Protein AF-A0A554K6K0-F1 (afdb_monomer_lite)

Structure (mmCIF, N/CA/C/O backbone):
data_AF-A0A554K6K0-F1
#
_entry.id   AF-A0A554K6K0-F1
#
loop_
_atom_site.group_PDB
_atom_site.id
_atom_site.type_symbol
_atom_site.label_atom_id
_atom_site.label_alt_id
_atom_site.label_comp_id
_atom_site.label_asym_id
_atom_site.label_entity_id
_atom_site.label_seq_id
_atom_site.pdbx_PDB_ins_code
_atom_site.Cartn_x
_atom_site.Cartn_y
_atom_site.Cartn_z
_atom_site.occupancy
_atom_site.B_iso_or_equiv
_atom_site.auth_seq_id
_atom_site.auth_comp_id
_atom_site.auth_asym_id
_atom_site.auth_atom_id
_atom_site.pdbx_PDB_model_num
ATOM 1 N N . MET A 1 1 ? 21.899 38.481 7.511 1.00 28.89 1 MET A N 1
ATOM 2 C CA . MET A 1 1 ? 22.420 38.287 6.136 1.00 28.89 1 MET A CA 1
ATOM 3 C C . MET A 1 1 ? 22.759 36.803 5.998 1.00 28.89 1 MET A C 1
ATOM 5 O O . MET A 1 1 ? 23.354 36.299 6.929 1.00 28.89 1 MET A O 1
ATOM 9 N N . GLY A 1 2 ? 22.378 36.016 4.995 1.00 27.16 2 GLY A N 1
ATOM 10 C CA . GLY A 1 2 ? 21.743 36.286 3.710 1.00 27.16 2 GLY A CA 1
ATOM 11 C C . GLY A 1 2 ? 20.706 35.213 3.337 1.00 27.16 2 GLY A C 1
ATOM 12 O O . GLY A 1 2 ? 20.503 34.227 4.037 1.00 27.16 2 GLY A O 1
ATOM 13 N N . ARG A 1 3 ? 19.990 35.512 2.255 1.00 29.75 3 ARG A N 1
ATOM 14 C CA . ARG A 1 3 ? 18.779 34.865 1.742 1.00 29.75 3 ARG A CA 1
ATOM 15 C C . ARG A 1 3 ? 19.088 33.546 1.026 1.00 29.75 3 ARG A C 1
ATOM 17 O O . ARG A 1 3 ? 20.025 33.513 0.241 1.00 29.75 3 ARG A O 1
ATOM 24 N N . ILE A 1 4 ? 18.180 32.574 1.124 1.00 23.48 4 ILE A N 1
ATOM 25 C CA . ILE A 1 4 ? 17.762 31.771 -0.037 1.00 23.48 4 ILE A CA 1
ATOM 26 C C . ILE A 1 4 ? 16.230 31.770 -0.052 1.00 23.48 4 ILE A C 1
ATOM 28 O O . ILE A 1 4 ? 15.578 31.399 0.922 1.00 23.48 4 ILE A O 1
ATOM 32 N N . ALA A 1 5 ? 15.661 32.285 -1.139 1.00 25.47 5 ALA A N 1
ATOM 33 C CA . ALA A 1 5 ? 14.228 32.382 -1.360 1.00 25.47 5 ALA A CA 1
ATOM 34 C C . ALA A 1 5 ? 13.664 31.014 -1.773 1.00 25.47 5 ALA A C 1
ATOM 36 O O . ALA A 1 5 ? 13.964 30.525 -2.854 1.00 25.47 5 ALA A O 1
ATOM 37 N N . LEU A 1 6 ? 12.807 30.424 -0.937 1.00 27.38 6 LEU A N 1
ATOM 38 C CA . LEU A 1 6 ? 11.969 29.266 -1.280 1.00 27.38 6 LEU A CA 1
ATOM 39 C C . LEU A 1 6 ? 10.632 29.736 -1.875 1.00 27.38 6 LEU A C 1
ATOM 41 O O . LEU A 1 6 ? 9.557 29.498 -1.321 1.00 27.38 6 LEU A O 1
ATOM 45 N N . ARG A 1 7 ? 10.686 30.463 -2.991 1.00 31.42 7 ARG A N 1
ATOM 46 C CA . ARG A 1 7 ? 9.519 30.656 -3.859 1.00 31.42 7 ARG A CA 1
ATOM 47 C C . ARG A 1 7 ? 9.822 29.936 -5.172 1.00 31.42 7 ARG A C 1
ATOM 49 O O . ARG A 1 7 ? 10.747 30.348 -5.851 1.00 31.42 7 ARG A O 1
ATOM 56 N N . GLU A 1 8 ? 9.008 28.911 -5.467 1.00 31.72 8 GLU A N 1
ATOM 57 C CA . GLU A 1 8 ? 8.934 28.127 -6.724 1.00 31.72 8 GLU A CA 1
ATOM 58 C C . GLU A 1 8 ? 10.047 27.057 -6.835 1.00 31.72 8 GLU A C 1
ATOM 60 O O . GLU A 1 8 ? 11.221 27.387 -6.908 1.00 31.72 8 GLU A O 1
ATOM 65 N N . LEU A 1 9 ? 9.794 25.749 -6.642 1.00 26.03 9 LEU A N 1
ATOM 66 C CA . LEU A 1 9 ? 9.175 24.724 -7.528 1.00 26.03 9 LEU A CA 1
ATOM 67 C C . LEU A 1 9 ? 9.131 23.352 -6.754 1.00 26.03 9 LEU A C 1
ATOM 69 O O . LEU A 1 9 ? 9.768 23.301 -5.698 1.00 26.03 9 LEU A O 1
ATOM 73 N N . PRO A 1 10 ? 8.466 22.237 -7.188 1.00 34.03 10 PRO A N 1
ATOM 74 C CA . PRO A 1 10 ? 8.039 21.930 -8.556 1.00 34.03 10 PRO A CA 1
ATOM 75 C C . PRO A 1 10 ? 6.620 21.338 -8.736 1.00 34.03 10 PRO A C 1
ATOM 77 O O . PRO A 1 10 ? 6.010 20.729 -7.854 1.00 34.03 10 PRO A O 1
ATOM 80 N N . VAL A 1 11 ? 6.129 21.524 -9.958 1.00 36.97 11 VAL A N 1
ATOM 81 C CA . VAL A 1 11 ? 5.181 20.653 -10.658 1.00 36.97 11 VAL A CA 1
ATOM 82 C C . VAL A 1 11 ? 5.711 19.211 -10.574 1.00 36.97 11 VAL A C 1
ATOM 84 O O . VAL A 1 11 ? 6.882 19.002 -10.847 1.00 36.97 11 VAL A O 1
ATOM 87 N N . LEU A 1 12 ? 4.873 18.280 -10.099 1.00 38.06 12 LEU A N 1
ATOM 88 C CA . LEU A 1 12 ? 4.971 16.811 -10.227 1.00 38.06 12 LEU A CA 1
ATOM 89 C C . LEU A 1 12 ? 6.372 16.192 -10.148 1.00 38.06 12 LEU A C 1
ATOM 91 O O . LEU A 1 12 ? 7.103 16.196 -11.119 1.00 38.06 12 LEU A O 1
ATOM 95 N N . THR A 1 13 ? 6.759 15.634 -8.996 1.00 37.50 13 THR A N 1
ATOM 96 C CA . THR A 1 13 ? 6.918 14.172 -8.858 1.00 37.50 13 THR A CA 1
ATOM 97 C C . THR A 1 13 ? 6.723 13.721 -7.395 1.00 37.50 13 THR A C 1
ATOM 99 O O . THR A 1 13 ? 7.650 13.610 -6.594 1.00 37.50 13 THR A O 1
ATOM 102 N N . ALA A 1 14 ? 5.489 13.418 -6.977 1.00 46.75 14 ALA A N 1
ATOM 103 C CA . ALA A 1 14 ? 5.281 12.786 -5.663 1.00 46.75 14 ALA A CA 1
ATOM 104 C C . ALA A 1 14 ? 5.805 11.333 -5.623 1.00 46.75 14 ALA A C 1
ATOM 106 O O . ALA A 1 14 ? 6.087 10.817 -4.546 1.00 46.75 14 ALA A O 1
ATOM 107 N N . TRP A 1 15 ? 5.960 10.696 -6.789 1.00 46.81 15 TRP A N 1
ATOM 108 C CA . TRP A 1 15 ? 6.367 9.299 -6.945 1.00 46.81 15 TRP A CA 1
ATOM 109 C C . TRP A 1 15 ? 7.858 9.041 -6.736 1.00 46.81 15 TRP A C 1
ATOM 111 O O . TRP A 1 15 ? 8.198 8.035 -6.124 1.00 46.81 15 TRP A O 1
ATOM 121 N N . GLU A 1 16 ? 8.733 9.974 -7.114 1.00 47.22 16 GLU A N 1
ATOM 122 C CA . GLU A 1 16 ? 10.186 9.862 -6.895 1.00 47.22 16 GLU A CA 1
ATOM 123 C C . GLU A 1 16 ? 10.553 9.705 -5.412 1.00 47.22 16 GLU A C 1
ATOM 125 O O . GLU A 1 16 ? 11.539 9.060 -5.077 1.00 47.22 16 GLU A O 1
ATOM 130 N N . ARG A 1 17 ? 9.725 10.230 -4.497 1.00 47.81 17 ARG A N 1
ATOM 131 C CA . ARG A 1 17 ? 9.903 10.056 -3.042 1.00 47.81 17 ARG A CA 1
ATOM 132 C C . ARG A 1 17 ? 9.580 8.642 -2.555 1.00 47.81 17 ARG A C 1
ATOM 134 O O . ARG A 1 17 ? 9.938 8.291 -1.433 1.00 47.81 17 ARG A O 1
ATOM 141 N N . PHE A 1 18 ? 8.834 7.882 -3.352 1.00 51.38 18 PHE A N 1
ATOM 142 C CA . PHE A 1 18 ? 8.470 6.491 -3.088 1.00 51.38 18 PHE A CA 1
ATOM 143 C C . PHE A 1 18 ? 9.313 5.506 -3.900 1.00 51.38 18 PHE A C 1
ATOM 145 O O . PHE A 1 18 ? 9.301 4.316 -3.584 1.00 51.38 18 PHE A O 1
ATOM 152 N N . LEU A 1 19 ? 10.034 5.981 -4.920 1.00 55.41 19 LEU A N 1
ATOM 153 C CA . LEU A 1 19 ? 11.075 5.192 -5.557 1.00 55.41 19 LEU A CA 1
ATOM 154 C C . LEU A 1 19 ? 12.217 4.984 -4.550 1.00 55.41 19 LEU A C 1
ATOM 156 O O . LEU A 1 19 ? 12.519 5.887 -3.762 1.00 55.41 19 LEU A O 1
ATOM 160 N N . PRO A 1 20 ? 12.842 3.792 -4.525 1.00 60.59 20 PRO A N 1
ATOM 161 C CA . PRO A 1 20 ? 14.045 3.595 -3.729 1.00 60.59 20 PRO A CA 1
ATOM 162 C C . PRO A 1 20 ? 15.105 4.634 -4.132 1.00 60.59 20 PRO A C 1
ATOM 164 O O . PRO A 1 20 ? 15.065 5.153 -5.252 1.00 60.59 20 PRO A O 1
ATOM 167 N N . PRO A 1 21 ? 16.059 4.967 -3.246 1.00 70.31 21 PRO A N 1
ATOM 168 C CA . PRO A 1 21 ? 17.170 5.825 -3.639 1.00 70.31 21 PRO A CA 1
ATOM 169 C C . PRO A 1 21 ? 17.840 5.268 -4.906 1.00 70.31 21 PRO A C 1
ATOM 171 O O . PRO A 1 21 ? 17.829 4.047 -5.098 1.00 70.31 21 PRO A O 1
ATOM 174 N N . PRO A 1 22 ? 18.408 6.130 -5.771 1.00 71.75 22 PRO A N 1
ATOM 175 C CA . PRO A 1 22 ? 19.075 5.678 -6.982 1.00 71.75 22 PRO A CA 1
ATOM 176 C C . PRO A 1 22 ? 20.062 4.553 -6.651 1.00 71.75 22 PRO A C 1
ATOM 178 O O . PRO A 1 22 ? 20.836 4.702 -5.697 1.00 71.75 22 PRO A O 1
ATOM 181 N N . PRO A 1 23 ? 20.055 3.449 -7.413 1.00 74.19 23 PRO A N 1
ATOM 182 C CA . PRO A 1 23 ? 20.918 2.311 -7.135 1.00 74.19 23 PRO A CA 1
ATOM 183 C C . PRO A 1 23 ? 22.383 2.735 -7.133 1.00 74.19 23 PRO A C 1
ATOM 185 O O . PRO A 1 23 ? 22.810 3.585 -7.935 1.00 74.19 23 PRO A O 1
ATOM 188 N N . ALA A 1 24 ? 23.162 2.130 -6.238 1.00 80.50 24 ALA A N 1
ATOM 189 C CA . ALA A 1 24 ? 24.586 2.411 -6.136 1.00 80.50 24 ALA A CA 1
ATOM 190 C C . ALA A 1 24 ? 25.292 2.073 -7.460 1.00 80.50 24 ALA A C 1
ATOM 192 O O . ALA A 1 24 ? 24.857 1.211 -8.224 1.00 80.50 24 ALA A O 1
ATOM 193 N N . ALA A 1 25 ? 26.426 2.721 -7.742 1.00 75.31 25 ALA A N 1
ATOM 194 C CA . ALA A 1 25 ? 27.151 2.497 -8.996 1.00 75.31 25 ALA A CA 1
ATOM 195 C C . ALA A 1 25 ? 27.501 1.012 -9.232 1.00 75.31 25 ALA A C 1
ATOM 197 O O . ALA A 1 25 ? 27.395 0.534 -10.358 1.00 75.31 25 ALA A O 1
ATOM 198 N N . ALA A 1 26 ? 27.842 0.277 -8.168 1.00 77.38 26 ALA A N 1
ATOM 199 C CA . ALA A 1 26 ? 28.124 -1.157 -8.228 1.00 77.38 26 ALA A CA 1
ATOM 200 C C . ALA A 1 26 ? 26.880 -2.005 -8.562 1.00 77.38 26 ALA A C 1
ATOM 202 O O . ALA A 1 26 ? 26.975 -2.968 -9.320 1.00 77.38 26 ALA A O 1
ATOM 203 N N . GLU A 1 27 ? 25.708 -1.633 -8.042 1.00 77.62 27 GLU A N 1
ATOM 204 C CA . GLU A 1 27 ? 24.437 -2.309 -8.336 1.00 77.62 27 GLU A CA 1
ATOM 205 C C . GLU A 1 27 ? 24.023 -2.077 -9.788 1.00 77.62 27 GLU A C 1
ATOM 207 O O . GLU A 1 27 ? 23.612 -3.015 -10.468 1.00 77.62 27 GLU A O 1
ATOM 212 N N . ARG A 1 28 ? 24.220 -0.853 -10.297 1.00 76.62 28 ARG A N 1
ATOM 213 C CA . ARG A 1 28 ? 24.011 -0.537 -11.716 1.00 76.62 28 ARG A CA 1
ATOM 214 C C . ARG A 1 28 ? 24.933 -1.354 -12.614 1.00 76.62 28 ARG A C 1
ATOM 216 O O . ARG A 1 28 ? 24.477 -1.905 -13.605 1.00 76.62 28 ARG A O 1
ATOM 223 N N . GLU A 1 29 ? 26.207 -1.480 -12.262 1.00 77.88 29 GLU A N 1
ATOM 224 C CA . GLU A 1 29 ? 27.164 -2.276 -13.038 1.00 77.88 29 GLU A CA 1
ATOM 225 C C . GLU A 1 29 ? 26.788 -3.770 -13.055 1.00 77.88 29 GLU A C 1
ATOM 227 O O . GLU A 1 29 ? 26.842 -4.422 -14.099 1.00 77.88 29 GLU A O 1
ATOM 232 N N . SER A 1 30 ? 26.343 -4.313 -11.918 1.00 79.19 30 SER A N 1
ATOM 233 C CA . SER A 1 30 ? 25.840 -5.690 -11.828 1.00 79.19 30 SER A CA 1
ATOM 234 C C . SER A 1 30 ? 24.575 -5.895 -12.674 1.00 79.19 30 SER A C 1
ATOM 236 O O . SER A 1 30 ? 24.503 -6.826 -13.482 1.00 79.19 30 SER A O 1
ATOM 238 N N . ALA A 1 31 ? 23.608 -4.979 -12.567 1.00 76.19 31 ALA A N 1
ATOM 239 C CA . ALA A 1 31 ? 22.377 -5.001 -13.352 1.00 76.19 31 ALA A CA 1
ATOM 240 C C . ALA A 1 31 ? 22.650 -4.873 -14.858 1.00 76.19 31 ALA A C 1
ATOM 242 O O . ALA A 1 31 ? 22.038 -5.579 -15.658 1.00 76.19 31 ALA A O 1
ATOM 243 N N . TYR A 1 32 ? 23.624 -4.048 -15.246 1.00 78.44 32 TYR A N 1
ATOM 244 C CA . TYR A 1 32 ? 24.062 -3.911 -16.631 1.00 78.44 32 TYR A CA 1
ATOM 245 C C . TYR A 1 32 ? 24.608 -5.229 -17.191 1.00 78.44 32 TYR A C 1
ATOM 247 O O . TYR A 1 32 ? 24.266 -5.619 -18.308 1.00 78.44 32 TYR A O 1
ATOM 255 N N . ARG A 1 33 ? 25.413 -5.963 -16.412 1.00 80.19 33 ARG A N 1
ATOM 256 C CA . ARG A 1 33 ? 25.922 -7.284 -16.822 1.00 80.19 33 ARG A CA 1
ATOM 257 C C . ARG A 1 33 ? 24.799 -8.304 -16.984 1.00 80.19 33 ARG A C 1
ATOM 259 O O . ARG A 1 33 ? 24.795 -9.042 -17.966 1.00 80.19 33 ARG A O 1
ATOM 266 N N . ALA A 1 34 ? 23.832 -8.318 -16.069 1.00 77.06 34 ALA A N 1
ATOM 267 C CA . ALA A 1 34 ? 22.658 -9.183 -16.178 1.00 77.06 34 ALA A CA 1
ATOM 268 C C . ALA A 1 34 ? 21.804 -8.828 -17.411 1.00 77.06 34 ALA A C 1
ATOM 270 O O . ALA A 1 34 ? 21.399 -9.708 -18.171 1.00 77.06 34 ALA A O 1
ATOM 271 N N . TRP A 1 35 ? 21.599 -7.534 -17.668 1.00 76.69 35 TRP A N 1
ATOM 272 C CA . TRP A 1 35 ? 20.899 -7.040 -18.853 1.00 76.69 35 TRP A CA 1
ATOM 273 C C . TRP A 1 35 ? 21.617 -7.432 -20.146 1.00 76.69 35 TRP A C 1
ATOM 275 O O . TRP A 1 35 ? 20.977 -7.894 -21.093 1.00 76.69 35 TRP A O 1
ATOM 285 N N . LEU A 1 36 ? 22.949 -7.318 -20.175 1.00 75.00 36 LEU A N 1
ATOM 286 C CA . LEU A 1 36 ? 23.764 -7.778 -21.293 1.00 75.00 36 LEU A CA 1
ATOM 287 C C . LEU A 1 36 ? 23.610 -9.274 -21.535 1.00 75.00 36 LEU A C 1
ATOM 289 O O . LEU A 1 36 ? 23.687 -9.676 -22.678 1.00 75.00 36 LEU A O 1
ATOM 293 N N . GLN A 1 37 ? 23.400 -10.107 -20.521 1.00 76.94 37 GLN A N 1
ATOM 294 C CA . GLN A 1 37 ? 23.192 -11.543 -20.733 1.00 76.94 37 GLN A CA 1
ATOM 295 C C . GLN A 1 37 ? 21.785 -11.845 -21.267 1.00 76.94 37 GLN A C 1
ATOM 297 O O . GLN A 1 37 ? 21.635 -12.693 -22.144 1.00 76.94 37 GLN A O 1
ATOM 302 N N . ALA A 1 38 ? 20.772 -11.115 -20.792 1.00 68.88 38 ALA A N 1
ATOM 303 C CA . ALA A 1 38 ? 19.365 -11.357 -21.112 1.00 68.88 38 ALA A CA 1
ATOM 304 C C . ALA A 1 38 ? 18.877 -10.703 -22.421 1.00 68.88 38 ALA A C 1
ATOM 306 O O . ALA A 1 38 ? 17.863 -11.118 -22.980 1.00 68.88 38 ALA A O 1
ATOM 307 N N . THR A 1 39 ? 19.560 -9.668 -22.917 1.00 65.56 39 THR A N 1
ATOM 308 C CA . THR A 1 39 ? 19.058 -8.845 -24.032 1.00 65.56 39 THR A CA 1
ATOM 309 C C . THR A 1 39 ? 19.584 -9.332 -25.387 1.00 65.56 39 THR A C 1
ATOM 311 O O . THR A 1 39 ? 20.784 -9.570 -25.491 1.00 65.56 39 THR A O 1
ATOM 314 N N . PRO A 1 40 ? 18.773 -9.431 -26.459 1.00 69.00 40 PRO A N 1
ATOM 315 C CA . PRO A 1 40 ? 19.244 -9.812 -27.796 1.00 69.00 40 PRO A CA 1
ATOM 316 C C . PRO A 1 40 ? 20.318 -8.863 -28.348 1.00 69.00 40 PRO A C 1
ATOM 318 O O . PRO A 1 40 ? 20.251 -7.654 -28.123 1.00 69.00 40 PRO A O 1
ATOM 321 N N . VAL A 1 41 ? 21.272 -9.392 -29.124 1.00 65.81 41 VAL A N 1
ATOM 322 C CA . VAL A 1 41 ? 22.429 -8.644 -29.666 1.00 65.81 41 VAL A CA 1
ATOM 323 C C . VAL A 1 41 ? 22.011 -7.378 -30.430 1.00 65.81 41 VAL A C 1
ATOM 325 O O . VAL A 1 41 ? 22.589 -6.320 -30.210 1.00 65.81 41 VAL A O 1
ATOM 328 N N . GLN A 1 42 ? 20.925 -7.432 -31.206 1.00 62.62 42 GLN A N 1
ATOM 329 C CA . GLN A 1 42 ? 20.393 -6.282 -31.955 1.00 62.62 42 GLN A CA 1
ATOM 330 C C . GLN A 1 42 ? 20.060 -5.070 -31.065 1.00 62.62 42 GLN A C 1
ATOM 332 O O . GLN A 1 42 ? 20.323 -3.929 -31.439 1.00 62.62 42 GLN A O 1
ATOM 337 N N . ARG A 1 43 ? 19.539 -5.293 -29.849 1.00 60.22 43 ARG A N 1
ATOM 338 C CA . ARG A 1 43 ? 19.270 -4.209 -28.884 1.00 60.22 43 ARG A CA 1
ATOM 339 C C . ARG A 1 43 ? 20.538 -3.725 -28.168 1.00 60.22 43 ARG A C 1
ATOM 341 O O . ARG A 1 43 ? 20.539 -2.622 -27.629 1.00 60.22 43 ARG A O 1
ATOM 348 N N . ARG A 1 44 ? 21.623 -4.512 -28.167 1.00 64.00 44 ARG A N 1
ATOM 349 C CA . ARG A 1 44 ? 22.929 -4.119 -27.595 1.00 64.00 44 ARG A CA 1
ATOM 350 C C . ARG A 1 44 ? 23.709 -3.171 -28.508 1.00 64.00 44 ARG A C 1
ATOM 352 O O . ARG A 1 44 ? 24.585 -2.455 -28.027 1.00 64.00 44 ARG A O 1
ATOM 359 N N . GLU A 1 45 ? 23.385 -3.150 -29.797 1.00 71.69 45 GLU A N 1
ATOM 360 C CA . GLU A 1 45 ? 24.079 -2.343 -30.808 1.00 71.69 45 GLU A CA 1
ATOM 361 C C . GLU A 1 45 ? 23.344 -1.037 -31.146 1.00 71.69 45 GLU A C 1
ATOM 363 O O . GLU A 1 45 ? 23.945 -0.093 -31.665 1.00 71.69 45 GLU A O 1
ATOM 368 N N . GLN A 1 46 ? 22.055 -0.941 -30.807 1.00 74.88 46 GLN A N 1
ATOM 369 C CA . GLN A 1 46 ? 21.225 0.206 -31.157 1.00 74.88 46 GLN A CA 1
ATOM 370 C C . GLN A 1 46 ? 21.598 1.442 -30.326 1.00 74.88 46 GLN A C 1
ATOM 372 O O . GLN A 1 46 ? 21.375 1.504 -29.118 1.00 74.88 46 GLN A O 1
ATOM 377 N N . ARG A 1 47 ? 22.176 2.456 -30.976 1.00 83.12 47 ARG A N 1
ATOM 378 C CA . ARG A 1 47 ? 22.496 3.730 -30.321 1.00 83.12 47 ARG A CA 1
ATOM 379 C C . ARG A 1 47 ? 21.228 4.488 -29.949 1.00 83.12 47 ARG A C 1
ATOM 381 O O . ARG A 1 47 ? 20.261 4.513 -30.705 1.00 83.12 47 ARG A O 1
ATOM 388 N N . VAL A 1 48 ? 21.268 5.160 -28.805 1.00 83.69 48 VAL A N 1
ATOM 389 C CA . VAL A 1 48 ? 20.124 5.884 -28.240 1.00 83.69 48 VAL A CA 1
ATOM 390 C C . VAL A 1 48 ? 20.463 7.359 -28.136 1.00 83.69 48 VAL A C 1
ATOM 392 O O . VAL A 1 48 ? 21.527 7.723 -27.633 1.00 83.69 48 VAL A O 1
ATOM 395 N N . TYR A 1 49 ? 19.581 8.226 -28.625 1.00 84.44 49 TYR A N 1
ATOM 396 C CA . TYR A 1 49 ? 19.771 9.663 -28.477 1.00 84.44 49 TYR A CA 1
ATOM 397 C C . TYR A 1 49 ? 19.424 10.091 -27.049 1.00 84.44 49 TYR A C 1
ATOM 399 O O . TYR A 1 49 ? 18.304 9.892 -26.584 1.00 84.44 49 TYR A O 1
ATOM 407 N N . CYS A 1 50 ? 20.387 10.681 -26.347 1.00 84.31 50 CYS A N 1
ATOM 408 C CA . CYS A 1 50 ? 20.203 11.150 -24.981 1.00 84.31 50 CYS A CA 1
ATOM 409 C C . CYS A 1 50 ? 19.889 12.646 -24.974 1.00 84.31 50 CYS A C 1
ATOM 411 O O . CYS A 1 50 ? 20.715 13.456 -25.394 1.00 84.31 50 CYS A O 1
ATOM 413 N N . GLN A 1 51 ? 18.726 13.020 -24.438 1.00 77.19 51 GLN A N 1
ATOM 414 C CA . GLN A 1 51 ? 18.303 14.423 -24.349 1.00 77.19 51 GLN A CA 1
ATOM 415 C C . GLN A 1 51 ? 19.157 15.243 -23.366 1.00 77.19 51 GLN A C 1
ATOM 417 O O . GLN A 1 51 ? 19.386 16.427 -23.599 1.00 77.19 51 GLN A O 1
ATOM 422 N N . VAL A 1 52 ? 19.700 14.602 -22.322 1.00 79.62 52 VAL A N 1
ATOM 423 C CA . VAL A 1 52 ? 20.577 15.246 -21.325 1.00 79.62 52 VAL A CA 1
ATOM 424 C C . VAL A 1 52 ? 21.912 15.652 -21.945 1.00 79.62 52 VAL A C 1
ATOM 426 O O . VAL A 1 52 ? 22.347 16.792 -21.829 1.00 79.62 52 VAL A O 1
ATOM 429 N N . THR A 1 53 ? 22.570 14.716 -22.632 1.00 83.06 53 THR A N 1
ATOM 430 C CA . THR A 1 53 ? 23.903 14.944 -23.217 1.00 83.06 53 THR A CA 1
ATOM 431 C C . THR A 1 53 ? 23.849 15.476 -24.650 1.00 83.06 53 THR A C 1
ATOM 433 O O . THR A 1 53 ? 24.886 15.856 -25.195 1.00 83.06 53 THR A O 1
ATOM 436 N N . ARG A 1 54 ? 22.655 15.502 -25.261 1.00 86.06 54 ARG A N 1
ATOM 437 C CA . ARG A 1 54 ? 22.378 15.876 -26.660 1.00 86.06 54 ARG A CA 1
ATOM 438 C C . ARG A 1 54 ? 23.217 15.107 -27.686 1.00 86.06 54 ARG A C 1
ATOM 440 O O . ARG A 1 54 ? 23.578 15.642 -28.733 1.00 86.06 54 ARG A O 1
ATOM 447 N N . ARG A 1 55 ? 23.556 13.851 -27.385 1.00 89.75 55 ARG A N 1
ATOM 448 C CA . ARG A 1 55 ? 24.416 12.987 -28.211 1.00 89.75 55 ARG A CA 1
ATOM 449 C C . ARG A 1 55 ? 23.818 11.592 -28.344 1.00 89.75 55 ARG A C 1
ATOM 451 O O . ARG A 1 55 ? 23.063 11.145 -27.482 1.00 89.75 55 ARG A O 1
ATOM 458 N N . GLN A 1 56 ? 24.194 10.890 -29.411 1.00 89.94 56 GLN A N 1
ATOM 459 C CA . GLN A 1 56 ? 23.952 9.454 -29.503 1.00 89.94 56 GLN A CA 1
ATOM 460 C C . GLN A 1 56 ? 24.907 8.705 -28.577 1.00 89.94 56 GLN A C 1
ATOM 462 O O . GLN A 1 56 ? 26.125 8.879 -28.646 1.00 89.94 56 GLN A O 1
ATOM 467 N N . LEU A 1 57 ? 24.341 7.861 -27.726 1.00 86.50 57 LEU A N 1
ATOM 468 C CA . LEU A 1 57 ? 25.061 7.031 -26.778 1.00 86.50 57 LEU A CA 1
ATOM 469 C C . LEU A 1 57 ? 24.992 5.569 -27.204 1.00 86.50 57 LEU A C 1
ATOM 471 O O . LEU A 1 57 ? 23.995 5.120 -27.768 1.00 86.50 57 LEU A O 1
ATOM 475 N N . SER A 1 58 ? 26.037 4.810 -26.881 1.00 85.94 58 SER A N 1
ATOM 476 C CA . SER A 1 58 ? 25.913 3.356 -26.832 1.00 85.94 58 SER A CA 1
ATOM 477 C C . SER A 1 58 ? 24.916 2.958 -25.731 1.00 85.94 58 SER A C 1
ATOM 479 O O . SER A 1 58 ? 24.803 3.678 -24.731 1.00 85.94 58 SER A O 1
ATOM 481 N N . PRO A 1 59 ? 24.245 1.798 -25.842 1.00 82.12 59 PRO A N 1
ATOM 482 C CA . PRO A 1 59 ? 23.412 1.254 -24.767 1.00 82.12 59 PRO A CA 1
ATOM 483 C C . PRO A 1 59 ? 24.136 1.189 -23.424 1.00 82.12 59 PRO A C 1
ATOM 485 O O . PRO A 1 59 ? 23.585 1.599 -22.407 1.00 82.12 59 PRO A O 1
ATOM 488 N N . SER A 1 60 ? 25.411 0.791 -23.443 1.00 81.12 60 SER A N 1
ATOM 489 C CA . SER A 1 60 ? 26.287 0.769 -22.269 1.00 81.12 60 SER A CA 1
ATOM 490 C C . SER A 1 60 ? 26.398 2.130 -21.584 1.00 81.12 60 SER A C 1
ATOM 492 O O . SER A 1 60 ? 26.250 2.249 -20.369 1.00 81.12 60 SER A O 1
ATOM 494 N N . ARG A 1 61 ? 26.615 3.187 -22.373 1.00 84.75 61 ARG A N 1
ATOM 495 C CA . ARG A 1 61 ? 26.773 4.543 -21.857 1.00 84.75 61 ARG A CA 1
ATOM 496 C C . ARG A 1 61 ? 25.441 5.135 -21.418 1.00 84.75 61 ARG A C 1
ATOM 498 O O . ARG A 1 61 ? 25.416 5.870 -20.439 1.00 84.75 61 ARG A O 1
ATOM 505 N N . CYS A 1 62 ? 24.352 4.805 -22.110 1.00 85.50 62 CYS A N 1
ATOM 506 C CA . CYS A 1 62 ? 23.008 5.166 -21.678 1.00 85.50 62 CYS A CA 1
ATOM 507 C C . CYS A 1 62 ? 22.690 4.526 -20.320 1.00 85.50 62 CYS A C 1
ATOM 509 O O . CYS A 1 62 ? 22.287 5.245 -19.415 1.00 85.50 62 CYS A O 1
ATOM 511 N N . PHE A 1 63 ? 22.968 3.231 -20.141 1.00 82.94 63 PHE A N 1
ATOM 512 C CA . PHE A 1 63 ? 22.758 2.515 -18.878 1.00 82.94 63 PHE A CA 1
ATOM 513 C C . PHE A 1 63 ? 23.511 3.142 -17.703 1.00 82.94 63 PHE A C 1
ATOM 515 O O . PHE A 1 63 ? 22.938 3.367 -16.641 1.00 82.94 63 PHE A O 1
ATOM 522 N N . GLN A 1 64 ? 24.776 3.512 -17.903 1.00 81.00 64 GLN A N 1
ATOM 523 C CA . GLN A 1 64 ? 25.581 4.177 -16.870 1.00 81.00 64 GLN A CA 1
ATOM 524 C C . GLN A 1 64 ? 25.031 5.545 -16.434 1.00 81.00 64 GLN A C 1
ATOM 526 O O . GLN A 1 64 ? 25.316 5.991 -15.321 1.00 81.00 64 GLN A O 1
ATOM 531 N N . LEU A 1 65 ? 24.289 6.222 -17.314 1.00 82.00 65 LEU A N 1
ATOM 532 C CA . LEU A 1 65 ? 23.711 7.544 -17.065 1.00 82.00 65 LEU A CA 1
ATOM 533 C C . LEU A 1 65 ? 22.286 7.487 -16.503 1.00 82.00 65 LEU A C 1
ATOM 535 O O . LEU A 1 65 ? 21.766 8.528 -16.107 1.00 82.00 65 LEU A O 1
ATOM 539 N N . GLN A 1 66 ? 21.663 6.308 -16.453 1.00 84.75 66 GLN A N 1
ATOM 540 C CA . GLN A 1 66 ? 20.332 6.153 -15.868 1.00 84.75 66 GLN A CA 1
ATOM 541 C C . GLN A 1 66 ? 20.335 6.530 -14.388 1.00 84.75 66 GLN A C 1
ATOM 543 O O . GLN A 1 66 ? 21.348 6.385 -13.692 1.00 84.75 66 GLN A O 1
ATOM 548 N N . TYR A 1 67 ? 19.189 7.032 -13.921 1.00 76.81 67 TYR A N 1
ATOM 549 C CA . TYR A 1 67 ? 18.961 7.463 -12.536 1.00 76.81 67 TYR A CA 1
ATOM 550 C C . TYR A 1 67 ? 19.844 8.639 -12.075 1.00 76.81 67 TYR A C 1
ATOM 552 O O . TYR A 1 67 ? 19.905 8.959 -10.887 1.00 76.81 67 TYR A O 1
ATOM 560 N N . GLN A 1 68 ? 20.550 9.287 -13.008 1.00 75.75 68 GLN A N 1
ATOM 561 C CA . GLN A 1 68 ? 21.224 10.562 -12.780 1.00 75.75 68 GLN A CA 1
ATOM 562 C C . GLN A 1 68 ? 20.228 11.724 -12.929 1.00 75.75 68 GLN A C 1
ATOM 564 O O . GLN A 1 68 ? 19.252 11.603 -13.679 1.00 75.75 68 GLN A O 1
ATOM 569 N N . PRO A 1 69 ? 20.480 12.879 -12.284 1.00 66.12 69 PRO A N 1
ATOM 570 C CA . PRO A 1 69 ? 19.650 14.069 -12.447 1.00 66.12 69 PRO A CA 1
ATOM 571 C C . PRO A 1 69 ? 19.431 14.418 -13.927 1.00 66.12 69 PRO A C 1
ATOM 573 O O . PRO A 1 69 ? 20.387 14.551 -14.692 1.00 66.12 69 PRO A O 1
ATOM 576 N N . GLY A 1 70 ? 18.165 14.552 -14.329 1.00 67.00 70 GLY A N 1
ATOM 577 C CA . GLY A 1 70 ? 17.762 14.839 -15.711 1.00 67.00 70 GLY A CA 1
ATOM 578 C C . GLY A 1 70 ? 17.532 13.615 -16.608 1.00 67.00 70 GLY A C 1
ATOM 579 O O . GLY A 1 70 ? 17.057 13.791 -17.725 1.00 67.00 70 GLY A O 1
ATOM 580 N N . CYS A 1 71 ? 17.827 12.390 -16.154 1.00 75.25 71 CYS A N 1
ATOM 581 C CA . CYS A 1 71 ? 17.500 11.159 -16.892 1.00 75.25 71 CYS A CA 1
ATOM 582 C C . CYS A 1 71 ? 16.075 10.628 -16.606 1.00 75.25 71 CYS A C 1
ATOM 584 O O . CYS A 1 71 ? 15.634 9.686 -17.268 1.00 75.25 71 CYS A O 1
ATOM 586 N N . PHE A 1 72 ? 15.361 11.250 -15.662 1.00 66.44 72 PHE A N 1
ATOM 587 C CA . PHE A 1 72 ? 13.988 10.913 -15.281 1.00 66.44 72 PHE A CA 1
ATOM 588 C C . PHE A 1 72 ? 13.000 11.115 -16.433 1.00 66.44 72 PHE A C 1
ATOM 590 O O . PHE A 1 72 ? 13.133 12.067 -17.202 1.00 66.44 72 PHE A O 1
ATOM 597 N N . GLY A 1 73 ? 12.026 10.212 -16.588 1.00 63.09 73 GLY A N 1
ATOM 598 C CA . GLY A 1 73 ? 11.027 10.323 -17.662 1.00 63.09 73 GLY A CA 1
ATOM 599 C C . GLY A 1 73 ? 11.522 9.909 -19.054 1.00 63.09 73 GLY A C 1
ATOM 600 O O . GLY A 1 73 ? 10.813 10.078 -20.044 1.00 63.09 73 GLY A O 1
ATOM 601 N N . CYS A 1 74 ? 12.747 9.391 -19.179 1.00 72.19 74 CYS A N 1
ATOM 602 C CA . CYS A 1 74 ? 13.330 9.061 -20.479 1.00 72.19 74 CYS A CA 1
ATOM 603 C C . CYS A 1 74 ? 12.774 7.735 -21.034 1.00 72.19 74 CYS A C 1
ATOM 605 O O . CYS A 1 74 ? 13.048 6.671 -20.486 1.00 72.19 74 CYS A O 1
ATOM 607 N N . GLY A 1 75 ? 12.068 7.770 -22.169 1.00 68.31 75 GLY A N 1
ATOM 608 C CA . GLY A 1 75 ? 11.519 6.585 -22.855 1.00 68.31 75 GLY A CA 1
ATOM 609 C C . GLY A 1 75 ? 12.519 5.795 -23.713 1.00 68.31 75 GLY A C 1
ATOM 610 O O . GLY A 1 75 ? 12.133 5.150 -24.685 1.00 68.31 75 GLY A O 1
ATOM 611 N N . ALA A 1 76 ? 13.820 5.880 -23.422 1.00 78.44 76 ALA A N 1
ATOM 612 C CA . ALA A 1 76 ? 14.827 5.106 -24.142 1.00 78.44 76 ALA A CA 1
ATOM 613 C C . ALA A 1 76 ? 14.578 3.597 -23.960 1.00 78.44 76 ALA A C 1
ATOM 615 O O . ALA A 1 76 ? 14.412 3.132 -22.839 1.00 78.44 76 ALA A O 1
ATOM 616 N N . ALA A 1 77 ? 14.648 2.806 -25.038 1.00 72.81 77 ALA A N 1
ATOM 617 C CA . ALA A 1 77 ? 14.444 1.349 -24.977 1.00 72.81 77 ALA A CA 1
ATOM 618 C C . ALA A 1 77 ? 15.460 0.613 -24.077 1.00 72.81 77 ALA A C 1
ATOM 620 O O . ALA A 1 77 ? 15.238 -0.522 -23.658 1.00 72.81 77 ALA A O 1
ATOM 621 N N . THR A 1 78 ? 16.591 1.259 -23.796 1.00 78.00 78 THR A N 1
ATOM 622 C CA . THR A 1 78 ? 17.630 0.785 -22.881 1.00 78.00 78 THR A CA 1
ATOM 623 C C . THR A 1 78 ? 17.405 1.236 -21.439 1.00 78.00 78 THR A C 1
ATOM 625 O O . THR A 1 78 ? 18.151 0.786 -20.575 1.00 78.00 78 THR A O 1
ATOM 628 N N . HIS A 1 79 ? 16.447 2.134 -21.170 1.00 81.75 79 HIS A N 1
ATOM 629 C CA . HIS A 1 79 ? 16.119 2.600 -19.823 1.00 81.75 79 HIS A CA 1
ATOM 630 C C . HIS A 1 79 ? 15.478 1.469 -19.033 1.00 81.75 79 HIS A C 1
ATOM 632 O O . HIS A 1 79 ? 14.449 0.933 -19.442 1.00 81.75 79 HIS A O 1
ATOM 638 N N . CYS A 1 80 ? 16.096 1.089 -17.922 1.00 84.19 80 CYS A N 1
ATOM 639 C CA . CYS A 1 80 ? 15.605 0.036 -17.057 1.00 84.19 80 CYS A CA 1
ATOM 640 C C . CYS A 1 80 ? 14.752 0.580 -15.908 1.00 84.19 80 CYS A C 1
ATOM 642 O O . CYS A 1 80 ? 14.846 1.733 -15.508 1.00 84.19 80 CYS A O 1
ATOM 644 N N . CYS A 1 81 ? 13.874 -0.281 -15.408 1.00 82.19 81 CYS A N 1
ATOM 645 C CA . CYS A 1 81 ? 12.998 -0.018 -14.279 1.00 82.19 81 CYS A CA 1
ATOM 646 C C . CYS A 1 81 ? 13.810 0.291 -13.026 1.00 82.19 81 CYS A C 1
ATOM 648 O O . CYS A 1 81 ? 14.639 -0.525 -12.627 1.00 82.19 81 CYS A O 1
ATOM 650 N N . HIS A 1 82 ? 13.472 1.382 -12.346 1.00 81.88 82 HIS A N 1
ATOM 651 C CA . HIS A 1 82 ? 14.153 1.863 -11.144 1.00 81.88 82 HIS A CA 1
ATOM 652 C C . HIS A 1 82 ? 14.121 0.870 -9.969 1.00 81.88 82 HIS A C 1
ATOM 654 O O . HIS A 1 82 ? 14.970 0.918 -9.085 1.00 81.88 82 HIS A O 1
ATOM 660 N N . ILE A 1 83 ? 13.160 -0.062 -9.956 1.00 80.25 83 ILE A N 1
ATOM 661 C CA . ILE A 1 83 ? 13.026 -1.077 -8.898 1.00 80.25 83 ILE A CA 1
ATOM 662 C C . ILE A 1 83 ? 13.808 -2.351 -9.213 1.00 80.25 83 ILE A C 1
ATOM 664 O O . ILE A 1 83 ? 14.586 -2.812 -8.386 1.00 80.25 83 ILE A O 1
ATOM 668 N N . CYS A 1 84 ? 13.572 -2.968 -10.376 1.00 79.56 84 CYS A N 1
ATOM 669 C CA . CYS A 1 84 ? 14.184 -4.267 -10.685 1.00 79.56 84 CYS A CA 1
ATOM 670 C C . CYS A 1 84 ? 15.506 -4.161 -11.446 1.00 79.56 84 CYS A C 1
ATOM 672 O O . CYS A 1 84 ? 16.202 -5.166 -11.562 1.00 79.56 84 CYS A O 1
ATOM 674 N N . LEU A 1 85 ? 15.822 -2.990 -12.011 1.00 81.38 85 LEU A N 1
ATOM 675 C CA . LEU A 1 85 ? 17.034 -2.662 -12.777 1.00 81.38 85 LEU A CA 1
ATOM 676 C C . LEU A 1 85 ? 17.330 -3.555 -13.995 1.00 81.38 85 LEU A C 1
ATOM 678 O O . LEU A 1 85 ? 18.316 -3.340 -14.689 1.00 81.38 85 LEU A O 1
ATOM 682 N N . ALA A 1 86 ? 16.482 -4.543 -14.274 1.00 77.75 86 ALA A N 1
ATOM 683 C CA . ALA A 1 86 ? 16.701 -5.555 -15.301 1.00 77.75 86 ALA A CA 1
ATOM 684 C C . ALA A 1 86 ? 15.805 -5.368 -16.527 1.00 77.75 86 ALA A C 1
ATOM 686 O O . ALA A 1 86 ? 16.185 -5.726 -17.639 1.00 77.75 86 ALA A O 1
ATOM 687 N N . ARG A 1 87 ? 14.593 -4.843 -16.335 1.00 79.75 87 ARG A N 1
ATOM 688 C CA . ARG A 1 87 ? 13.568 -4.793 -17.383 1.00 79.75 87 ARG A CA 1
ATOM 689 C C . ARG A 1 87 ? 13.365 -3.379 -17.892 1.00 79.75 87 ARG A C 1
ATOM 691 O O . ARG A 1 87 ? 13.494 -2.458 -17.087 1.00 79.75 87 ARG A O 1
ATOM 698 N N . PRO A 1 88 ? 13.047 -3.200 -19.185 1.00 78.81 88 PRO A N 1
ATOM 699 C CA . PRO A 1 88 ? 12.825 -1.877 -19.741 1.00 78.81 88 PRO A CA 1
ATOM 700 C C . PRO A 1 88 ? 11.657 -1.180 -19.036 1.00 78.81 88 PRO A C 1
ATOM 702 O O . PRO A 1 88 ? 10.695 -1.829 -18.607 1.00 78.81 88 PRO A O 1
ATOM 705 N N . VAL A 1 89 ? 11.766 0.137 -18.895 1.00 78.75 89 VAL A N 1
ATOM 706 C CA . VAL A 1 89 ? 10.682 0.982 -18.399 1.00 78.75 89 VAL A CA 1
ATOM 707 C C . VAL A 1 89 ? 9.505 0.890 -19.369 1.00 78.75 89 VAL A C 1
ATOM 709 O O . VAL A 1 89 ? 9.687 1.008 -20.577 1.00 78.75 89 VAL A O 1
ATOM 712 N N . ALA A 1 90 ? 8.312 0.656 -18.826 1.00 71.56 90 ALA A N 1
ATOM 713 C CA . ALA A 1 90 ? 7.061 0.674 -19.584 1.00 71.56 90 ALA A CA 1
ATOM 714 C C . ALA A 1 90 ? 6.349 2.024 -19.429 1.00 71.56 90 ALA A C 1
ATOM 716 O O . ALA A 1 90 ? 5.737 2.507 -20.365 1.00 71.56 90 ALA A O 1
ATOM 717 N N . VAL A 1 91 ? 6.459 2.659 -18.257 1.00 67.12 91 VAL A N 1
ATOM 718 C CA . VAL A 1 91 ? 5.880 3.987 -18.003 1.00 67.12 91 VAL A CA 1
ATOM 719 C C . VAL A 1 91 ? 7.013 4.952 -17.650 1.00 67.12 91 VAL A C 1
ATOM 721 O O . VAL A 1 91 ? 7.446 4.955 -16.491 1.00 67.12 91 VAL A O 1
ATOM 724 N N . PRO A 1 92 ? 7.549 5.711 -18.631 1.00 68.50 92 PRO A N 1
ATOM 725 C CA . PRO A 1 92 ? 8.703 6.592 -18.449 1.00 68.50 92 PRO A CA 1
ATOM 726 C C . PRO A 1 92 ? 8.546 7.567 -17.287 1.00 68.50 92 PRO A C 1
ATOM 728 O O . PRO A 1 92 ? 9.465 7.702 -16.484 1.00 68.50 92 PRO A O 1
ATOM 731 N N . GLU A 1 93 ? 7.367 8.170 -17.142 1.00 66.12 93 GLU A N 1
ATOM 732 C CA . GLU A 1 93 ? 7.044 9.166 -16.112 1.00 66.12 93 GLU A CA 1
ATOM 733 C C . GLU A 1 93 ? 7.135 8.601 -14.688 1.00 66.12 93 GLU A C 1
ATOM 735 O O . GLU A 1 93 ? 7.301 9.350 -13.726 1.00 66.12 93 GLU A O 1
ATOM 740 N N . LEU A 1 94 ? 7.011 7.278 -14.544 1.00 66.38 94 LEU A N 1
ATOM 741 C CA . LEU A 1 94 ? 7.106 6.579 -13.264 1.00 66.38 94 LEU A CA 1
ATOM 742 C C . LEU A 1 94 ? 8.424 5.811 -13.102 1.00 66.38 94 LEU A C 1
ATOM 744 O O . LEU A 1 94 ? 8.685 5.319 -12.011 1.00 66.38 94 LEU A O 1
ATOM 748 N N . GLU A 1 95 ? 9.224 5.683 -14.164 1.00 75.06 95 GLU A N 1
ATOM 749 C CA . GLU A 1 95 ? 10.446 4.867 -14.232 1.00 75.06 95 GLU A CA 1
ATOM 750 C C . GLU A 1 95 ? 10.251 3.383 -13.876 1.00 75.06 95 GLU A C 1
ATOM 752 O O . GLU A 1 95 ? 11.156 2.702 -13.384 1.00 75.06 95 GLU A O 1
ATOM 757 N N . LEU A 1 96 ? 9.059 2.840 -14.131 1.00 76.19 96 LEU A N 1
ATOM 758 C CA . LEU A 1 96 ? 8.710 1.466 -13.766 1.00 76.19 96 LEU A CA 1
ATOM 759 C C . LEU A 1 96 ? 8.447 0.593 -14.990 1.00 76.19 96 LEU A C 1
ATOM 761 O O . LEU A 1 96 ? 7.834 1.012 -15.972 1.00 76.19 96 LEU A O 1
ATOM 765 N N . CYS A 1 97 ? 8.867 -0.671 -14.907 1.00 78.81 97 CYS A N 1
ATOM 766 C CA . CYS A 1 97 ? 8.380 -1.706 -15.816 1.00 78.81 97 CYS A CA 1
ATOM 767 C C . CYS A 1 97 ? 6.960 -2.134 -15.423 1.00 78.81 97 CYS A C 1
ATOM 769 O O . CYS A 1 97 ? 6.541 -1.978 -14.272 1.00 78.81 97 CYS A O 1
ATOM 771 N N . ALA A 1 98 ? 6.245 -2.742 -16.367 1.00 68.56 98 ALA A N 1
ATOM 772 C CA . ALA A 1 98 ? 4.857 -3.156 -16.183 1.00 68.56 98 ALA A CA 1
ATOM 773 C C . ALA A 1 98 ? 4.639 -4.060 -14.952 1.00 68.56 98 ALA A C 1
ATOM 775 O O . ALA A 1 98 ? 3.690 -3.850 -14.197 1.00 68.56 98 ALA A O 1
ATOM 776 N N . GLU A 1 99 ? 5.526 -5.029 -14.690 1.00 71.69 99 GLU A N 1
ATOM 777 C CA . GLU A 1 99 ? 5.328 -5.919 -13.536 1.00 71.69 99 GLU A CA 1
ATOM 778 C C . GLU A 1 99 ? 5.694 -5.270 -12.200 1.00 71.69 99 GLU A C 1
ATOM 780 O O . GLU A 1 99 ? 5.128 -5.658 -11.187 1.00 71.69 99 GLU A O 1
ATOM 785 N N . CYS A 1 100 ? 6.619 -4.303 -12.155 1.00 69.56 100 CYS A N 1
ATOM 786 C CA . CYS A 1 100 ? 6.891 -3.560 -10.918 1.00 69.56 100 CYS A CA 1
ATOM 787 C C . CYS A 1 100 ? 5.800 -2.517 -10.646 1.00 69.56 100 CYS A C 1
ATOM 789 O O . CYS A 1 100 ? 5.509 -2.211 -9.489 1.00 69.56 100 CYS A O 1
ATOM 791 N N . LEU A 1 101 ? 5.174 -2.002 -11.705 1.00 67.88 101 LEU A N 1
ATOM 792 C CA . LEU A 1 101 ? 4.071 -1.059 -11.610 1.00 67.88 101 LEU A CA 1
ATOM 793 C C . LEU A 1 101 ? 2.823 -1.708 -10.993 1.00 67.88 101 LEU A C 1
ATOM 795 O O . LEU A 1 101 ? 2.213 -1.114 -10.109 1.00 67.88 101 LEU A O 1
ATOM 799 N N . GLY A 1 102 ? 2.470 -2.936 -11.385 1.00 60.06 102 GLY A N 1
ATOM 800 C CA . GLY A 1 102 ? 1.270 -3.635 -10.895 1.00 60.06 102 GLY A CA 1
ATOM 801 C C . GLY A 1 102 ? 1.132 -3.685 -9.359 1.00 60.06 102 GLY A C 1
ATOM 802 O O . GLY A 1 102 ? 0.142 -3.179 -8.826 1.00 60.06 102 GLY A O 1
ATOM 803 N N . PRO A 1 103 ? 2.121 -4.218 -8.615 1.00 55.97 103 PRO A N 1
ATOM 804 C CA . PRO A 1 103 ? 2.111 -4.254 -7.153 1.00 55.97 103 PRO A CA 1
ATOM 805 C C . PRO A 1 103 ? 2.043 -2.868 -6.505 1.00 55.97 103 PRO A C 1
ATOM 807 O O . PRO A 1 103 ? 1.372 -2.701 -5.485 1.00 55.97 103 PRO A O 1
ATOM 810 N N . LEU A 1 104 ? 2.700 -1.861 -7.091 1.00 57.56 104 LEU A N 1
ATOM 811 C CA . LEU A 1 104 ? 2.633 -0.487 -6.594 1.00 57.56 104 LEU A CA 1
ATOM 812 C C . LEU A 1 104 ? 1.242 0.111 -6.785 1.00 57.56 104 LEU A C 1
ATOM 814 O O . LEU A 1 104 ? 0.690 0.670 -5.838 1.00 57.56 104 LEU A O 1
ATOM 818 N N . LEU A 1 105 ? 0.631 -0.084 -7.954 1.00 54.84 105 LEU A N 1
ATOM 819 C CA . LEU A 1 105 ? -0.755 0.313 -8.200 1.00 54.84 105 LEU A CA 1
ATOM 820 C C . LEU A 1 105 ? -1.726 -0.424 -7.260 1.00 54.84 105 LEU A C 1
ATOM 822 O O . LEU A 1 105 ? -2.682 0.180 -6.773 1.00 54.84 105 LEU A O 1
ATOM 826 N N . ALA A 1 106 ? -1.462 -1.688 -6.918 1.00 50.78 106 ALA A N 1
ATOM 827 C CA . ALA A 1 106 ? -2.256 -2.438 -5.942 1.00 50.78 106 ALA A CA 1
ATOM 828 C C . ALA A 1 106 ? -2.109 -1.889 -4.508 1.00 50.78 106 ALA A C 1
ATOM 830 O O . ALA A 1 106 ? -3.104 -1.733 -3.793 1.00 50.78 106 ALA A O 1
ATOM 831 N N . LEU A 1 107 ? -0.890 -1.544 -4.078 1.00 49.47 107 LEU A N 1
ATOM 832 C CA . LEU A 1 107 ? -0.636 -0.881 -2.789 1.00 49.47 107 LEU A CA 1
ATOM 833 C C . LEU A 1 107 ? -1.307 0.495 -2.718 1.00 49.47 107 LEU A C 1
ATOM 835 O O . LEU A 1 107 ? -1.873 0.873 -1.690 1.00 49.47 107 LEU A O 1
ATOM 839 N N . GLU A 1 108 ? -1.290 1.232 -3.820 1.00 49.56 108 GLU A N 1
ATOM 840 C CA . GLU A 1 108 ? -1.981 2.507 -3.960 1.00 49.56 108 GLU A CA 1
ATOM 841 C C . GLU A 1 108 ? -3.503 2.373 -3.886 1.00 49.56 108 GLU A C 1
ATOM 843 O O . GLU A 1 108 ? -4.156 3.162 -3.199 1.00 49.56 108 GLU A O 1
ATOM 848 N N . LEU A 1 109 ? -4.077 1.357 -4.533 1.00 49.44 109 LEU A N 1
ATOM 849 C CA . LEU A 1 109 ? -5.504 1.044 -4.435 1.00 49.44 109 LEU A CA 1
ATOM 850 C C . LEU A 1 109 ? -5.914 0.734 -2.987 1.00 49.44 109 LEU A C 1
ATOM 852 O O . LEU A 1 109 ? -6.968 1.191 -2.541 1.00 49.44 109 LEU A O 1
ATOM 856 N N . ARG A 1 110 ? -5.058 0.042 -2.219 1.00 43.31 110 ARG A N 1
ATOM 857 C CA . ARG A 1 110 ? -5.281 -0.243 -0.786 1.00 43.31 110 ARG A CA 1
ATOM 858 C C . ARG A 1 110 ? -5.270 1.011 0.091 1.00 43.31 110 ARG A C 1
ATOM 860 O O . ARG A 1 110 ? -5.968 1.042 1.101 1.00 43.31 110 ARG A O 1
ATOM 867 N N . ARG A 1 111 ? -4.516 2.052 -0.283 1.00 47.00 111 ARG A N 1
ATOM 868 C CA . ARG A 1 111 ? -4.456 3.330 0.458 1.00 47.00 111 ARG A CA 1
ATOM 869 C C . ARG A 1 111 ? -5.734 4.173 0.327 1.00 47.00 111 ARG A C 1
ATOM 871 O O . ARG A 1 111 ? -5.868 5.167 1.033 1.00 47.00 111 ARG A O 1
ATOM 878 N N . GLY A 1 112 ? -6.681 3.775 -0.527 1.00 43.44 112 GLY A N 1
ATOM 879 C CA . GLY A 1 112 ? -7.955 4.470 -0.713 1.00 43.44 112 GLY A CA 1
ATOM 880 C C . GLY A 1 112 ? -7.840 5.741 -1.562 1.00 43.44 112 GLY A C 1
ATOM 881 O O . GLY A 1 112 ? -6.781 6.072 -2.096 1.00 43.44 112 GLY A O 1
ATOM 882 N N . ALA A 1 113 ? -8.961 6.443 -1.745 1.00 49.16 113 ALA A N 1
ATOM 883 C CA . ALA A 1 113 ? -8.976 7.725 -2.447 1.00 49.16 113 ALA A CA 1
ATOM 884 C C . ALA A 1 113 ? -8.244 8.798 -1.627 1.00 49.16 113 ALA A C 1
ATOM 886 O O . ALA A 1 113 ? -8.300 8.784 -0.399 1.00 49.16 113 ALA A O 1
ATOM 887 N N . LEU A 1 114 ? -7.605 9.759 -2.301 1.00 55.84 114 LEU A N 1
ATOM 888 C CA . LEU A 1 114 ? -7.056 10.941 -1.640 1.00 55.84 114 LEU A CA 1
ATOM 889 C C . LEU A 1 114 ? -8.200 11.700 -0.943 1.00 55.84 114 LEU A C 1
ATOM 891 O O . LEU A 1 114 ? -9.040 12.319 -1.602 1.00 55.84 114 LEU A O 1
ATOM 895 N N . VAL A 1 115 ? -8.252 11.639 0.388 1.00 55.81 115 VAL A N 1
ATOM 896 C CA . VAL A 1 115 ? -9.235 12.386 1.178 1.00 55.81 115 VAL A CA 1
ATOM 897 C C . VAL A 1 115 ? -8.671 13.776 1.432 1.00 55.81 115 VAL A C 1
ATOM 899 O O . VAL A 1 115 ? -7.839 13.976 2.307 1.00 55.81 115 VAL A O 1
ATOM 902 N N . LEU A 1 116 ? -9.109 14.746 0.632 1.00 62.69 116 LEU A N 1
ATOM 903 C CA . LEU A 1 116 ? -8.820 16.154 0.889 1.00 62.69 116 LEU A CA 1
ATOM 904 C C . LEU A 1 116 ? -9.859 16.716 1.856 1.00 62.69 116 LEU A C 1
ATOM 906 O O . LEU A 1 116 ? -11.055 16.713 1.541 1.00 62.69 116 LEU A O 1
ATOM 910 N N . GLU A 1 117 ? -9.390 17.207 3.001 1.00 69.62 117 GLU A N 1
ATOM 911 C CA . GLU A 1 117 ? -10.237 17.851 4.000 1.00 69.62 117 GLU A CA 1
ATOM 912 C C . GLU A 1 117 ? -10.949 19.079 3.401 1.00 69.62 117 GLU A C 1
ATOM 914 O O . GLU A 1 117 ? -10.300 19.912 2.759 1.00 69.62 117 GLU A O 1
ATOM 919 N N . PRO A 1 118 ? -12.274 19.230 3.594 1.00 72.94 118 PRO A N 1
ATOM 920 C CA . PRO A 1 118 ? -13.049 20.310 2.978 1.00 72.94 118 PRO A CA 1
ATOM 921 C C . PRO A 1 118 ? -12.567 21.725 3.322 1.00 72.94 118 PRO A C 1
ATOM 923 O O . PRO A 1 118 ? -12.732 22.638 2.506 1.00 72.94 118 PRO A O 1
ATOM 926 N N . ASP A 1 119 ? -11.987 21.906 4.511 1.00 77.62 119 ASP A N 1
ATOM 927 C CA . ASP A 1 119 ? -11.549 23.201 5.039 1.00 77.62 119 ASP A CA 1
ATOM 928 C C . ASP A 1 119 ? -10.080 23.535 4.746 1.00 77.62 119 ASP A C 1
ATOM 930 O O . ASP A 1 119 ? -9.644 24.660 5.014 1.00 77.62 119 ASP A O 1
ATOM 934 N N . LEU A 1 120 ? -9.332 22.612 4.129 1.00 77.38 120 LEU A N 1
ATOM 935 C CA . LEU A 1 120 ? -7.969 22.869 3.675 1.00 77.38 120 LEU A CA 1
ATOM 936 C C . LEU A 1 120 ? -7.960 24.036 2.676 1.00 77.38 120 LEU A C 1
ATOM 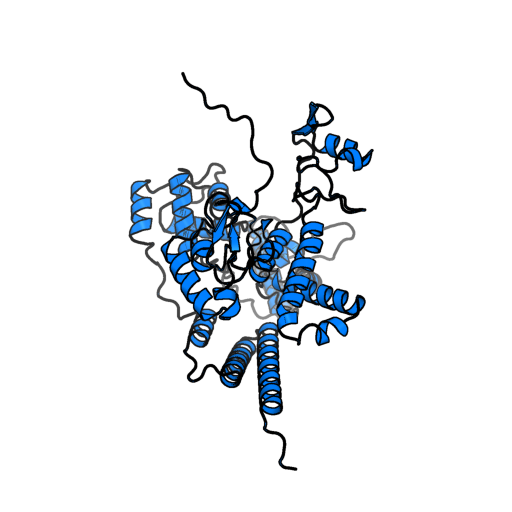938 O O . LEU A 1 120 ? -8.808 24.112 1.784 1.00 77.38 120 LEU A O 1
ATOM 942 N N . LYS A 1 121 ? -7.000 24.956 2.810 1.00 83.31 121 LYS A N 1
ATOM 943 C CA . LYS A 1 121 ? -6.852 26.102 1.903 1.00 83.31 121 LYS A CA 1
ATOM 944 C C . LYS A 1 121 ? -5.938 25.753 0.731 1.00 83.31 121 LYS A C 1
ATOM 946 O O . LYS A 1 121 ? -4.819 25.292 0.929 1.00 83.31 121 LYS A O 1
ATOM 951 N N . VAL A 1 122 ? -6.394 26.042 -0.483 1.00 83.12 122 VAL A N 1
ATOM 952 C CA . VAL A 1 122 ? -5.650 25.882 -1.739 1.00 83.12 122 VAL A CA 1
ATOM 953 C C . VAL A 1 122 ? -5.537 27.227 -2.447 1.00 83.12 122 VAL A C 1
ATOM 955 O O . VAL A 1 122 ? -6.450 28.054 -2.382 1.00 83.12 122 VAL A O 1
ATOM 958 N N . ARG A 1 123 ? -4.413 27.481 -3.124 1.00 88.44 123 ARG A N 1
ATOM 959 C CA . ARG A 1 123 ? -4.236 28.708 -3.911 1.00 88.44 123 ARG A CA 1
ATOM 960 C C . ARG A 1 123 ? -4.887 28.512 -5.275 1.00 88.44 123 ARG A C 1
ATOM 962 O O . ARG A 1 123 ? -4.390 27.745 -6.093 1.00 88.44 123 ARG A O 1
ATOM 969 N N . CYS A 1 124 ? -5.994 29.202 -5.522 1.00 88.31 124 CYS A N 1
ATOM 970 C CA . CYS A 1 124 ? -6.683 29.114 -6.800 1.00 88.31 124 CYS A CA 1
ATOM 971 C C . CYS A 1 124 ? -6.030 30.070 -7.813 1.00 88.31 124 CYS A C 1
ATOM 973 O O . CYS A 1 124 ? -5.996 31.276 -7.554 1.00 88.31 124 CYS A O 1
ATOM 975 N N . PRO A 1 125 ? -5.530 29.576 -8.962 1.00 84.06 125 PRO A N 1
ATOM 976 C CA . PRO A 1 125 ? -4.927 30.434 -9.983 1.00 84.06 125 PRO A CA 1
ATOM 977 C C . PRO A 1 125 ? -5.954 31.370 -10.635 1.00 84.06 125 PRO A C 1
ATOM 979 O O . PRO A 1 125 ? -5.629 32.513 -10.941 1.00 84.06 125 PRO A O 1
ATOM 982 N N . ARG A 1 126 ? -7.211 30.926 -10.764 1.00 85.50 126 ARG A N 1
ATOM 983 C CA . ARG A 1 126 ? -8.311 31.718 -11.333 1.00 85.50 126 ARG A CA 1
ATOM 984 C C . ARG A 1 126 ? -8.734 32.870 -10.423 1.00 85.50 126 ARG A C 1
ATOM 986 O O . ARG A 1 126 ? -8.783 34.013 -10.852 1.00 85.50 126 ARG A O 1
ATOM 993 N N . GLU A 1 127 ? -8.998 32.570 -9.154 1.00 88.56 127 GLU A N 1
ATOM 994 C CA . GLU A 1 127 ? -9.432 33.564 -8.162 1.00 88.56 127 GLU A CA 1
ATOM 995 C C . GLU A 1 127 ? -8.268 34.405 -7.611 1.00 88.56 127 GLU A C 1
ATOM 997 O O . GLU A 1 127 ? -8.488 35.342 -6.847 1.00 88.56 127 GLU A O 1
ATOM 1002 N N . LYS A 1 128 ? -7.019 34.035 -7.932 1.00 90.25 128 LYS A N 1
ATOM 1003 C CA . LYS A 1 128 ? -5.775 34.663 -7.451 1.00 90.25 128 LYS A CA 1
ATOM 1004 C C . LYS A 1 128 ? -5.681 34.788 -5.918 1.00 90.25 128 LYS A C 1
ATOM 1006 O O . LYS A 1 128 ? -4.901 35.588 -5.406 1.00 90.25 128 LYS A O 1
ATOM 1011 N N . ARG A 1 129 ? -6.420 33.959 -5.170 1.00 89.69 129 ARG A N 1
ATOM 1012 C CA . ARG A 1 129 ? -6.481 33.945 -3.695 1.00 89.69 129 ARG A CA 1
ATOM 1013 C C . ARG A 1 129 ? -6.505 32.525 -3.131 1.00 89.69 129 ARG A C 1
ATOM 1015 O O . ARG A 1 129 ? -6.702 31.551 -3.860 1.00 89.69 129 ARG A O 1
ATOM 1022 N N . GLN A 1 130 ? -6.303 32.408 -1.820 1.00 91.12 130 GLN A N 1
ATOM 1023 C CA . GLN A 1 130 ? -6.528 31.152 -1.107 1.00 91.12 130 GLN A CA 1
ATOM 1024 C C . GLN A 1 130 ? -8.027 30.932 -0.892 1.00 91.12 130 GLN A C 1
ATOM 1026 O O . GLN A 1 130 ? -8.710 31.799 -0.350 1.00 91.12 130 GLN A O 1
ATOM 1031 N N . ILE A 1 131 ? -8.521 29.766 -1.291 1.00 89.19 131 ILE A N 1
ATOM 1032 C CA . ILE A 1 131 ? -9.911 29.335 -1.102 1.00 89.19 131 ILE A CA 1
ATOM 1033 C C . ILE A 1 131 ? -9.927 27.971 -0.418 1.00 89.19 131 ILE A C 1
ATOM 1035 O O . ILE A 1 131 ? -8.925 27.256 -0.456 1.00 89.19 131 ILE A O 1
ATOM 1039 N N . ARG A 1 132 ? -11.037 27.585 0.213 1.00 88.88 132 ARG A N 1
ATOM 1040 C CA . ARG A 1 132 ? -11.140 26.243 0.801 1.00 88.88 132 ARG A CA 1
ATOM 1041 C C . ARG A 1 132 ? -11.353 25.197 -0.294 1.00 88.88 132 ARG A C 1
ATOM 1043 O O . ARG A 1 132 ? -11.931 25.502 -1.338 1.00 88.88 132 ARG A O 1
ATOM 1050 N N . VAL A 1 133 ? -10.951 23.949 -0.053 1.00 82.88 133 VAL A N 1
ATOM 1051 C CA . VAL A 1 133 ? -11.165 22.825 -0.986 1.00 82.88 133 VAL A CA 1
ATOM 1052 C C . VAL A 1 133 ? -12.643 22.677 -1.348 1.00 82.88 133 VAL A C 1
ATOM 1054 O O . VAL A 1 133 ? -12.960 22.444 -2.514 1.00 82.88 133 VAL A O 1
ATOM 1057 N N . ARG A 1 134 ? -13.562 22.870 -0.395 1.00 85.69 134 ARG A N 1
ATOM 1058 C CA . ARG A 1 134 ? -15.010 22.859 -0.673 1.00 85.69 134 ARG A CA 1
ATOM 1059 C C . ARG A 1 134 ? -15.433 23.935 -1.685 1.00 85.69 134 ARG A C 1
ATOM 1061 O O . ARG A 1 134 ? -16.228 23.653 -2.576 1.00 85.69 134 ARG A O 1
ATOM 1068 N N . ASP A 1 135 ? -14.861 25.134 -1.585 1.00 89.44 135 ASP A N 1
ATOM 1069 C CA . ASP A 1 135 ? -15.171 26.259 -2.472 1.00 89.44 135 ASP A CA 1
ATOM 1070 C C . ASP A 1 135 ? -14.552 26.009 -3.853 1.00 89.44 135 ASP A C 1
ATOM 1072 O O . ASP A 1 135 ? -15.190 26.228 -4.879 1.00 89.44 135 ASP A O 1
ATOM 1076 N N . CYS A 1 136 ? -13.341 25.443 -3.881 1.00 87.31 136 CYS A N 1
ATOM 1077 C CA . CYS A 1 136 ? -12.682 25.000 -5.105 1.00 87.31 136 CYS A CA 1
ATOM 1078 C C . CYS A 1 136 ? -13.507 23.937 -5.848 1.00 87.31 136 CYS A C 1
ATOM 1080 O O . CYS A 1 136 ? -13.727 24.060 -7.050 1.00 87.31 136 CYS A O 1
ATOM 1082 N N . ARG A 1 137 ? -14.025 22.929 -5.137 1.00 85.19 137 ARG A N 1
ATOM 1083 C CA . ARG A 1 137 ? -14.909 21.900 -5.708 1.00 85.19 137 ARG A CA 1
ATOM 1084 C C . ARG A 1 137 ? -16.215 22.490 -6.234 1.00 85.19 137 ARG A C 1
ATOM 1086 O O . ARG A 1 137 ? -16.672 22.089 -7.301 1.00 85.19 137 ARG A O 1
ATOM 1093 N N . ARG A 1 138 ? -16.791 23.467 -5.526 1.00 88.31 138 ARG A N 1
ATOM 1094 C CA . ARG A 1 138 ? -17.999 24.176 -5.971 1.00 88.31 138 ARG A CA 1
ATOM 1095 C C . ARG A 1 138 ? -17.762 24.933 -7.280 1.00 88.31 138 ARG A C 1
ATOM 1097 O O . ARG A 1 138 ? -18.575 24.811 -8.190 1.00 88.31 138 ARG A O 1
ATOM 1104 N N . LEU A 1 139 ? -16.639 25.645 -7.399 1.00 88.50 139 LEU A N 1
ATOM 1105 C CA . LEU A 1 139 ? -16.257 26.345 -8.633 1.00 88.50 139 LEU A CA 1
ATOM 1106 C C . LEU A 1 139 ? -16.088 25.379 -9.815 1.00 88.50 139 LEU A C 1
ATOM 1108 O O . LEU A 1 139 ? -16.517 25.675 -10.927 1.00 88.50 139 LEU A O 1
ATOM 1112 N N . GLN A 1 140 ? -15.514 24.202 -9.573 1.00 86.88 140 GLN A N 1
ATOM 1113 C CA . GLN A 1 140 ? -15.341 23.183 -10.609 1.00 86.88 140 GLN A CA 1
ATOM 1114 C C . GLN A 1 140 ? -16.648 22.491 -11.001 1.00 86.88 140 GLN A C 1
ATOM 1116 O O . GLN A 1 140 ? -16.811 22.116 -12.156 1.00 86.88 140 GLN A O 1
ATOM 1121 N N . ALA A 1 141 ? -17.583 22.318 -10.063 1.00 85.50 141 ALA A N 1
ATOM 1122 C CA . ALA A 1 141 ? -18.905 21.772 -10.363 1.00 85.50 141 ALA A CA 1
ATOM 1123 C C . ALA A 1 141 ? -19.723 22.713 -11.264 1.00 85.50 141 ALA A C 1
ATOM 1125 O O . ALA A 1 141 ? -20.517 22.245 -12.071 1.00 85.50 141 ALA A O 1
ATOM 1126 N N . GLN A 1 142 ? -19.509 24.027 -11.145 1.00 87.31 142 GLN A N 1
ATOM 1127 C CA . GLN A 1 142 ? -20.140 25.028 -12.008 1.00 87.31 142 GLN A CA 1
ATOM 1128 C C . GLN A 1 142 ? -19.545 25.033 -13.417 1.00 87.31 142 GLN A C 1
ATOM 1130 O O . GLN A 1 142 ? -20.279 25.204 -14.386 1.00 87.31 142 GLN A O 1
ATOM 1135 N N . ASN A 1 143 ? -18.223 24.878 -13.540 1.00 84.50 143 ASN A N 1
ATOM 1136 C CA . ASN A 1 143 ? -17.565 24.825 -14.838 1.00 84.50 143 ASN A CA 1
ATOM 1137 C C . ASN A 1 143 ? -16.207 24.101 -14.757 1.00 84.50 143 ASN A C 1
ATOM 1139 O O . ASN A 1 143 ? -15.201 24.681 -14.337 1.00 84.50 143 ASN A O 1
ATOM 1143 N N . ARG A 1 144 ? -16.185 22.829 -15.175 1.00 82.81 144 ARG A N 1
ATOM 1144 C CA . ARG A 1 144 ? -14.988 21.973 -15.124 1.00 82.81 144 ARG A CA 1
ATOM 1145 C C . ARG A 1 144 ? -13.895 22.393 -16.091 1.00 82.81 144 ARG A C 1
ATOM 1147 O O . ARG A 1 144 ? -12.724 22.319 -15.728 1.00 82.81 144 ARG A O 1
ATOM 1154 N N . THR A 1 145 ? -14.257 22.840 -17.291 1.00 83.31 145 THR A N 1
ATOM 1155 C CA . THR A 1 145 ? -13.284 23.145 -18.351 1.00 83.31 145 THR A CA 1
ATOM 1156 C C . THR A 1 145 ? -12.385 24.315 -17.962 1.00 83.31 145 THR A C 1
ATOM 1158 O O . THR A 1 145 ? -11.194 24.301 -18.246 1.00 83.31 145 THR A O 1
ATOM 1161 N N . LEU A 1 146 ? -12.907 25.266 -17.180 1.00 83.00 146 LEU A N 1
ATOM 1162 C CA . LEU A 1 146 ? -12.134 26.382 -16.619 1.00 83.00 146 LEU A CA 1
ATOM 1163 C C . LEU A 1 146 ? -11.088 25.963 -15.573 1.00 83.00 146 LEU A C 1
ATOM 1165 O O . LEU A 1 146 ? -10.329 26.806 -15.097 1.00 83.00 146 LEU A O 1
ATOM 1169 N N . CYS A 1 147 ? -11.085 24.700 -15.151 1.00 84.38 147 CYS A N 1
ATOM 1170 C CA . CYS A 1 147 ? -10.136 24.144 -14.189 1.00 84.38 147 CYS A CA 1
ATOM 1171 C C . CYS A 1 147 ? -9.277 23.013 -14.778 1.00 84.38 147 CYS A C 1
ATOM 1173 O O . CYS A 1 147 ? -8.497 22.419 -14.026 1.00 84.38 147 CYS A O 1
ATOM 1175 N N . ALA A 1 148 ? -9.388 22.734 -16.083 1.00 81.62 148 ALA A N 1
ATOM 1176 C CA . ALA A 1 148 ? -8.500 21.809 -16.782 1.00 81.62 148 ALA A CA 1
ATOM 1177 C C . ALA A 1 148 ? -7.042 22.285 -16.663 1.00 81.62 148 ALA A C 1
ATOM 1179 O O . ALA A 1 148 ? -6.770 23.488 -16.713 1.00 81.62 148 ALA A O 1
ATOM 1180 N N . GLY A 1 149 ? -6.116 21.361 -16.403 1.00 77.06 149 GLY A N 1
ATOM 1181 C CA . GLY A 1 149 ? -4.698 21.693 -16.203 1.00 77.06 149 GLY A CA 1
ATOM 1182 C C . GLY A 1 149 ? -4.372 22.489 -14.923 1.00 77.06 149 GLY A C 1
ATOM 1183 O O . GLY A 1 149 ? -3.229 22.890 -14.717 1.00 77.06 149 GLY A O 1
ATOM 1184 N N . CYS A 1 150 ? -5.332 22.728 -14.018 1.00 81.62 150 CYS A N 1
ATOM 1185 C CA . CYS A 1 150 ? -5.069 23.452 -12.767 1.00 81.62 150 CYS A CA 1
ATOM 1186 C C . CYS A 1 150 ? -4.111 22.666 -11.844 1.00 81.62 150 CYS A C 1
ATOM 1188 O O . CYS A 1 150 ? -4.474 21.588 -11.383 1.00 81.62 150 CYS A O 1
ATOM 1190 N N . PRO A 1 151 ? -2.946 23.187 -11.427 1.00 77.25 151 PRO A N 1
ATOM 1191 C CA . PRO A 1 151 ? -1.933 22.398 -10.706 1.00 77.25 151 PRO A CA 1
ATOM 1192 C C . PRO A 1 151 ? -2.351 21.944 -9.291 1.00 77.25 151 PRO A C 1
ATOM 1194 O O . PRO A 1 151 ? -1.596 21.268 -8.599 1.00 77.25 151 PRO A O 1
ATOM 1197 N N . GLN A 1 152 ? -3.539 22.331 -8.817 1.00 80.50 152 GLN A N 1
ATOM 1198 C CA . GLN A 1 152 ? -4.031 21.988 -7.485 1.00 80.50 152 GLN A CA 1
ATOM 1199 C C . GLN A 1 152 ? -4.628 20.571 -7.452 1.00 80.50 152 GLN A C 1
ATOM 1201 O O . GLN A 1 152 ? -5.560 20.267 -8.191 1.00 80.50 152 GLN A O 1
ATOM 1206 N N . SER A 1 153 ? -4.191 19.741 -6.498 1.00 68.19 153 SER A N 1
ATOM 1207 C CA . SER A 1 153 ? -4.702 18.371 -6.266 1.00 68.19 153 SER A CA 1
ATOM 1208 C C . SER A 1 153 ? -6.181 18.304 -5.857 1.00 68.19 153 SER A C 1
ATOM 1210 O O . SER A 1 153 ? -6.803 17.247 -5.882 1.00 68.19 153 SER A O 1
ATOM 1212 N N . SER A 1 154 ? -6.771 19.446 -5.497 1.00 78.44 154 SER A N 1
ATOM 1213 C CA . SER A 1 154 ? -8.210 19.591 -5.257 1.00 78.44 154 SER A CA 1
ATOM 1214 C C . SER A 1 154 ? -9.052 19.656 -6.534 1.00 78.44 154 SER A C 1
ATOM 1216 O O . SER A 1 154 ? -10.284 19.675 -6.425 1.00 78.44 154 SER A O 1
ATOM 1218 N N . ARG A 1 155 ? -8.427 19.675 -7.723 1.00 84.75 155 ARG A N 1
ATOM 1219 C CA . ARG A 1 155 ? -9.142 19.593 -9.000 1.00 84.75 155 ARG A CA 1
ATOM 1220 C C . ARG A 1 155 ? -9.751 18.210 -9.235 1.00 84.75 155 ARG A C 1
ATOM 1222 O O . ARG A 1 155 ? -9.178 17.215 -8.808 1.00 84.75 155 ARG A O 1
ATOM 1229 N N . TYR A 1 156 ? -10.903 18.139 -9.889 1.00 86.44 156 TYR A N 1
ATOM 1230 C CA . TYR A 1 156 ? -11.554 16.905 -10.304 1.00 86.44 156 TYR A CA 1
ATOM 1231 C C . TYR A 1 156 ? -10.848 16.317 -11.510 1.00 86.44 156 TYR A C 1
ATOM 1233 O O . TYR A 1 156 ? -10.291 17.035 -12.338 1.00 86.44 156 TYR A O 1
ATOM 1241 N N . CYS A 1 157 ? -10.890 14.993 -11.583 1.00 85.19 157 CYS A N 1
ATOM 1242 C CA . CYS A 1 157 ? -10.434 14.252 -12.740 1.00 85.19 157 CYS A CA 1
ATOM 1243 C C . CYS A 1 157 ? -11.115 14.750 -14.011 1.00 85.19 157 CYS A C 1
ATOM 1245 O O . CYS A 1 157 ? -12.326 14.970 -14.029 1.00 85.19 157 CYS A O 1
ATOM 1247 N N . GLU A 1 158 ? -10.313 14.871 -15.061 1.00 87.88 158 GLU A N 1
ATOM 1248 C CA . GLU A 1 158 ? -10.731 15.347 -16.376 1.00 87.88 158 GLU A CA 1
ATOM 1249 C C . GLU A 1 158 ? -11.466 14.265 -17.178 1.00 87.88 158 GLU A C 1
ATOM 1251 O O . GLU A 1 158 ? -12.086 14.573 -18.185 1.00 87.88 158 GLU A O 1
ATOM 1256 N N . GLN A 1 159 ? -11.478 13.015 -16.699 1.00 86.25 159 GLN A N 1
ATOM 1257 C CA . GLN A 1 159 ? -12.316 11.969 -17.281 1.00 86.25 159 GLN A CA 1
ATOM 1258 C C . GLN A 1 159 ? -13.797 12.201 -16.992 1.00 86.25 159 GLN A C 1
ATOM 1260 O O . GLN A 1 159 ? -14.202 12.449 -15.846 1.00 86.25 159 GLN A O 1
ATOM 1265 N N . ASP A 1 160 ? -14.603 12.048 -18.038 1.00 81.44 160 ASP A N 1
ATOM 1266 C CA . ASP A 1 160 ? -16.033 12.325 -18.008 1.00 81.44 160 ASP A CA 1
ATOM 1267 C C . ASP A 1 160 ? -16.761 11.518 -16.929 1.00 81.44 160 ASP A C 1
ATOM 1269 O O . ASP A 1 160 ? -16.507 10.336 -16.684 1.00 81.44 160 ASP A O 1
ATOM 1273 N N . GLY A 1 161 ? -17.656 12.199 -16.210 1.00 81.69 161 GLY A N 1
ATOM 1274 C CA . GLY A 1 161 ? -18.411 11.616 -15.097 1.00 81.69 161 GLY A CA 1
ATOM 1275 C C . GLY A 1 161 ? -17.584 11.306 -13.841 1.00 81.69 161 GLY A C 1
ATOM 1276 O O . GLY A 1 161 ? -18.131 10.806 -12.855 1.00 81.69 161 GLY A O 1
ATOM 1277 N N . CYS A 1 162 ? -16.281 11.607 -13.813 1.00 82.00 162 CYS A N 1
ATOM 1278 C CA . CYS A 1 162 ? -15.454 11.355 -12.639 1.00 82.00 162 CYS A CA 1
ATOM 1279 C C . CYS A 1 162 ? -15.504 12.507 -11.630 1.00 82.00 162 CYS A C 1
ATOM 1281 O O . CYS A 1 162 ? -15.237 13.652 -11.977 1.00 82.00 162 CYS A O 1
ATOM 1283 N N . ASN A 1 163 ? -15.774 12.203 -10.357 1.00 82.94 163 ASN A N 1
ATOM 1284 C CA . ASN A 1 163 ? -15.794 13.183 -9.255 1.00 82.94 163 ASN A CA 1
ATOM 1285 C C . ASN A 1 163 ? -14.638 12.985 -8.263 1.00 82.94 163 ASN A C 1
ATOM 1287 O O . ASN A 1 163 ? -14.684 13.474 -7.134 1.00 82.94 163 ASN A O 1
ATOM 1291 N N . LEU A 1 164 ? -13.617 12.222 -8.650 1.00 77.81 164 LEU A N 1
ATOM 1292 C CA . LEU A 1 164 ? -12.447 11.983 -7.812 1.00 77.81 164 LEU A CA 1
ATOM 1293 C C . LEU A 1 164 ? -11.421 13.107 -8.001 1.00 77.81 164 LEU A C 1
ATOM 1295 O O . LEU A 1 164 ? -11.297 13.617 -9.117 1.00 77.81 164 LEU A O 1
ATOM 1299 N N . PRO A 1 165 ? -10.682 13.489 -6.945 1.00 75.75 165 PRO A N 1
ATOM 1300 C CA . PRO A 1 165 ? -9.603 14.458 -7.072 1.00 75.75 165 PRO A CA 1
ATOM 1301 C C . PRO A 1 165 ? -8.481 13.917 -7.967 1.00 75.75 165 PRO A C 1
ATOM 1303 O O . PRO A 1 165 ? -8.221 12.709 -8.000 1.00 75.75 165 PRO A O 1
ATOM 1306 N N . VAL A 1 166 ? -7.818 14.817 -8.686 1.00 75.38 166 VAL A N 1
ATOM 1307 C CA . VAL A 1 166 ? -6.654 14.517 -9.516 1.00 75.38 166 VAL A CA 1
ATOM 1308 C C . VAL A 1 166 ? -5.475 14.166 -8.625 1.00 75.38 166 VAL A C 1
ATOM 1310 O O . VAL A 1 166 ? -5.128 14.890 -7.692 1.00 75.38 166 VAL A O 1
ATOM 1313 N N . CYS A 1 167 ? -4.862 13.030 -8.936 1.00 65.44 167 CYS A N 1
ATOM 1314 C CA . CYS A 1 167 ? -3.629 12.576 -8.302 1.00 65.44 167 CYS A CA 1
ATOM 1315 C C . CYS A 1 167 ? -2.422 12.806 -9.220 1.00 65.44 167 CYS A C 1
ATOM 1317 O O . CYS A 1 167 ? -1.306 12.901 -8.720 1.00 65.44 167 CYS A O 1
ATOM 1319 N N . TYR A 1 168 ? -2.669 12.957 -10.526 1.00 66.44 168 TYR A N 1
ATOM 1320 C CA . TYR A 1 168 ? -1.672 13.174 -11.573 1.00 66.44 168 TYR A CA 1
ATOM 1321 C C . TYR A 1 168 ? -1.973 14.493 -12.304 1.00 66.44 168 TYR A C 1
ATOM 1323 O O . TY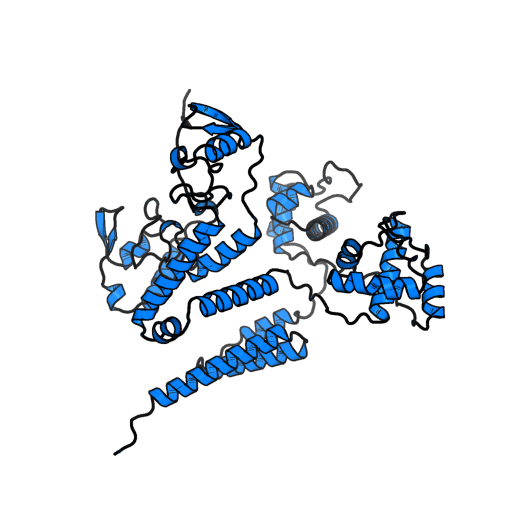R A 1 168 ? -2.684 14.495 -13.310 1.00 66.44 168 TYR A O 1
ATOM 1331 N N . PRO A 1 169 ? -1.559 15.644 -11.732 1.00 63.91 169 PRO A N 1
ATOM 1332 C CA . PRO A 1 169 ? -1.889 16.956 -12.284 1.00 63.91 169 PRO A CA 1
ATOM 1333 C C . PRO A 1 169 ? -1.387 17.287 -13.699 1.00 63.91 169 PRO A C 1
ATOM 1335 O O . PRO A 1 169 ? -1.987 18.181 -14.291 1.00 63.91 169 PRO A O 1
ATOM 1338 N N . ASP A 1 170 ? -0.390 16.606 -14.264 1.00 66.50 170 ASP A N 1
ATOM 1339 C CA . ASP A 1 170 ? 0.008 16.833 -15.670 1.00 66.50 170 ASP A CA 1
ATOM 1340 C C . ASP A 1 170 ? -0.997 16.175 -16.621 1.00 66.50 170 ASP A C 1
ATOM 1342 O O . ASP A 1 170 ? -1.366 16.757 -17.634 1.00 66.50 170 ASP A O 1
ATOM 1346 N N . ASP A 1 171 ? -1.550 15.029 -16.219 1.00 67.50 171 ASP A N 1
ATOM 1347 C CA . ASP A 1 171 ? -2.405 14.203 -17.079 1.00 67.50 171 ASP A CA 1
ATOM 1348 C C . ASP A 1 171 ? -3.905 14.410 -16.840 1.00 67.50 171 ASP A C 1
ATOM 1350 O O . ASP A 1 171 ? -4.747 13.833 -17.524 1.00 67.50 171 ASP A O 1
ATOM 1354 N N . GLY A 1 172 ? -4.281 15.155 -15.798 1.00 75.81 172 GLY A N 1
ATOM 1355 C CA . GLY A 1 172 ? -5.695 15.352 -15.459 1.00 75.81 172 GLY A CA 1
ATOM 1356 C C . GLY A 1 172 ? -6.379 14.136 -14.845 1.00 75.81 172 GLY A C 1
ATOM 1357 O O . GLY A 1 172 ? -7.602 14.134 -14.662 1.00 75.81 172 GLY A O 1
ATOM 1358 N N . TYR A 1 173 ? -5.629 13.105 -14.462 1.00 75.94 173 TYR A N 1
ATOM 1359 C CA . TYR A 1 173 ? -6.213 11.857 -13.985 1.00 75.94 173 TYR A CA 1
ATOM 1360 C C . TYR A 1 173 ? -6.284 11.749 -12.459 1.00 75.94 173 TYR A C 1
ATOM 1362 O O . TYR A 1 173 ? -5.348 12.043 -11.708 1.00 75.94 173 TYR A O 1
ATOM 1370 N N . CYS A 1 174 ? -7.431 11.272 -11.966 1.00 72.38 174 CYS A N 1
ATOM 1371 C CA . CYS A 1 174 ? -7.495 10.680 -10.634 1.00 72.38 174 CYS A CA 1
ATOM 1372 C C . CYS A 1 174 ? -6.820 9.310 -10.642 1.00 72.38 174 CYS A C 1
ATOM 1374 O O . CYS A 1 174 ? -6.668 8.682 -11.690 1.00 72.38 174 CYS A O 1
ATOM 1376 N N . ARG A 1 175 ? -6.519 8.794 -9.448 1.00 65.75 175 ARG A N 1
ATOM 1377 C CA . ARG A 1 175 ? -5.908 7.471 -9.267 1.00 65.75 175 ARG A CA 1
ATOM 1378 C C . ARG A 1 175 ? -6.597 6.354 -10.065 1.00 65.75 175 ARG A C 1
ATOM 1380 O O . ARG A 1 175 ? -5.922 5.578 -10.726 1.00 65.75 175 ARG A O 1
ATOM 1387 N N . LYS A 1 176 ? -7.935 6.291 -10.064 1.00 65.56 176 LYS A N 1
ATOM 1388 C CA . LYS A 1 176 ? -8.692 5.261 -10.804 1.00 65.56 176 LYS A CA 1
ATOM 1389 C C . LYS A 1 176 ? -8.435 5.327 -12.314 1.00 65.56 176 LYS A C 1
ATOM 1391 O O . LYS A 1 176 ? -8.238 4.294 -12.944 1.00 65.56 176 LYS A O 1
ATOM 1396 N N . HIS A 1 177 ? -8.474 6.526 -12.887 1.00 74.00 177 HIS A N 1
ATOM 1397 C CA . HIS A 1 177 ? -8.338 6.704 -14.330 1.00 74.00 177 HIS A CA 1
ATOM 1398 C C . HIS A 1 177 ? -6.891 6.663 -14.800 1.00 74.00 177 HIS A C 1
ATOM 1400 O O . HIS A 1 177 ? -6.655 6.158 -15.886 1.00 74.00 177 HIS A O 1
ATOM 1406 N N . ALA A 1 178 ? -5.937 7.060 -13.960 1.00 66.19 178 ALA A N 1
ATOM 1407 C CA . ALA A 1 178 ? -4.521 6.827 -14.214 1.00 66.19 178 ALA A CA 1
ATOM 1408 C C . ALA A 1 178 ? -4.227 5.322 -14.308 1.00 66.19 178 ALA A C 1
ATOM 1410 O O . ALA A 1 178 ? -3.619 4.875 -15.267 1.00 66.19 178 ALA A O 1
ATOM 1411 N N . ILE A 1 179 ? -4.750 4.509 -13.382 1.00 58.94 179 ILE A N 1
ATOM 1412 C CA . ILE A 1 179 ? -4.610 3.044 -13.449 1.00 58.94 179 ILE A CA 1
ATOM 1413 C C . ILE A 1 179 ? -5.278 2.475 -14.704 1.00 58.94 179 ILE A C 1
ATOM 1415 O O . ILE A 1 179 ? -4.725 1.593 -15.347 1.00 58.94 179 ILE A O 1
ATOM 1419 N N . ALA A 1 180 ? -6.466 2.959 -15.066 1.00 63.66 180 ALA A N 1
ATOM 1420 C CA . ALA A 1 180 ? -7.156 2.485 -16.262 1.00 63.66 180 ALA A CA 1
ATOM 1421 C C . ALA A 1 180 ? -6.442 2.893 -17.562 1.00 63.66 180 ALA A C 1
ATOM 1423 O O . ALA A 1 180 ? -6.447 2.112 -18.510 1.00 63.66 180 ALA A O 1
ATOM 1424 N N . ALA A 1 181 ? -5.851 4.090 -17.597 1.00 64.75 181 ALA A N 1
ATOM 1425 C CA . ALA A 1 181 ? -5.069 4.591 -18.718 1.00 64.75 181 ALA A CA 1
ATOM 1426 C C . ALA A 1 181 ? -3.741 3.831 -18.801 1.00 64.75 181 ALA A C 1
ATOM 1428 O O . ALA A 1 181 ? -3.574 3.016 -19.701 1.00 64.75 181 ALA A O 1
ATOM 1429 N N . TYR A 1 182 ? -2.872 3.986 -17.801 1.00 60.44 182 TYR A N 1
ATOM 1430 C CA . TYR A 1 182 ? -1.524 3.412 -17.773 1.00 60.44 182 TYR A CA 1
ATOM 1431 C C . TYR A 1 182 ? -1.505 1.891 -17.644 1.00 60.44 182 TYR A C 1
ATOM 1433 O O . TYR A 1 182 ? -0.616 1.241 -18.178 1.00 60.44 182 TYR A O 1
ATOM 1441 N N . GLY A 1 183 ? -2.483 1.290 -16.967 1.00 53.00 183 GLY A N 1
ATOM 1442 C CA . GLY A 1 183 ? -2.590 -0.165 -16.857 1.00 53.00 183 GLY A CA 1
ATOM 1443 C C . GLY A 1 183 ? -2.982 -0.826 -18.178 1.00 53.00 183 GLY A C 1
ATOM 1444 O O . GLY A 1 183 ? -2.509 -1.925 -18.465 1.00 53.00 183 GLY A O 1
ATOM 1445 N N . LYS A 1 184 ? -3.800 -0.158 -19.008 1.00 49.94 184 LYS A N 1
ATOM 1446 C CA . LYS A 1 184 ? -4.122 -0.638 -20.360 1.00 49.94 184 LYS A CA 1
ATOM 1447 C C . LYS A 1 184 ? -2.956 -0.444 -21.319 1.00 49.94 184 LYS A C 1
ATOM 1449 O O . LYS A 1 184 ? -2.655 -1.395 -22.030 1.00 49.94 184 LYS A O 1
ATOM 1454 N N . THR A 1 185 ? -2.281 0.708 -21.308 1.00 45.88 185 THR A N 1
ATOM 1455 C CA . THR A 1 185 ? -1.087 0.919 -22.142 1.00 45.88 185 THR A CA 1
ATOM 1456 C C . THR A 1 185 ? 0.045 -0.009 -21.734 1.00 45.88 185 THR A C 1
ATOM 1458 O O . THR A 1 185 ? 0.602 -0.652 -22.605 1.00 45.88 185 THR A O 1
ATOM 1461 N N . ALA A 1 186 ? 0.308 -0.220 -20.441 1.00 40.47 186 ALA A N 1
ATOM 1462 C CA . ALA A 1 186 ? 1.318 -1.183 -20.000 1.00 40.47 186 ALA A CA 1
ATOM 1463 C C . ALA A 1 186 ? 0.989 -2.620 -20.446 1.00 40.47 186 ALA A C 1
ATOM 1465 O O . ALA A 1 186 ? 1.884 -3.350 -20.854 1.00 40.47 186 ALA A O 1
ATOM 1466 N N . LEU A 1 187 ? -0.285 -3.034 -20.425 1.00 36.78 187 LEU A N 1
ATOM 1467 C CA . LEU A 1 187 ? -0.711 -4.338 -20.953 1.00 36.78 187 LEU A CA 1
ATOM 1468 C C . LEU A 1 187 ? -0.656 -4.407 -22.486 1.00 36.78 187 LEU A C 1
ATOM 1470 O O . LEU A 1 187 ? -0.292 -5.449 -23.017 1.00 36.78 187 LEU A O 1
ATOM 1474 N N . GLN A 1 188 ? -0.989 -3.328 -23.196 1.00 42.44 188 GLN A N 1
ATOM 1475 C CA . GLN A 1 188 ? -0.927 -3.248 -24.660 1.00 42.44 188 GLN A CA 1
ATOM 1476 C C . GLN A 1 188 ? 0.505 -3.126 -25.183 1.00 42.44 188 GLN A C 1
ATOM 1478 O O . GLN A 1 188 ? 0.806 -3.675 -26.233 1.00 42.44 188 GLN A O 1
ATOM 1483 N N . GLU A 1 189 ? 1.404 -2.473 -24.457 1.00 41.00 189 GLU A N 1
ATOM 1484 C CA . GLU A 1 189 ? 2.831 -2.383 -24.762 1.00 41.00 189 GLU A CA 1
ATOM 1485 C C . GLU A 1 189 ? 3.553 -3.668 -24.380 1.00 41.00 189 GLU A C 1
ATOM 1487 O O . GLU A 1 189 ? 4.402 -4.117 -25.138 1.00 41.00 189 GLU A O 1
ATOM 1492 N N . VAL A 1 190 ? 3.170 -4.330 -23.281 1.00 36.59 190 VAL A N 1
ATOM 1493 C CA . VAL A 1 190 ? 3.592 -5.712 -23.003 1.00 36.59 190 VAL A CA 1
ATOM 1494 C C . VAL A 1 190 ? 3.062 -6.656 -24.080 1.00 36.59 190 VAL A C 1
ATOM 1496 O O . VAL A 1 190 ? 3.817 -7.502 -24.540 1.00 36.59 190 VAL A O 1
ATOM 1499 N N . ALA A 1 191 ? 1.820 -6.495 -24.540 1.00 35.19 191 ALA A N 1
ATOM 1500 C CA . ALA A 1 191 ? 1.260 -7.284 -25.636 1.00 35.19 191 ALA A CA 1
ATOM 1501 C C . ALA A 1 191 ? 1.918 -6.970 -26.987 1.00 35.19 191 ALA A C 1
ATOM 1503 O O . ALA A 1 191 ? 2.129 -7.889 -27.759 1.00 35.19 191 ALA A O 1
ATOM 1504 N N . SER A 1 192 ? 2.318 -5.723 -27.251 1.00 38.12 192 SER A N 1
ATOM 1505 C CA . SER A 1 192 ? 3.008 -5.312 -28.486 1.00 38.12 192 SER A CA 1
ATOM 1506 C C . SER A 1 192 ? 4.494 -5.698 -28.467 1.00 38.12 192 SER A C 1
ATOM 1508 O O . SER A 1 192 ? 5.037 -6.145 -29.474 1.00 38.12 192 SER A O 1
ATOM 1510 N N . ALA A 1 193 ? 5.153 -5.613 -27.307 1.00 35.31 193 ALA A N 1
ATOM 1511 C CA . ALA A 1 193 ? 6.501 -6.134 -27.077 1.00 35.31 193 ALA A CA 1
ATOM 1512 C C . ALA A 1 193 ? 6.522 -7.670 -27.083 1.00 35.31 193 ALA A C 1
ATOM 1514 O O . ALA A 1 193 ? 7.503 -8.264 -27.522 1.00 35.31 193 ALA A O 1
ATOM 1515 N N . ALA A 1 194 ? 5.434 -8.317 -26.658 1.00 31.55 194 ALA A N 1
ATOM 1516 C CA . ALA A 1 194 ? 5.209 -9.749 -26.828 1.00 31.55 194 ALA A CA 1
ATOM 1517 C C . ALA A 1 194 ? 4.674 -10.117 -28.224 1.00 31.55 194 ALA A C 1
ATOM 1519 O O . ALA A 1 194 ? 4.784 -11.271 -28.624 1.00 31.55 194 ALA A O 1
ATOM 1520 N N . GLY A 1 195 ? 4.162 -9.156 -28.996 1.00 33.31 195 GLY A N 1
ATOM 1521 C CA . GLY A 1 195 ? 3.824 -9.287 -30.416 1.00 33.31 195 GLY A CA 1
ATOM 1522 C C . GLY A 1 195 ? 5.071 -9.463 -31.285 1.00 33.31 195 GLY A C 1
ATOM 1523 O O . GLY A 1 195 ? 5.027 -10.145 -32.304 1.00 33.31 195 GLY A O 1
ATOM 1524 N N . GLN A 1 196 ? 6.242 -9.011 -30.809 1.00 36.97 196 GLN A N 1
ATOM 1525 C CA . GLN A 1 196 ? 7.545 -9.432 -31.357 1.00 36.97 196 GLN A CA 1
ATOM 1526 C C . GLN A 1 196 ? 7.833 -10.933 -31.140 1.00 36.97 196 GLN A C 1
ATOM 1528 O O . GLN A 1 196 ? 8.752 -11.475 -31.747 1.00 36.97 196 GLN A O 1
ATOM 1533 N N . PHE A 1 197 ? 7.026 -11.613 -30.321 1.00 36.00 197 PHE A N 1
ATOM 1534 C CA . PHE A 1 197 ? 7.036 -13.052 -30.072 1.00 36.00 197 PHE A CA 1
ATOM 1535 C C . PHE A 1 197 ? 5.684 -13.706 -30.419 1.00 36.00 197 PHE A C 1
ATOM 1537 O O . PHE A 1 197 ? 5.283 -14.631 -29.729 1.00 36.00 197 PHE A O 1
ATOM 1544 N N . GLY A 1 198 ? 4.957 -13.233 -31.444 1.00 31.31 198 GLY A N 1
ATOM 1545 C CA . GLY A 1 198 ? 3.913 -13.945 -32.219 1.00 31.31 198 GLY A CA 1
ATOM 1546 C C . GLY A 1 198 ? 2.719 -14.636 -31.518 1.00 31.31 198 GLY A C 1
ATOM 1547 O O . GLY A 1 198 ? 1.798 -15.074 -32.199 1.00 31.31 198 GLY A O 1
ATOM 1548 N N . TYR A 1 199 ? 2.691 -14.768 -30.193 1.00 37.53 199 TYR A N 1
ATOM 1549 C CA . TYR A 1 199 ? 1.846 -15.741 -29.492 1.00 37.53 199 TYR A CA 1
ATOM 1550 C C . TYR A 1 199 ? 0.705 -15.082 -28.701 1.00 37.53 199 TYR A C 1
ATOM 1552 O O . TYR A 1 199 ? -0.330 -15.702 -28.463 1.00 37.53 199 TYR A O 1
ATOM 1560 N N . LEU A 1 200 ? 0.853 -13.806 -28.328 1.00 32.22 200 LEU A N 1
ATOM 1561 C CA . LEU A 1 200 ? -0.164 -13.059 -27.577 1.00 32.22 200 LEU A CA 1
ATOM 1562 C C . LEU A 1 200 ? -1.266 -12.469 -28.470 1.00 32.22 200 LEU A C 1
ATOM 1564 O O . LEU A 1 200 ? -2.413 -12.397 -28.029 1.00 32.22 200 LEU A O 1
ATOM 1568 N N . ASP A 1 201 ? -0.970 -12.173 -29.739 1.00 35.12 201 ASP A N 1
ATOM 1569 C CA . ASP A 1 201 ? -1.969 -11.709 -30.715 1.00 35.12 201 ASP A CA 1
ATOM 1570 C C . ASP A 1 201 ? -3.055 -12.765 -30.976 1.00 35.12 201 ASP A C 1
ATOM 1572 O O . ASP A 1 201 ? -4.229 -12.428 -31.108 1.00 35.12 201 ASP A O 1
ATOM 1576 N N . GLY A 1 202 ? -2.716 -14.059 -30.933 1.00 36.78 202 GLY A N 1
ATOM 1577 C CA . GLY A 1 202 ? -3.690 -15.149 -31.079 1.00 36.78 202 GLY A CA 1
ATOM 1578 C C . GLY A 1 202 ? -4.607 -15.352 -29.865 1.00 36.78 202 GLY A C 1
ATOM 1579 O O . GLY A 1 202 ? -5.730 -15.836 -30.015 1.00 36.78 202 GLY A O 1
ATOM 1580 N N . VAL A 1 203 ? -4.155 -14.976 -28.663 1.00 35.50 203 VAL A N 1
ATOM 1581 C CA . VAL A 1 203 ? -4.941 -15.078 -27.419 1.00 35.50 203 VAL A CA 1
ATOM 1582 C C . VAL A 1 203 ? -5.812 -13.836 -27.228 1.00 35.50 203 VAL A C 1
ATOM 1584 O O . VAL A 1 203 ? -6.972 -13.957 -26.840 1.00 35.50 203 VAL A O 1
ATOM 1587 N N . LEU A 1 204 ? -5.292 -12.652 -27.560 1.00 36.25 204 LEU A N 1
ATOM 1588 C CA . LEU A 1 204 ? -6.022 -11.387 -27.455 1.00 36.25 204 LEU A CA 1
ATOM 1589 C C . LEU A 1 204 ? -7.040 -11.198 -28.587 1.00 36.25 204 LEU A C 1
ATOM 1591 O O . LEU A 1 204 ? -8.136 -10.712 -28.317 1.00 36.25 204 LEU A O 1
ATOM 1595 N N . ALA A 1 205 ? -6.764 -11.672 -29.809 1.00 39.75 205 ALA A N 1
ATOM 1596 C CA . ALA A 1 205 ? -7.742 -11.664 -30.905 1.00 39.75 205 ALA A CA 1
ATOM 1597 C C . ALA A 1 205 ? -8.963 -12.573 -30.652 1.00 39.75 205 ALA A C 1
ATOM 1599 O O . ALA A 1 205 ? -9.964 -12.473 -31.358 1.00 39.75 205 ALA A O 1
ATOM 1600 N N . ARG A 1 206 ? -8.896 -13.464 -29.652 1.00 36.69 206 ARG A N 1
ATOM 1601 C CA . ARG A 1 206 ? -9.972 -14.405 -29.295 1.00 36.69 206 ARG A CA 1
ATOM 1602 C C . ARG A 1 206 ? -10.798 -13.986 -28.078 1.00 36.69 206 ARG A C 1
ATOM 1604 O O . ARG A 1 206 ? -11.795 -14.643 -27.791 1.00 36.69 206 ARG A O 1
ATOM 1611 N N . LEU A 1 207 ? -10.414 -12.923 -27.371 1.00 33.72 207 LEU A N 1
ATOM 1612 C CA . LEU A 1 207 ? -11.127 -12.443 -26.187 1.00 33.72 207 LEU A CA 1
ATOM 1613 C C . LEU A 1 207 ? -11.934 -11.193 -26.544 1.00 33.72 207 LEU A C 1
ATOM 1615 O O . LEU A 1 207 ? -11.380 -10.109 -26.716 1.00 33.72 207 LEU A O 1
ATOM 1619 N N . ASP A 1 208 ? -13.258 -11.325 -26.617 1.00 37.25 208 ASP A N 1
ATOM 1620 C CA . ASP A 1 208 ? -14.130 -10.163 -26.785 1.00 37.25 208 ASP A CA 1
ATOM 1621 C C . ASP A 1 208 ? -14.095 -9.230 -25.549 1.00 37.25 208 ASP A C 1
ATOM 1623 O O . ASP A 1 208 ? -13.606 -9.569 -24.459 1.00 37.25 208 ASP A O 1
ATOM 1627 N N . ALA A 1 209 ? -14.620 -8.011 -25.710 1.00 39.06 209 ALA A N 1
ATOM 1628 C CA . ALA A 1 209 ? -14.654 -6.996 -24.654 1.00 39.06 209 ALA A CA 1
ATOM 1629 C C . ALA A 1 209 ? -15.387 -7.468 -23.376 1.00 39.06 209 ALA A C 1
ATOM 1631 O O . ALA A 1 209 ? -15.070 -7.007 -22.273 1.00 39.06 209 ALA A O 1
ATOM 1632 N N . GLY A 1 210 ? -16.321 -8.419 -23.496 1.00 31.58 210 GLY A N 1
ATOM 1633 C CA . GLY A 1 210 ? -17.026 -9.034 -22.372 1.00 31.58 210 GLY A CA 1
ATOM 1634 C C . GLY A 1 210 ? -16.164 -10.043 -21.608 1.00 31.58 210 GLY A C 1
ATOM 1635 O O . GLY A 1 210 ? -16.207 -10.089 -20.374 1.00 31.58 210 GLY A O 1
ATOM 1636 N N . GLN A 1 211 ? -15.325 -10.806 -22.307 1.00 35.78 211 GLN A N 1
ATOM 1637 C CA . GLN A 1 211 ? -14.401 -11.778 -21.719 1.00 35.78 211 GLN A CA 1
ATOM 1638 C C . GLN A 1 211 ? -13.199 -11.105 -21.053 1.00 35.78 211 GLN A C 1
ATOM 1640 O O . GLN A 1 211 ? -12.782 -11.534 -19.977 1.00 35.78 211 GLN A O 1
ATOM 1645 N N . SER A 1 212 ? -12.737 -9.978 -21.595 1.00 37.84 212 SER A N 1
ATOM 1646 C CA . SER A 1 212 ? -11.733 -9.114 -20.957 1.00 37.84 212 SER A CA 1
ATOM 1647 C C . SER A 1 212 ? -12.250 -8.494 -19.649 1.00 37.84 212 SER A C 1
ATOM 1649 O O . SER A 1 212 ? -11.550 -8.484 -18.636 1.00 37.84 212 SER A O 1
ATOM 1651 N N . ALA A 1 213 ? -13.515 -8.055 -19.616 1.00 37.00 213 ALA A N 1
ATOM 1652 C CA . ALA A 1 213 ? -14.164 -7.573 -18.394 1.00 37.00 213 ALA A CA 1
ATOM 1653 C C . ALA A 1 213 ? -14.400 -8.698 -17.367 1.00 37.00 213 ALA A C 1
ATOM 1655 O O . ALA A 1 213 ? -14.289 -8.468 -16.160 1.00 37.00 213 ALA A O 1
ATOM 1656 N N . ARG A 1 214 ? -14.670 -9.930 -17.824 1.00 36.38 214 ARG A N 1
ATOM 1657 C CA . ARG A 1 214 ? -14.748 -11.125 -16.967 1.00 36.38 214 ARG A CA 1
ATOM 1658 C C . ARG A 1 214 ? -13.387 -11.499 -16.390 1.00 36.38 214 ARG A C 1
ATOM 1660 O O . ARG A 1 214 ? -13.317 -11.749 -15.192 1.00 36.38 214 ARG A O 1
ATOM 1667 N N . LEU A 1 215 ? -12.320 -11.469 -17.185 1.00 37.03 215 LEU A N 1
ATOM 1668 C CA . LEU A 1 215 ? -10.956 -11.735 -16.727 1.00 37.03 215 LEU A CA 1
ATOM 1669 C C . LEU A 1 215 ? -10.506 -10.680 -15.706 1.00 37.03 215 LEU A C 1
ATOM 1671 O O . LEU A 1 215 ? -10.031 -11.038 -14.636 1.00 37.03 215 LEU A O 1
ATOM 1675 N N . LEU A 1 216 ? -10.773 -9.394 -15.956 1.00 39.44 216 LEU A N 1
ATOM 1676 C CA . LEU A 1 216 ? -10.515 -8.302 -15.005 1.00 39.44 216 LEU A CA 1
ATOM 1677 C C . LEU A 1 216 ? -11.413 -8.373 -13.757 1.00 39.44 216 LEU A C 1
ATOM 1679 O O . LEU A 1 216 ? -10.968 -8.058 -12.656 1.00 39.44 216 LEU A O 1
ATOM 1683 N N . SER A 1 217 ? -12.662 -8.837 -13.882 1.00 38.16 217 SER A N 1
ATOM 1684 C CA . SER A 1 217 ? -13.537 -9.119 -12.735 1.00 38.16 217 SER A CA 1
ATOM 1685 C C . SER A 1 217 ? -13.050 -10.313 -11.920 1.00 38.16 217 SER A C 1
ATOM 1687 O O . SER A 1 217 ? -13.292 -10.327 -10.712 1.00 38.16 217 SER A O 1
ATOM 1689 N N . VAL A 1 218 ? -12.484 -11.335 -12.562 1.00 35.25 218 VAL A N 1
ATOM 1690 C CA . VAL A 1 218 ? -11.946 -12.532 -11.911 1.00 35.25 218 VAL A CA 1
ATOM 1691 C C . VAL A 1 218 ? -10.647 -12.161 -11.217 1.00 35.25 218 VAL A C 1
ATOM 1693 O O . VAL A 1 218 ? -10.564 -12.381 -10.018 1.00 35.25 218 VAL A O 1
ATOM 1696 N N . LEU A 1 219 ? -9.723 -11.472 -11.890 1.00 36.41 219 LEU A N 1
ATOM 1697 C CA . LEU A 1 219 ? -8.478 -10.955 -11.316 1.00 36.41 219 LEU A CA 1
ATOM 1698 C C . LEU A 1 219 ? -8.736 -9.933 -10.196 1.00 36.41 219 LEU A C 1
ATOM 1700 O O . LEU A 1 219 ? -8.139 -10.045 -9.137 1.00 36.41 219 LEU A O 1
ATOM 1704 N N . GLY A 1 220 ? -9.716 -9.035 -10.334 1.00 34.69 220 GLY A N 1
ATOM 1705 C CA . GLY A 1 220 ? -10.123 -8.106 -9.268 1.00 34.69 220 GLY A CA 1
ATOM 1706 C C . GLY A 1 220 ? -10.939 -8.744 -8.125 1.00 34.69 220 GLY A C 1
ATOM 1707 O O . GLY A 1 220 ? -11.091 -8.146 -7.054 1.00 34.69 220 GLY A O 1
ATOM 1708 N N . ARG A 1 221 ? -11.496 -9.952 -8.312 1.00 31.67 221 ARG A N 1
ATOM 1709 C CA . ARG A 1 221 ? -12.012 -10.798 -7.211 1.00 31.67 221 ARG A CA 1
ATOM 1710 C C . ARG A 1 221 ? -10.873 -11.571 -6.547 1.00 31.67 221 ARG A C 1
ATOM 1712 O O . ARG A 1 221 ? -10.841 -11.673 -5.326 1.00 31.67 221 ARG A O 1
ATOM 1719 N N . TRP A 1 222 ? -9.930 -12.059 -7.342 1.00 34.38 222 TRP A N 1
ATOM 1720 C CA . TRP A 1 222 ? -8.748 -12.804 -6.925 1.00 34.38 222 TRP A CA 1
ATOM 1721 C C . TRP A 1 222 ? -7.798 -11.932 -6.094 1.00 34.38 222 TRP A C 1
ATOM 1723 O O . TRP A 1 222 ? -7.418 -12.324 -4.998 1.00 34.38 222 TRP A O 1
ATOM 1733 N N . GLU A 1 223 ? -7.554 -10.686 -6.508 1.00 34.34 223 GLU A N 1
ATOM 1734 C CA . GLU A 1 223 ? -6.813 -9.680 -5.739 1.00 34.34 223 GLU A CA 1
ATOM 1735 C C . GLU A 1 223 ? -7.526 -9.296 -4.446 1.00 34.34 223 GLU A C 1
ATOM 1737 O O . GLU A 1 223 ? -6.863 -9.130 -3.434 1.00 34.34 223 GLU A O 1
ATOM 1742 N N . ARG A 1 224 ? -8.865 -9.222 -4.424 1.00 33.66 224 ARG A N 1
ATOM 1743 C CA . ARG A 1 224 ? -9.617 -9.043 -3.167 1.00 33.66 224 ARG A CA 1
ATOM 1744 C C . ARG A 1 224 ? -9.486 -10.242 -2.226 1.00 33.66 224 ARG A C 1
ATOM 1746 O O . ARG A 1 224 ? -9.457 -10.047 -1.020 1.00 33.66 224 ARG A O 1
ATOM 1753 N N . THR A 1 225 ? -9.349 -11.447 -2.776 1.00 31.22 225 THR A N 1
ATOM 1754 C CA . THR A 1 225 ? -9.137 -12.690 -2.013 1.00 31.22 225 THR A CA 1
ATOM 1755 C C . THR A 1 225 ? -7.684 -12.813 -1.520 1.00 31.22 225 THR A C 1
ATOM 1757 O O . THR A 1 225 ? -7.437 -13.426 -0.488 1.00 31.22 225 THR A O 1
ATOM 1760 N N . LEU A 1 226 ? -6.730 -12.176 -2.211 1.00 32.19 226 LEU A N 1
ATOM 1761 C CA . LEU A 1 226 ? -5.316 -12.043 -1.822 1.00 32.19 226 LEU A CA 1
ATOM 1762 C C . LEU A 1 226 ? -5.021 -10.776 -0.978 1.00 32.19 226 LEU A C 1
ATOM 1764 O O . LEU A 1 226 ? -3.901 -10.610 -0.493 1.00 32.19 226 LEU A O 1
ATOM 1768 N N . ALA A 1 227 ? -5.982 -9.849 -0.834 1.00 34.00 227 ALA A N 1
ATOM 1769 C CA . ALA A 1 227 ? -5.810 -8.534 -0.192 1.00 34.00 227 ALA A CA 1
ATOM 1770 C C . ALA A 1 227 ? -6.259 -8.452 1.273 1.00 34.00 227 ALA A C 1
ATOM 1772 O O . ALA A 1 227 ? -6.001 -7.434 1.917 1.00 34.00 227 ALA A O 1
ATOM 1773 N N . GLU A 1 228 ? -6.867 -9.494 1.831 1.00 29.86 228 GLU A N 1
ATOM 1774 C CA . GLU A 1 228 ? -6.900 -9.658 3.283 1.00 29.86 228 GLU A CA 1
ATOM 1775 C C . GLU A 1 228 ? -5.609 -10.364 3.708 1.00 29.86 228 GLU A C 1
ATOM 1777 O O . GLU A 1 228 ? -5.217 -11.333 3.055 1.00 29.86 228 GLU A O 1
ATOM 1782 N N . PRO A 1 229 ? -4.922 -9.940 4.790 1.00 31.41 229 PRO A N 1
ATOM 1783 C CA . PRO A 1 229 ? -4.016 -10.856 5.453 1.00 31.41 229 PRO A CA 1
ATOM 1784 C C . PRO A 1 229 ? -4.886 -12.039 5.855 1.00 31.41 229 PRO A C 1
ATOM 1786 O O . PRO A 1 229 ? -5.697 -11.935 6.777 1.00 31.41 229 PRO A O 1
ATOM 1789 N N . THR A 1 230 ? -4.766 -13.151 5.138 1.00 35.53 230 THR A N 1
ATOM 1790 C CA . THR A 1 230 ? -5.351 -14.406 5.565 1.00 35.53 230 THR A CA 1
ATOM 1791 C C . THR A 1 230 ? -4.623 -14.815 6.849 1.00 35.53 230 THR A C 1
ATOM 1793 O O . THR A 1 230 ? -3.771 -15.695 6.844 1.00 35.53 230 THR A O 1
ATOM 1796 N N . ARG A 1 231 ? -5.020 -14.249 8.000 1.00 40.22 231 ARG A N 1
ATOM 1797 C CA . ARG A 1 231 ? -5.458 -15.165 9.052 1.00 40.22 231 ARG A CA 1
ATOM 1798 C C . ARG A 1 231 ? -6.507 -16.005 8.349 1.00 40.22 231 ARG A C 1
ATOM 1800 O O . ARG A 1 231 ? -7.427 -15.388 7.811 1.00 40.22 231 ARG A O 1
ATOM 1807 N N . PRO A 1 232 ? -6.339 -17.331 8.231 1.00 35.34 232 PRO A N 1
ATOM 1808 C CA . PRO A 1 232 ? -7.332 -18.140 7.557 1.00 35.34 232 PRO A CA 1
ATOM 1809 C C . PRO A 1 232 ? -8.657 -17.764 8.201 1.00 35.34 232 PRO A C 1
ATOM 1811 O O . PRO A 1 232 ? -8.853 -18.004 9.395 1.00 35.34 232 PRO A O 1
ATOM 1814 N N . ALA A 1 233 ? -9.528 -17.089 7.446 1.00 40.53 233 ALA A N 1
ATOM 1815 C CA . ALA A 1 233 ? -10.918 -17.007 7.807 1.00 40.53 233 ALA A CA 1
ATOM 1816 C C . ALA A 1 233 ? -11.340 -18.458 7.697 1.00 40.53 233 ALA A C 1
ATOM 1818 O O . ALA A 1 233 ? -11.675 -18.940 6.616 1.00 40.53 233 ALA A O 1
ATOM 1819 N N . ARG A 1 234 ? -11.186 -19.198 8.802 1.00 44.66 234 ARG A N 1
ATOM 1820 C CA . ARG A 1 234 ? -11.780 -20.506 8.929 1.00 44.66 234 ARG A CA 1
ATOM 1821 C C . ARG A 1 234 ? -13.232 -20.212 8.589 1.00 44.66 234 ARG A C 1
ATOM 1823 O O . ARG A 1 234 ? -13.924 -19.554 9.370 1.00 44.66 234 ARG A O 1
ATOM 1830 N N . SER A 1 235 ? -13.716 -20.695 7.448 1.00 43.47 235 SER A N 1
ATOM 1831 C CA . SER A 1 235 ? -15.107 -21.108 7.379 1.00 43.47 235 SER A CA 1
ATOM 1832 C C . SER A 1 235 ? -15.199 -22.319 8.307 1.00 43.47 235 SER A C 1
ATOM 1834 O O . SER A 1 235 ? -15.351 -23.454 7.867 1.00 43.47 235 SER A O 1
ATOM 1836 N N . ALA A 1 236 ? -14.956 -22.093 9.600 1.00 50.16 236 ALA A N 1
ATOM 1837 C CA . ALA A 1 236 ? -15.213 -23.070 10.615 1.00 50.16 236 ALA A CA 1
ATOM 1838 C C . ALA A 1 236 ? -16.708 -23.291 10.478 1.00 50.16 236 ALA A C 1
ATOM 1840 O O . ALA A 1 236 ? -17.498 -22.342 10.580 1.00 50.16 236 ALA A O 1
ATOM 1841 N N . ALA A 1 237 ? -17.083 -24.525 10.150 1.00 69.44 237 ALA A N 1
ATOM 1842 C CA . ALA A 1 237 ? -18.417 -24.967 10.477 1.00 69.44 237 ALA A CA 1
ATOM 1843 C C . ALA A 1 237 ? -18.662 -24.530 11.926 1.00 69.44 237 ALA A C 1
ATOM 1845 O O . ALA A 1 237 ? -17.766 -24.634 12.764 1.00 69.44 237 ALA A O 1
ATOM 1846 N N . VAL A 1 238 ? -19.814 -23.914 12.185 1.00 80.25 238 VAL A N 1
ATOM 1847 C CA . VAL A 1 238 ? -20.162 -23.541 13.552 1.00 80.25 238 VAL A CA 1
ATOM 1848 C C . VAL A 1 238 ? -20.347 -24.849 14.305 1.00 80.25 238 VAL A C 1
ATOM 1850 O O . VAL A 1 238 ? -21.370 -25.509 14.154 1.00 80.25 238 VAL A O 1
ATOM 1853 N N . ASP A 1 239 ? -19.309 -25.253 15.025 1.00 88.88 239 ASP A N 1
ATOM 1854 C CA . ASP A 1 239 ? -19.271 -26.459 15.831 1.00 88.88 239 ASP A CA 1
ATOM 1855 C C . ASP A 1 239 ? -19.392 -26.109 17.319 1.00 88.88 239 ASP A C 1
ATOM 1857 O O . ASP A 1 239 ? -19.337 -24.945 17.732 1.00 88.88 239 ASP A O 1
ATOM 1861 N N . ALA A 1 240 ? -19.607 -27.140 18.130 1.00 86.81 240 ALA A N 1
ATOM 1862 C CA . ALA A 1 240 ? -19.771 -27.019 19.572 1.00 86.81 240 ALA A CA 1
ATOM 1863 C C . ALA A 1 240 ? -18.588 -26.303 20.254 1.00 86.81 240 ALA A C 1
ATOM 1865 O O . ALA A 1 240 ? -18.802 -25.518 21.180 1.00 86.81 240 ALA A O 1
ATOM 1866 N N . ASP A 1 241 ? -17.358 -26.531 19.781 1.00 88.50 241 ASP A N 1
ATOM 1867 C CA . ASP A 1 241 ? -16.151 -25.916 20.341 1.00 88.50 241 ASP A CA 1
ATOM 1868 C C . ASP A 1 241 ? -16.113 -24.408 20.067 1.00 88.50 241 ASP A C 1
ATOM 1870 O O . ASP A 1 241 ? -15.897 -23.600 20.976 1.00 88.50 241 ASP A O 1
ATOM 1874 N N . LEU A 1 242 ? -16.404 -23.993 18.831 1.00 91.31 242 LEU A N 1
ATOM 1875 C CA . LEU A 1 242 ? -16.439 -22.580 18.474 1.00 91.31 242 LEU A CA 1
ATOM 1876 C C . LEU A 1 242 ? -17.530 -21.826 19.245 1.00 91.31 242 LEU A C 1
ATOM 1878 O O . LEU A 1 242 ? -17.305 -20.683 19.657 1.00 91.31 242 LEU A O 1
ATOM 1882 N N . VAL A 1 243 ? -18.682 -22.462 19.479 1.00 94.25 243 VAL A N 1
ATOM 1883 C CA . VAL A 1 243 ? -19.766 -21.902 20.302 1.00 94.25 243 VAL A CA 1
ATOM 1884 C C . VAL A 1 243 ? -19.322 -21.749 21.762 1.00 94.25 243 VAL A C 1
ATOM 1886 O O . VAL A 1 243 ? -19.474 -20.663 22.330 1.00 94.25 243 VAL A O 1
ATOM 1889 N N . ALA A 1 244 ? -18.704 -22.775 22.355 1.00 90.69 244 ALA A N 1
ATOM 1890 C CA . ALA A 1 244 ? -18.195 -22.715 23.727 1.00 90.69 244 ALA A CA 1
ATOM 1891 C C . ALA A 1 244 ? -17.109 -21.636 23.896 1.00 90.69 244 ALA A C 1
ATOM 1893 O O . ALA A 1 244 ? -17.152 -20.840 24.841 1.00 90.69 244 ALA A O 1
ATOM 1894 N N . ARG A 1 245 ? -16.174 -21.534 22.941 1.00 92.25 245 ARG A N 1
ATOM 1895 C CA . ARG A 1 245 ? -15.131 -20.494 22.921 1.00 92.25 245 ARG A CA 1
ATOM 1896 C C . ARG A 1 245 ? -15.709 -19.088 22.796 1.00 92.25 245 ARG A C 1
ATOM 1898 O O . ARG A 1 245 ? -15.238 -18.173 23.472 1.00 92.25 245 ARG A O 1
ATOM 1905 N N . ALA A 1 246 ? -16.721 -18.905 21.950 1.00 95.38 246 ALA A N 1
ATOM 1906 C CA . ALA A 1 246 ? -17.403 -17.626 21.804 1.00 95.38 246 ALA A CA 1
ATOM 1907 C C . ALA A 1 246 ? -18.056 -17.184 23.119 1.00 95.38 246 ALA A C 1
ATOM 1909 O O . ALA A 1 246 ? -17.846 -16.048 23.549 1.00 95.38 246 ALA A O 1
ATOM 1910 N N . ALA A 1 247 ? -18.767 -18.095 23.789 1.00 95.25 247 ALA A N 1
ATOM 1911 C CA . ALA A 1 247 ? -19.382 -17.833 25.086 1.00 95.25 247 ALA A CA 1
ATOM 1912 C C . ALA A 1 247 ? -18.339 -17.453 26.151 1.00 95.25 247 ALA A C 1
ATOM 1914 O O . ALA A 1 247 ? -18.500 -16.451 26.850 1.00 95.25 247 ALA A O 1
ATOM 1915 N N . ALA A 1 248 ? -17.228 -18.194 26.224 1.00 93.31 248 ALA A N 1
ATOM 1916 C CA . ALA A 1 248 ? -16.149 -17.935 27.177 1.00 93.31 248 ALA A CA 1
ATOM 1917 C C . ALA A 1 248 ? -15.514 -16.549 26.989 1.00 93.31 248 ALA A C 1
ATOM 1919 O O . ALA A 1 248 ? -15.302 -15.824 27.962 1.00 93.31 248 ALA A O 1
ATOM 1920 N N . VAL A 1 249 ? -15.258 -16.146 25.740 1.00 94.44 249 VAL A N 1
ATOM 1921 C CA . VAL A 1 249 ? -14.698 -14.824 25.417 1.00 94.44 249 VAL A CA 1
ATOM 1922 C C . VAL A 1 249 ? -15.644 -13.692 25.829 1.00 94.44 249 VAL A C 1
ATOM 1924 O O . VAL A 1 249 ? -15.183 -12.682 26.362 1.00 94.44 249 VAL A O 1
ATOM 1927 N N . MET A 1 250 ? -16.954 -13.855 25.628 1.00 95.31 250 MET A N 1
ATOM 1928 C CA . MET A 1 250 ? -17.959 -12.854 26.014 1.00 95.31 250 MET A CA 1
ATOM 1929 C C . MET A 1 250 ? -18.050 -12.685 27.534 1.00 95.31 250 MET A C 1
ATOM 1931 O O . MET A 1 250 ? -18.037 -11.557 28.024 1.00 95.31 250 MET A O 1
ATOM 1935 N N . VAL A 1 251 ? -18.093 -13.794 28.281 1.00 94.56 251 VAL A N 1
ATOM 1936 C CA . VAL A 1 251 ? -18.157 -13.775 29.753 1.00 94.56 251 VAL A CA 1
ATOM 1937 C C . VAL A 1 251 ? -16.880 -13.181 30.352 1.00 94.56 251 VAL A C 1
ATOM 1939 O O . VAL A 1 251 ? -16.953 -12.327 31.235 1.00 94.56 251 VAL A O 1
ATOM 1942 N N . ALA A 1 252 ? -15.709 -13.563 29.834 1.00 89.38 252 ALA A N 1
ATOM 1943 C CA . ALA A 1 252 ? -14.431 -13.029 30.300 1.00 89.38 252 ALA A CA 1
ATOM 1944 C C . ALA A 1 252 ? -14.298 -11.514 30.054 1.00 89.38 252 ALA A C 1
ATOM 1946 O O . ALA A 1 252 ? -13.754 -10.793 30.894 1.00 89.38 252 ALA A O 1
ATOM 1947 N N . ASP A 1 253 ? -14.789 -11.015 28.914 1.00 91.94 253 ASP A N 1
ATOM 1948 C CA . ASP A 1 253 ? -14.783 -9.578 28.626 1.00 91.94 253 ASP A CA 1
ATOM 1949 C C . ASP A 1 253 ? -15.783 -8.811 29.503 1.00 91.94 253 ASP A C 1
ATOM 1951 O O . ASP A 1 253 ? -15.436 -7.752 30.028 1.00 91.94 253 ASP A O 1
ATOM 1955 N N . TYR A 1 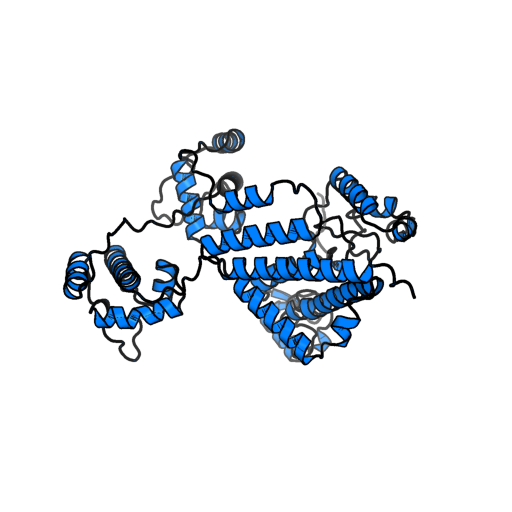254 ? -16.970 -9.377 29.752 1.00 93.62 254 TYR A N 1
ATOM 1956 C CA . TYR A 1 254 ? -17.956 -8.798 30.668 1.00 93.62 254 TYR A CA 1
ATOM 1957 C C . TYR A 1 254 ? -17.395 -8.643 32.086 1.00 93.62 254 TYR A C 1
ATOM 1959 O O . TYR A 1 254 ? -17.485 -7.560 32.659 1.00 93.62 254 TYR A O 1
ATOM 1967 N N . GLN A 1 255 ? -16.739 -9.674 32.626 1.00 91.88 255 GLN A N 1
ATOM 1968 C CA . GLN A 1 255 ? -16.112 -9.594 33.950 1.00 91.88 255 GLN A CA 1
ATOM 1969 C C . GLN A 1 255 ? -14.988 -8.557 34.020 1.00 91.88 255 GLN A C 1
ATOM 1971 O O . GLN A 1 255 ? -14.830 -7.883 35.035 1.00 91.88 255 GLN A O 1
ATOM 1976 N N . ARG A 1 256 ? -14.201 -8.417 32.948 1.00 87.31 256 ARG A N 1
ATOM 1977 C CA . ARG A 1 256 ? -13.067 -7.486 32.915 1.00 87.31 256 ARG A CA 1
ATOM 1978 C C . ARG A 1 256 ? -13.503 -6.033 32.739 1.00 87.31 256 ARG A C 1
ATOM 1980 O O . ARG A 1 256 ? -12.923 -5.145 33.355 1.00 87.31 256 ARG A O 1
ATOM 1987 N N . ALA A 1 257 ? -14.445 -5.782 31.834 1.00 86.56 257 ALA A N 1
ATOM 1988 C CA . ALA A 1 257 ? -14.792 -4.436 31.382 1.00 86.56 257 ALA A CA 1
ATOM 1989 C C . ALA A 1 257 ? -16.131 -3.927 31.935 1.00 86.56 257 ALA A C 1
ATOM 1991 O O . ALA A 1 257 ? -16.441 -2.749 31.749 1.00 86.56 257 ALA A O 1
ATOM 1992 N N . GLY A 1 258 ? -16.944 -4.794 32.550 1.00 88.44 258 GLY A N 1
ATOM 1993 C CA . GLY A 1 258 ? -18.309 -4.476 32.979 1.00 88.44 258 GLY A CA 1
ATOM 1994 C C . GLY A 1 258 ? -19.241 -4.116 31.817 1.00 88.44 258 GLY A C 1
ATOM 1995 O O . GLY A 1 258 ? -20.234 -3.420 32.015 1.00 88.44 258 GLY A O 1
ATOM 1996 N N . ARG A 1 259 ? -18.896 -4.507 30.581 1.00 86.94 259 ARG A N 1
ATOM 1997 C CA . ARG A 1 259 ? -19.623 -4.142 29.356 1.00 86.94 259 ARG A CA 1
ATOM 1998 C C . ARG A 1 259 ? -20.064 -5.383 28.598 1.00 86.94 259 ARG A C 1
ATOM 2000 O O . ARG A 1 259 ? -19.286 -6.305 28.386 1.00 86.94 259 ARG A O 1
ATOM 2007 N N . GLU A 1 260 ? -21.307 -5.368 28.133 1.00 89.75 260 GLU A N 1
ATOM 2008 C CA . GLU A 1 260 ? -21.872 -6.438 27.313 1.00 89.75 260 GLU A CA 1
ATOM 2009 C C . GLU A 1 260 ? -21.458 -6.272 25.841 1.00 89.75 260 GLU A C 1
ATOM 2011 O O . GLU A 1 260 ? -22.134 -5.616 25.043 1.00 89.75 260 GLU A O 1
ATOM 2016 N N . HIS A 1 261 ? -20.336 -6.877 25.449 1.00 90.94 261 HIS A N 1
ATOM 2017 C CA . HIS A 1 261 ? -19.925 -6.919 24.046 1.00 90.94 261 HIS A CA 1
ATOM 2018 C C . HIS A 1 261 ? -20.451 -8.180 23.357 1.00 90.94 261 HIS A C 1
ATOM 2020 O O . HIS A 1 261 ? -19.799 -9.218 23.323 1.00 90.94 261 HIS A O 1
ATOM 2026 N N . THR A 1 262 ? -21.642 -8.080 22.759 1.00 92.81 262 THR A N 1
ATOM 2027 C CA . THR A 1 262 ? -22.270 -9.212 22.047 1.00 92.81 262 THR A CA 1
ATOM 2028 C C . THR A 1 262 ? -22.376 -9.025 20.532 1.00 92.81 262 THR A C 1
ATOM 2030 O O . THR A 1 262 ? -22.940 -9.855 19.820 1.00 92.81 262 THR A O 1
ATOM 2033 N N . GLY A 1 263 ? -21.813 -7.936 20.004 1.00 92.50 263 GLY A N 1
ATOM 2034 C CA . GLY A 1 263 ? -21.866 -7.600 18.582 1.00 92.50 263 GLY A CA 1
ATOM 2035 C C . GLY A 1 263 ? -21.026 -8.527 17.697 1.00 92.50 263 GLY A C 1
ATOM 2036 O O . GLY A 1 263 ? -19.901 -8.883 18.037 1.00 92.50 263 GLY A O 1
ATOM 2037 N N . GLN A 1 264 ? -21.545 -8.833 16.505 1.00 93.44 264 GLN A N 1
ATOM 2038 C CA . GLN A 1 264 ? -20.903 -9.682 15.490 1.00 93.44 264 GLN A CA 1
ATOM 2039 C C . GLN A 1 264 ? -19.488 -9.210 15.117 1.00 93.44 264 GLN A C 1
ATOM 2041 O O . GLN A 1 264 ? -18.568 -10.016 15.064 1.00 93.44 264 GLN A O 1
ATOM 2046 N N . ILE A 1 265 ? -19.296 -7.899 14.917 1.00 87.81 265 ILE A N 1
ATOM 2047 C CA . ILE A 1 265 ? -17.993 -7.304 14.557 1.00 87.81 265 ILE A CA 1
ATOM 2048 C C . ILE A 1 265 ? -16.968 -7.475 15.684 1.00 87.81 265 ILE A C 1
ATOM 2050 O O . ILE A 1 265 ? -15.784 -7.692 15.437 1.00 87.81 265 ILE A O 1
ATOM 2054 N N . TRP A 1 266 ? -17.406 -7.340 16.935 1.00 93.88 266 TRP A N 1
ATOM 2055 C CA . TRP A 1 266 ? -16.521 -7.522 18.079 1.00 93.88 266 TRP A CA 1
ATOM 2056 C C . TRP A 1 266 ? -16.125 -8.995 18.206 1.00 93.88 266 TRP A C 1
ATOM 2058 O O . TRP A 1 266 ? -14.937 -9.304 18.271 1.00 93.88 266 TRP A O 1
ATOM 2068 N N . LEU A 1 267 ? -17.104 -9.900 18.132 1.00 93.38 267 LEU A N 1
ATOM 2069 C CA . LEU A 1 267 ? -16.882 -11.337 18.264 1.00 93.38 267 LEU A CA 1
ATOM 2070 C C . LEU A 1 267 ? -15.985 -11.883 17.141 1.00 93.38 267 LEU A C 1
ATOM 2072 O O . LEU A 1 267 ? -15.074 -12.666 17.407 1.00 93.38 267 LEU A O 1
ATOM 2076 N N . SER A 1 268 ? -16.172 -11.402 15.905 1.00 89.94 268 SER A N 1
ATOM 2077 C CA . SER A 1 268 ? -15.334 -11.778 14.761 1.00 89.94 268 SER A CA 1
ATOM 2078 C C . SER A 1 268 ? -13.864 -11.408 14.990 1.00 89.94 268 SER A C 1
ATOM 2080 O O . SER A 1 268 ? -12.970 -12.205 14.707 1.00 89.94 268 SER A O 1
ATOM 2082 N N . ARG A 1 269 ? -13.602 -10.227 15.569 1.00 85.69 269 ARG A N 1
ATOM 2083 C CA . ARG A 1 269 ? -12.243 -9.763 15.897 1.00 85.69 269 ARG A CA 1
ATOM 2084 C C . ARG A 1 269 ? -11.601 -10.581 17.013 1.00 85.69 269 ARG A C 1
ATOM 2086 O O . ARG A 1 269 ? -10.426 -10.913 16.891 1.00 85.69 269 ARG A O 1
ATOM 2093 N N . GLN A 1 270 ? -12.349 -10.906 18.069 1.00 90.12 270 GLN A N 1
ATOM 2094 C CA . GLN A 1 270 ? -11.801 -11.663 19.201 1.00 90.12 270 GLN A CA 1
ATOM 2095 C C . GLN A 1 270 ? -11.477 -13.112 18.835 1.00 90.12 270 GLN A C 1
ATOM 2097 O O . GLN A 1 270 ? -10.453 -13.642 19.257 1.00 90.12 270 GLN A O 1
ATOM 2102 N N . LEU A 1 271 ? -12.330 -13.750 18.032 1.00 86.06 271 LEU A N 1
ATOM 2103 C CA . LEU A 1 271 ? -12.160 -15.155 17.655 1.00 86.06 271 LEU A CA 1
ATOM 2104 C C . LEU A 1 271 ? -11.325 -15.351 16.383 1.00 86.06 271 LEU A C 1
ATOM 2106 O O . LEU A 1 271 ? -10.948 -16.482 16.082 1.00 86.06 271 LEU A O 1
ATOM 2110 N N . GLY A 1 272 ? -11.033 -14.277 15.639 1.00 82.56 272 GLY A N 1
ATOM 2111 C CA . GLY A 1 272 ? -10.318 -14.356 14.364 1.00 82.56 272 GLY A CA 1
ATOM 2112 C C . GLY A 1 272 ? -11.109 -15.090 13.275 1.00 82.56 272 GLY A C 1
ATOM 2113 O O . GLY A 1 272 ? -10.514 -15.790 12.463 1.00 82.56 272 GLY A O 1
ATOM 2114 N N . ILE A 1 273 ? -12.438 -14.958 13.279 1.00 85.56 273 ILE A N 1
ATOM 2115 C CA . ILE A 1 273 ? -13.353 -15.577 12.304 1.00 85.56 273 ILE A CA 1
ATOM 2116 C C . ILE A 1 273 ? -14.011 -14.505 11.426 1.00 85.56 273 ILE A C 1
ATOM 2118 O O . ILE A 1 273 ? -13.982 -13.319 11.761 1.00 85.56 273 ILE A O 1
ATOM 2122 N N . SER A 1 274 ? -14.626 -14.904 10.308 1.00 84.31 274 SER A N 1
ATOM 2123 C CA . SER A 1 274 ? -15.372 -13.964 9.459 1.00 84.31 274 SER A CA 1
ATOM 2124 C C . SER A 1 274 ? -16.571 -13.367 10.206 1.00 84.31 274 SER A C 1
ATOM 2126 O O . SER A 1 274 ? -17.106 -13.973 11.140 1.00 84.31 274 SER A O 1
ATOM 2128 N N . GLN A 1 275 ? -17.023 -12.175 9.794 1.00 86.31 275 GLN A N 1
ATOM 2129 C CA . GLN A 1 275 ? -18.231 -11.584 10.375 1.00 86.31 275 GLN A CA 1
ATOM 2130 C C . GLN A 1 275 ? -19.420 -12.528 10.197 1.00 86.31 275 GLN A C 1
ATOM 2132 O O . GLN A 1 275 ? -20.121 -12.778 11.170 1.00 86.31 275 GLN A O 1
ATOM 2137 N N . ASP A 1 276 ? -19.618 -13.119 9.019 1.00 87.50 276 ASP A N 1
ATOM 2138 C CA . ASP A 1 276 ? -20.704 -14.076 8.770 1.00 87.50 276 ASP A CA 1
ATOM 2139 C C . ASP A 1 276 ? -20.674 -15.277 9.722 1.00 87.50 276 ASP A C 1
ATOM 2141 O O . ASP A 1 276 ? -21.708 -15.625 10.292 1.00 87.50 276 ASP A O 1
ATOM 2145 N N . ALA A 1 277 ? -19.501 -15.874 9.962 1.00 87.75 277 ALA A N 1
ATOM 2146 C CA . ALA A 1 277 ? -19.357 -16.953 10.940 1.00 87.75 277 ALA A CA 1
ATOM 2147 C C . ALA A 1 277 ? -19.713 -16.472 12.357 1.00 87.75 277 ALA A C 1
ATOM 2149 O O . ALA A 1 277 ? -20.472 -17.137 13.060 1.00 87.75 277 ALA A O 1
ATOM 2150 N N . ALA A 1 278 ? -19.258 -15.277 12.747 1.00 92.06 278 ALA A N 1
ATOM 2151 C CA . ALA A 1 278 ? -19.635 -14.668 14.022 1.00 92.06 278 ALA A CA 1
ATOM 2152 C C . ALA A 1 278 ? -21.144 -14.385 14.133 1.00 92.06 278 ALA A C 1
ATOM 2154 O O . ALA A 1 278 ? -21.707 -14.483 15.220 1.00 92.06 278 ALA A O 1
ATOM 2155 N N . GLY A 1 279 ? -21.814 -14.065 13.022 1.00 92.69 279 GLY A N 1
ATOM 2156 C CA . GLY A 1 279 ? -23.264 -13.866 12.976 1.00 92.69 279 GLY A CA 1
ATOM 2157 C C . GLY A 1 279 ? -24.023 -15.177 13.166 1.00 92.69 279 GLY A C 1
ATOM 2158 O O . GLY A 1 279 ? -25.014 -15.218 13.895 1.00 92.69 279 GLY A O 1
ATOM 2159 N N . LYS A 1 280 ? -23.510 -16.268 12.582 1.00 95.25 280 LYS A N 1
ATOM 2160 C CA . LYS A 1 280 ? -24.056 -17.622 12.755 1.00 95.25 280 LYS A CA 1
ATOM 2161 C C . LYS A 1 280 ? -23.897 -18.159 14.183 1.00 95.25 280 LYS A C 1
ATOM 2163 O O . LYS A 1 280 ? -24.685 -19.009 14.573 1.00 95.25 280 LYS A O 1
ATOM 2168 N N . LEU A 1 281 ? -22.954 -17.643 14.981 1.00 96.19 281 LEU A N 1
ATOM 2169 C CA . LEU A 1 281 ? -22.794 -18.025 16.394 1.00 96.19 281 LEU A CA 1
ATOM 2170 C C . LEU A 1 281 ? -23.904 -17.491 17.308 1.00 96.19 281 LEU A C 1
ATOM 2172 O O . LEU A 1 281 ? -24.138 -18.061 18.370 1.00 96.19 281 LEU A O 1
ATOM 2176 N N . HIS A 1 282 ? -24.613 -16.421 16.928 1.00 95.38 282 HIS A N 1
ATOM 2177 C CA . HIS A 1 282 ? -25.623 -15.824 17.809 1.00 95.38 282 HIS A CA 1
ATOM 2178 C C . HIS A 1 282 ? -26.813 -16.738 18.087 1.00 95.38 282 HIS A C 1
ATOM 2180 O O . HIS A 1 282 ? -27.322 -16.703 19.201 1.00 95.38 282 HIS A O 1
ATOM 2186 N N . GLN A 1 283 ? -27.257 -17.526 17.106 1.00 95.06 283 GLN A N 1
ATOM 2187 C CA . GLN A 1 283 ? -28.402 -18.423 17.279 1.00 95.06 283 GLN A CA 1
ATOM 2188 C C . GLN A 1 283 ? -28.077 -19.604 18.217 1.00 95.06 283 GLN A C 1
ATOM 2190 O O . GLN A 1 283 ? -28.828 -19.792 19.169 1.00 95.06 283 GLN A O 1
ATOM 2195 N N . PRO A 1 284 ? -26.957 -20.338 18.059 1.00 95.75 284 PRO A N 1
ATOM 2196 C CA . PRO A 1 284 ? -26.541 -21.348 19.033 1.00 95.75 284 PRO A CA 1
ATOM 2197 C C . PRO A 1 284 ? -26.315 -20.776 20.437 1.00 95.75 284 PRO A C 1
ATOM 2199 O O . PRO A 1 284 ? -26.743 -21.368 21.419 1.00 95.75 284 PRO A O 1
ATOM 2202 N N . LEU A 1 285 ? -25.694 -19.596 20.554 1.00 96.81 285 LEU A N 1
ATOM 2203 C CA . LEU A 1 285 ? -25.484 -18.944 21.854 1.00 96.81 285 LEU A CA 1
ATOM 2204 C C . LEU A 1 285 ? -26.801 -18.522 22.530 1.00 96.81 285 LEU A C 1
ATOM 2206 O O . LEU A 1 285 ? -26.884 -18.506 23.756 1.00 96.81 285 LEU A O 1
ATOM 2210 N N . GLU A 1 286 ? -27.822 -18.173 21.747 1.00 96.25 286 GLU A N 1
ATOM 2211 C CA . GLU A 1 286 ? -29.181 -17.914 22.235 1.00 96.25 286 GLU A CA 1
ATOM 2212 C C . GLU A 1 286 ? -29.875 -19.211 22.674 1.00 96.25 286 GLU A C 1
ATOM 2214 O O . GLU A 1 286 ? -30.443 -19.255 23.761 1.00 96.25 286 GLU A O 1
ATOM 2219 N N . GLN A 1 287 ? -29.761 -20.286 21.887 1.00 94.88 287 GLN A N 1
ATOM 2220 C CA . GLN A 1 287 ? -30.307 -21.609 22.223 1.00 94.88 287 GLN A CA 1
ATOM 2221 C C . GLN A 1 287 ? -29.683 -22.199 23.494 1.00 94.88 287 GLN A C 1
ATOM 2223 O O . GLN A 1 287 ? -30.388 -22.804 24.294 1.00 94.88 287 GLN A O 1
ATOM 2228 N N . LEU A 1 288 ? -28.387 -21.963 23.718 1.00 94.31 288 LEU A N 1
ATOM 2229 C CA . LEU A 1 288 ? -27.700 -22.340 24.955 1.00 94.31 288 LEU A CA 1
ATOM 2230 C C . LEU A 1 288 ? -28.093 -21.471 26.157 1.00 94.31 288 LEU A C 1
ATOM 2232 O O . LEU A 1 288 ? -27.687 -21.770 27.273 1.00 94.31 288 LEU A O 1
ATOM 2236 N N . GLY A 1 289 ? -28.829 -20.375 25.969 1.00 96.06 289 GLY A N 1
ATOM 2237 C CA . GLY A 1 289 ? -29.142 -19.442 27.052 1.00 96.06 289 GLY A CA 1
ATOM 2238 C C . GLY A 1 289 ? -27.950 -18.586 27.497 1.00 96.06 289 GLY A C 1
ATOM 2239 O O . GLY A 1 289 ? -27.976 -18.021 28.586 1.00 96.06 289 GLY A O 1
ATOM 2240 N N . VAL A 1 290 ? -26.906 -18.457 26.668 1.00 96.31 290 VAL A N 1
ATOM 2241 C CA . VAL A 1 290 ? -25.795 -17.515 26.902 1.00 96.31 290 VAL A CA 1
ATOM 2242 C C . VAL A 1 290 ? -26.213 -16.095 26.514 1.00 96.31 290 VAL A C 1
ATOM 2244 O O . VAL A 1 290 ? -25.892 -15.129 27.211 1.00 96.31 290 VAL A O 1
ATOM 2247 N N . LEU A 1 291 ? -26.954 -15.959 25.411 1.00 97.25 291 LEU A N 1
ATOM 2248 C CA . LEU A 1 291 ? -27.496 -14.692 24.920 1.00 97.25 291 LEU A CA 1
ATOM 2249 C C . LEU A 1 291 ? -29.018 -14.650 25.035 1.00 97.25 291 LEU A C 1
ATOM 2251 O O . LEU A 1 291 ? -29.699 -15.642 24.808 1.00 97.25 291 LEU A O 1
ATOM 2255 N N . GLY A 1 292 ? -29.554 -13.464 25.315 1.00 95.69 292 GLY A N 1
ATOM 2256 C CA . GLY A 1 292 ? -30.985 -13.208 25.227 1.00 95.69 292 GLY A CA 1
ATOM 2257 C C . GLY A 1 292 ? -31.482 -13.107 23.778 1.00 95.69 292 GLY A C 1
ATOM 2258 O O . GLY A 1 292 ? -30.688 -12.869 22.848 1.00 95.69 292 GLY A O 1
ATOM 2259 N N . PRO A 1 293 ? -32.808 -13.222 23.577 1.00 94.31 293 PRO A N 1
ATOM 2260 C CA . PRO A 1 293 ? -33.409 -13.103 22.262 1.00 94.31 293 PRO A CA 1
ATOM 2261 C C . PRO A 1 293 ? -33.184 -11.723 21.656 1.00 94.31 293 PRO A C 1
ATOM 2263 O O . PRO A 1 293 ? -33.075 -10.704 22.350 1.00 94.31 293 PRO A O 1
ATOM 2266 N N . LYS A 1 294 ? -33.099 -11.678 20.325 1.00 92.06 294 LYS A N 1
ATOM 2267 C CA . LYS A 1 294 ? -32.902 -10.426 19.589 1.00 92.06 294 LYS A CA 1
ATOM 2268 C C . LYS A 1 294 ? -34.149 -9.549 19.718 1.00 92.06 294 LYS A C 1
ATOM 2270 O O . LYS A 1 294 ? -35.155 -9.803 19.065 1.00 92.06 294 LYS A O 1
ATOM 2275 N N . GLN A 1 295 ? -34.066 -8.479 20.506 1.00 89.00 295 GLN A N 1
ATOM 2276 C CA . GLN A 1 295 ? -35.141 -7.490 20.579 1.00 89.00 295 GLN A CA 1
ATOM 2277 C C . GLN A 1 295 ? -35.124 -6.576 19.337 1.00 89.00 295 GLN A C 1
ATOM 2279 O O . GLN A 1 295 ? -34.054 -6.090 18.948 1.00 89.00 295 GLN A O 1
ATOM 2284 N N . PRO A 1 296 ? -36.277 -6.312 18.695 1.00 85.12 296 PRO A N 1
ATOM 2285 C CA . PRO A 1 296 ? -36.353 -5.379 17.575 1.00 85.12 296 PRO A CA 1
ATOM 2286 C C . PRO A 1 296 ? -35.904 -3.977 18.015 1.00 85.12 296 PRO A C 1
ATOM 2288 O O . PRO A 1 296 ? -36.266 -3.496 19.085 1.00 85.12 296 PRO A O 1
ATOM 2291 N N . GLY A 1 297 ? -35.052 -3.337 17.210 1.00 85.31 297 GLY A N 1
ATOM 2292 C CA . GLY A 1 297 ? -34.534 -1.988 17.475 1.00 85.31 297 GLY A CA 1
ATOM 2293 C C . GLY A 1 297 ? -33.407 -1.888 18.513 1.00 85.31 297 GLY A C 1
ATOM 2294 O O . GLY A 1 297 ? -32.757 -0.848 18.577 1.00 85.31 297 GLY A O 1
ATOM 2295 N N . LYS A 1 298 ? -33.099 -2.948 19.275 1.00 74.44 298 LYS A N 1
ATOM 2296 C CA . LYS A 1 298 ? -31.998 -2.938 20.252 1.00 74.44 298 LYS A CA 1
ATOM 2297 C C . LYS A 1 298 ? -30.817 -3.782 19.778 1.00 74.44 298 LYS A C 1
ATOM 2299 O O . LYS A 1 298 ? -30.909 -4.993 19.589 1.00 74.44 298 LYS A O 1
ATOM 2304 N N . ARG A 1 299 ? -29.676 -3.121 19.595 1.00 75.06 299 ARG A N 1
ATOM 2305 C CA . ARG A 1 299 ? -28.342 -3.736 19.550 1.00 75.06 299 ARG A CA 1
ATOM 2306 C C . ARG A 1 299 ? -27.542 -3.096 20.689 1.00 75.06 299 ARG A C 1
ATOM 2308 O O . ARG A 1 299 ? -27.607 -1.870 20.782 1.00 75.06 299 ARG A O 1
ATOM 2315 N N . PRO A 1 300 ? -26.784 -3.845 21.512 1.00 83.62 300 PRO A N 1
ATOM 2316 C CA . PRO A 1 300 ? -26.440 -5.282 21.451 1.00 83.62 300 PRO A CA 1
ATOM 2317 C C . PRO A 1 300 ? -27.466 -6.247 22.109 1.00 83.62 300 PRO A C 1
ATOM 2319 O O . PRO A 1 300 ? -28.390 -5.802 22.782 1.00 83.62 300 PRO A O 1
ATOM 2322 N N . ARG A 1 301 ? -27.328 -7.573 21.887 1.00 92.06 301 ARG A N 1
ATOM 2323 C CA . ARG A 1 301 ? -28.094 -8.628 22.604 1.00 92.06 301 ARG A CA 1
ATOM 2324 C C . ARG A 1 301 ? -27.622 -8.691 24.064 1.00 92.06 301 ARG A C 1
ATOM 2326 O O . ARG A 1 301 ? -26.422 -8.552 24.288 1.00 92.06 301 ARG A O 1
ATOM 2333 N N . LYS A 1 302 ? -28.519 -8.954 25.019 1.00 94.69 302 LYS A N 1
ATOM 2334 C CA . LYS A 1 302 ? -28.155 -9.064 26.441 1.00 94.69 302 LYS A CA 1
ATOM 2335 C C . LYS A 1 302 ? -27.388 -10.359 26.717 1.00 94.69 302 LYS A C 1
ATOM 2337 O O . LYS A 1 302 ? -27.802 -11.414 26.235 1.00 94.69 302 LYS A O 1
ATOM 2342 N N . LEU A 1 303 ? -26.302 -10.286 27.483 1.00 95.94 303 LEU A N 1
ATOM 2343 C CA . LEU A 1 303 ? -25.599 -11.471 27.985 1.00 95.94 303 LEU A CA 1
ATOM 2344 C C . LEU A 1 303 ? -26.339 -11.995 29.228 1.00 95.94 303 LEU A C 1
ATOM 2346 O O . LEU A 1 303 ? -26.546 -11.249 30.182 1.00 95.94 303 LEU A O 1
ATOM 2350 N N . LEU A 1 304 ? -26.788 -13.252 29.211 1.00 96.56 304 LEU A N 1
ATOM 2351 C CA . LEU A 1 304 ? -27.547 -13.850 30.325 1.00 96.56 304 LEU A CA 1
ATOM 2352 C C . LEU A 1 304 ? -26.644 -14.532 31.358 1.00 96.56 304 LEU A C 1
ATOM 2354 O O . LEU A 1 304 ? -27.064 -14.790 32.483 1.00 96.56 304 LEU A O 1
ATOM 2358 N N . VAL A 1 305 ? -25.398 -14.802 30.973 1.00 95.38 305 VAL A N 1
ATOM 2359 C CA . VAL A 1 305 ? -24.390 -15.480 31.783 1.00 95.38 305 VAL A CA 1
ATOM 2360 C C . VAL A 1 305 ? -23.308 -14.472 32.153 1.00 95.38 305 VAL A C 1
ATOM 2362 O O . VAL A 1 305 ? -22.609 -13.958 31.288 1.00 95.38 305 VAL A O 1
ATOM 2365 N N . SER A 1 306 ? -23.171 -14.180 33.441 1.00 92.06 306 SER A N 1
ATOM 2366 C CA . SER A 1 306 ? -22.266 -13.135 33.950 1.00 92.06 306 SER A CA 1
ATOM 2367 C C . SER A 1 306 ? -20.965 -13.661 34.558 1.00 92.06 306 SER A C 1
ATOM 2369 O O . SER A 1 306 ? -20.057 -12.870 34.818 1.00 92.06 306 SER A O 1
ATOM 2371 N N . SER A 1 307 ? -20.856 -14.973 34.787 1.00 93.50 307 SER A N 1
ATOM 2372 C CA . SER A 1 307 ? -19.680 -15.580 35.415 1.00 93.50 307 SER A CA 1
ATOM 2373 C C . SER A 1 307 ? -19.258 -16.904 34.753 1.00 93.50 307 SER A C 1
ATOM 2375 O O . SER A 1 307 ? -20.103 -17.599 34.176 1.00 93.50 307 SER A O 1
ATOM 2377 N N . PRO A 1 308 ? -17.966 -17.282 34.822 1.00 92.00 308 PRO A N 1
ATOM 2378 C CA . PRO A 1 308 ? -17.451 -18.557 34.333 1.00 92.00 308 PRO A CA 1
ATOM 2379 C C . PRO A 1 308 ? -18.175 -19.764 34.931 1.00 92.00 308 PRO A C 1
ATOM 2381 O O . PRO A 1 308 ? -18.433 -20.731 34.222 1.00 92.00 308 PRO A O 1
ATOM 2384 N N . GLU A 1 309 ? -18.576 -19.698 36.201 1.00 91.94 309 GLU A N 1
ATOM 2385 C CA . GLU A 1 309 ? -19.274 -20.788 36.896 1.00 91.94 309 GLU A CA 1
ATOM 2386 C C . GLU A 1 309 ? -20.711 -20.955 36.382 1.00 91.94 309 GLU A C 1
ATOM 2388 O O . GLU A 1 309 ? -21.244 -22.065 36.326 1.00 91.94 309 GLU A O 1
ATOM 2393 N N . GLN A 1 310 ? -21.374 -19.854 36.009 1.00 93.88 310 GLN A N 1
ATOM 2394 C CA . GLN A 1 310 ? -22.666 -19.911 35.319 1.00 93.88 310 GLN A CA 1
ATOM 2395 C C . GLN A 1 310 ? -22.496 -20.477 33.905 1.00 93.88 310 GLN A C 1
ATOM 2397 O O . GLN A 1 310 ? -23.281 -21.330 33.494 1.00 93.88 310 GLN A O 1
ATOM 2402 N N . LEU A 1 311 ? -21.445 -20.063 33.189 1.00 93.69 311 LEU A N 1
ATOM 2403 C CA . LEU A 1 311 ? -21.157 -20.568 31.848 1.00 93.69 311 LEU A CA 1
ATOM 2404 C C . LEU A 1 311 ? -20.882 -22.071 31.861 1.00 93.69 311 LEU A C 1
ATOM 2406 O O . LEU A 1 311 ? -21.417 -22.801 31.033 1.00 93.69 311 LEU A O 1
ATOM 2410 N N . GLN A 1 312 ? -20.093 -22.544 32.821 1.00 90.19 312 GLN A N 1
ATOM 2411 C CA . GLN A 1 312 ? -19.767 -23.958 32.956 1.00 90.19 312 GLN A CA 1
ATOM 2412 C C . GLN A 1 312 ? -21.016 -24.801 33.236 1.00 90.19 312 GLN A C 1
ATOM 2414 O O . GLN A 1 312 ? -21.170 -25.862 32.637 1.00 90.19 312 GLN A O 1
ATOM 2419 N N . ARG A 1 313 ? -21.944 -24.308 34.069 1.00 92.25 313 ARG A N 1
ATOM 2420 C CA . ARG A 1 313 ? -23.247 -24.957 34.298 1.00 92.25 313 ARG A CA 1
ATOM 2421 C C . ARG A 1 313 ? -24.086 -25.032 33.023 1.00 92.25 313 ARG A C 1
ATOM 2423 O O . ARG A 1 313 ? -24.636 -26.086 32.725 1.00 92.25 313 ARG A O 1
ATOM 2430 N N . VAL A 1 314 ? -24.147 -23.940 32.262 1.00 92.25 314 VAL A N 1
ATOM 2431 C CA . VAL A 1 314 ? -24.887 -23.873 30.992 1.00 92.25 314 VAL A CA 1
ATOM 2432 C C . VAL A 1 314 ? -24.306 -24.829 29.947 1.00 92.25 314 VAL A C 1
ATOM 2434 O O . VAL A 1 314 ? -25.052 -25.564 29.302 1.00 92.25 314 VAL A O 1
ATOM 2437 N N . LEU A 1 315 ? -22.981 -24.858 29.793 1.00 90.06 315 LEU A N 1
ATOM 2438 C CA . LEU A 1 315 ? -22.312 -25.743 28.838 1.00 90.06 315 LEU A CA 1
ATOM 2439 C C . LEU A 1 315 ? -22.468 -27.218 29.237 1.00 90.06 315 LEU A C 1
ATOM 2441 O O . LEU A 1 315 ? -22.834 -28.035 28.392 1.00 90.06 315 LEU A O 1
ATOM 2445 N N . ALA A 1 316 ? -22.293 -27.541 30.522 1.00 88.25 316 ALA A N 1
ATOM 2446 C CA . ALA A 1 316 ? -22.469 -28.899 31.034 1.00 88.25 316 ALA A CA 1
ATOM 2447 C C . ALA A 1 316 ? -23.907 -29.413 30.845 1.00 88.25 316 ALA A C 1
ATOM 2449 O O . ALA A 1 316 ? -24.094 -30.552 30.422 1.00 88.25 316 ALA A O 1
ATOM 2450 N N . ALA A 1 317 ? -24.918 -28.570 31.086 1.00 90.31 317 ALA A N 1
ATOM 2451 C CA . ALA A 1 317 ? -26.327 -28.930 30.902 1.00 90.31 317 ALA A CA 1
ATOM 2452 C C . ALA A 1 317 ? -26.692 -29.259 29.442 1.00 90.31 317 ALA A C 1
ATOM 2454 O O . ALA A 1 317 ? -27.642 -29.997 29.200 1.00 90.31 317 ALA A O 1
ATOM 2455 N N . ASN A 1 318 ? -25.932 -28.741 28.475 1.00 90.31 318 ASN A N 1
ATOM 2456 C CA . ASN A 1 318 ? -26.150 -28.964 27.044 1.00 90.31 318 ASN A CA 1
ATOM 2457 C C . ASN A 1 318 ? -25.198 -30.020 26.449 1.00 90.31 318 ASN A C 1
ATOM 2459 O O . ASN A 1 318 ? -25.050 -30.105 25.233 1.00 90.31 318 ASN A O 1
ATOM 2463 N N . GLY A 1 319 ? -24.529 -30.820 27.290 1.00 84.75 319 GLY A N 1
ATOM 2464 C CA . GLY A 1 319 ? -23.637 -31.891 26.833 1.00 84.75 319 GLY A CA 1
ATOM 2465 C C . GLY A 1 319 ? -22.331 -31.398 26.200 1.00 84.75 319 GLY A C 1
ATOM 2466 O O . GLY A 1 319 ? -21.623 -32.179 25.564 1.00 84.75 319 GLY A O 1
ATOM 2467 N N . HIS A 1 320 ? -21.981 -30.121 26.373 1.00 78.81 320 HIS A N 1
ATOM 2468 C CA . HIS A 1 320 ? -20.684 -29.606 25.952 1.00 78.81 320 HIS A CA 1
ATOM 2469 C C . HIS A 1 320 ? -19.633 -29.964 27.008 1.00 78.81 320 HIS A C 1
ATOM 2471 O O . HIS A 1 320 ? -19.667 -29.469 28.137 1.00 78.81 320 HIS A O 1
ATOM 2477 N N . VAL A 1 321 ? -18.696 -30.844 26.639 1.00 62.50 321 VAL A N 1
ATOM 2478 C CA . VAL A 1 321 ? -17.539 -31.196 27.476 1.00 62.50 321 VAL A CA 1
ATOM 2479 C C . VAL A 1 321 ? -16.716 -29.935 27.731 1.00 62.50 321 VAL A C 1
ATOM 2481 O O . VAL A 1 321 ? -16.584 -29.106 26.831 1.00 62.50 321 VAL A O 1
ATOM 2484 N N . GLN A 1 322 ? -16.220 -29.786 28.969 1.00 57.81 322 GLN A N 1
ATOM 2485 C CA . GLN A 1 322 ? -15.512 -28.602 29.465 1.00 57.81 322 GLN A CA 1
ATOM 2486 C C . GLN A 1 322 ? -14.675 -27.937 28.364 1.00 57.81 322 GLN A C 1
ATOM 2488 O O . GLN A 1 322 ? -13.744 -28.575 27.862 1.00 57.81 322 GLN A O 1
ATOM 2493 N N . PRO A 1 323 ? -14.925 -26.658 28.024 1.00 50.94 323 PRO A N 1
ATOM 2494 C CA . PRO A 1 323 ? -13.907 -25.910 27.323 1.00 50.94 323 PRO A CA 1
ATOM 2495 C C . PRO A 1 323 ? -12.721 -25.873 28.278 1.00 50.94 323 PRO A C 1
ATOM 2497 O O . PRO A 1 323 ? -12.789 -25.246 29.338 1.00 50.94 323 PRO A O 1
ATOM 2500 N N . VAL A 1 324 ? -11.643 -26.578 27.933 1.00 45.22 324 VAL A N 1
ATOM 2501 C CA . VAL A 1 324 ? -10.350 -26.309 28.543 1.00 45.22 324 VAL A CA 1
ATOM 2502 C C . VAL A 1 324 ? -10.105 -24.845 28.218 1.00 45.22 324 VAL A C 1
ATOM 2504 O O . VAL A 1 324 ? -9.775 -24.488 27.087 1.00 45.22 324 VAL A O 1
ATOM 2507 N N . LEU A 1 325 ? -10.345 -23.975 29.200 1.00 45.81 325 LEU A N 1
ATOM 2508 C CA . LEU A 1 325 ? -9.823 -22.621 29.229 1.00 45.81 325 LEU A CA 1
ATOM 2509 C C . LEU A 1 325 ? -8.305 -22.779 29.336 1.00 45.81 325 LEU A C 1
ATOM 2511 O O . LEU A 1 325 ? -7.701 -22.492 30.364 1.00 45.81 325 LEU A O 1
ATOM 2515 N N . ALA A 1 326 ? -7.673 -23.255 28.258 1.00 36.06 326 ALA A N 1
ATOM 2516 C CA . ALA A 1 326 ? -6.302 -22.902 27.984 1.00 36.06 326 ALA A CA 1
ATOM 2517 C C . ALA A 1 326 ? -6.331 -21.375 28.049 1.00 36.06 326 ALA A C 1
ATOM 2519 O O . ALA A 1 326 ? -7.139 -20.785 27.313 1.00 36.06 326 ALA A O 1
ATOM 2520 N N . PRO A 1 327 ? -5.598 -20.749 28.994 1.00 37.84 327 PRO A N 1
ATOM 2521 C CA . PRO A 1 327 ? -5.634 -19.307 29.194 1.00 37.84 327 PRO A CA 1
ATOM 2522 C C . PRO A 1 327 ? -5.491 -18.725 27.813 1.00 37.84 327 PRO A C 1
ATOM 2524 O O . PRO A 1 327 ? -4.483 -19.050 27.188 1.00 37.84 327 PRO A O 1
ATOM 2527 N N . ALA A 1 328 ? -6.552 -18.050 27.329 1.00 36.84 328 ALA A N 1
ATOM 2528 C CA . ALA A 1 328 ? -6.742 -17.734 25.918 1.00 36.84 328 ALA A CA 1
ATOM 2529 C C . ALA A 1 328 ? -5.367 -17.467 25.353 1.00 36.84 328 ALA A C 1
ATOM 2531 O O . ALA A 1 328 ? -4.756 -16.490 25.801 1.00 36.84 328 ALA A O 1
ATOM 2532 N N . VAL A 1 329 ? -4.833 -18.412 24.559 1.00 38.78 329 VAL A N 1
ATOM 2533 C CA . VAL A 1 329 ? -3.480 -18.286 24.030 1.00 38.78 329 VAL A CA 1
ATOM 2534 C C . VAL A 1 329 ? -3.619 -17.053 23.177 1.00 38.78 329 VAL A C 1
ATOM 2536 O O . VAL A 1 329 ? -4.148 -17.108 22.066 1.00 38.78 329 VAL A O 1
ATOM 2539 N N . LYS A 1 330 ? -3.301 -15.896 23.776 1.00 45.25 330 LYS A N 1
ATOM 2540 C CA . LYS A 1 330 ? -3.136 -14.638 23.084 1.00 45.25 330 LYS A CA 1
ATOM 2541 C C . LYS A 1 330 ? -2.229 -15.095 21.980 1.00 45.25 330 LYS A C 1
ATOM 2543 O O . LYS A 1 330 ? -1.160 -15.603 22.301 1.00 45.25 330 LYS A O 1
ATOM 2548 N N . ALA A 1 331 ? -2.705 -15.065 20.739 1.00 42.78 331 ALA A N 1
ATOM 2549 C CA . ALA A 1 331 ? -1.829 -15.282 19.612 1.00 42.78 331 ALA A CA 1
ATOM 2550 C C . ALA A 1 331 ? -0.712 -14.272 19.847 1.00 42.78 331 ALA A C 1
ATOM 2552 O O . ALA A 1 331 ? -0.951 -13.067 19.718 1.00 42.78 331 ALA A O 1
ATOM 2553 N N . THR A 1 332 ? 0.402 -14.746 20.403 1.00 54.94 332 THR A N 1
ATOM 2554 C CA . THR A 1 332 ? 1.483 -13.907 20.872 1.00 54.94 332 THR A CA 1
ATOM 2555 C C . THR A 1 332 ? 1.971 -13.341 19.573 1.00 54.94 332 THR A C 1
ATOM 2557 O O . THR A 1 332 ? 2.416 -14.082 18.698 1.00 54.94 332 THR A O 1
ATOM 2560 N N . VAL A 1 333 ? 1.694 -12.060 19.356 1.00 69.38 333 VAL A N 1
ATOM 2561 C CA . VAL A 1 333 ? 2.168 -11.390 18.161 1.00 69.38 333 VAL A CA 1
ATOM 2562 C C . VAL A 1 333 ? 3.673 -11.388 18.335 1.00 69.38 333 VAL A C 1
ATOM 2564 O O . VAL A 1 333 ? 4.198 -10.604 19.118 1.00 69.38 333 VAL A O 1
ATOM 2567 N N . VAL A 1 334 ? 4.334 -12.352 17.697 1.00 78.06 334 VAL A N 1
ATOM 2568 C CA . VAL A 1 334 ? 5.784 -12.454 17.707 1.00 78.06 334 VAL A CA 1
ATOM 2569 C C . VAL A 1 334 ? 6.269 -11.230 16.957 1.00 78.06 334 VAL A C 1
ATOM 2571 O O . VAL A 1 334 ? 5.988 -11.075 15.768 1.00 78.06 334 VAL A O 1
ATOM 2574 N N . VAL A 1 335 ? 6.920 -10.322 17.675 1.00 84.06 335 VAL A N 1
ATOM 2575 C CA . VAL A 1 335 ? 7.514 -9.135 17.074 1.00 84.06 335 VAL A CA 1
ATOM 2576 C C . VAL A 1 335 ? 8.813 -9.584 16.414 1.00 84.06 335 VAL A C 1
ATOM 2578 O O . VAL A 1 335 ? 9.731 -10.008 17.117 1.00 84.06 335 VAL A O 1
ATOM 2581 N N . PRO A 1 336 ? 8.923 -9.533 15.079 1.00 81.50 336 PRO A N 1
ATOM 2582 C CA . PRO A 1 336 ? 10.147 -9.937 14.417 1.00 81.50 336 PRO A CA 1
ATOM 2583 C C . PRO A 1 336 ? 11.291 -8.980 14.820 1.00 81.50 336 PRO A C 1
ATOM 2585 O O . PRO A 1 336 ? 11.069 -7.765 14.911 1.00 81.50 336 PRO A O 1
ATOM 2588 N N . PRO A 1 337 ? 12.528 -9.480 15.020 1.00 83.88 337 PRO A N 1
ATOM 2589 C CA . PRO A 1 337 ? 13.666 -8.667 15.465 1.00 83.88 337 PRO A CA 1
ATOM 2590 C C . PRO A 1 337 ? 13.915 -7.364 14.673 1.00 83.88 337 PRO A C 1
ATOM 2592 O O . PRO A 1 337 ? 14.268 -6.361 15.299 1.00 83.88 337 PRO A O 1
ATOM 2595 N N . PRO A 1 338 ? 13.694 -7.300 13.339 1.00 88.06 338 PRO A N 1
ATOM 2596 C CA . PRO A 1 338 ? 13.811 -6.053 12.580 1.00 88.06 338 PRO A CA 1
ATOM 2597 C C . PRO A 1 338 ? 12.855 -4.950 13.053 1.00 88.06 338 PRO A C 1
ATOM 2599 O O . PRO A 1 338 ? 13.277 -3.807 13.212 1.00 88.06 338 PRO A O 1
ATOM 2602 N N . GLN A 1 339 ? 11.596 -5.289 13.356 1.00 88.38 339 GLN A N 1
ATOM 2603 C CA . GLN A 1 339 ? 10.605 -4.314 13.828 1.00 88.38 339 GLN A CA 1
ATOM 2604 C C . GLN A 1 339 ? 10.950 -3.799 15.226 1.00 88.38 339 GLN A C 1
ATOM 2606 O O . GLN A 1 339 ? 10.788 -2.614 15.514 1.00 88.38 339 GLN A O 1
ATOM 2611 N N . LEU A 1 340 ? 11.479 -4.668 16.091 1.00 93.69 340 LEU A N 1
ATOM 2612 C CA . LEU A 1 340 ? 11.956 -4.260 17.410 1.00 93.69 340 LEU A CA 1
ATOM 2613 C C . LEU A 1 340 ? 13.152 -3.303 17.291 1.00 93.69 340 LEU A C 1
ATOM 2615 O O . LEU A 1 340 ? 13.194 -2.272 17.962 1.00 93.69 340 LEU A O 1
ATOM 2619 N N . ARG A 1 341 ? 14.082 -3.585 16.369 1.00 94.00 341 ARG A N 1
ATOM 2620 C CA . ARG A 1 341 ? 15.227 -2.713 16.066 1.00 94.00 341 ARG A CA 1
ATOM 2621 C C . ARG A 1 341 ? 14.789 -1.332 15.586 1.00 94.00 341 ARG A C 1
ATOM 2623 O O . ARG A 1 341 ? 15.268 -0.320 16.099 1.00 94.00 341 ARG A O 1
ATOM 2630 N N . GLU A 1 342 ? 13.870 -1.284 14.629 1.00 92.88 342 GLU A N 1
ATOM 2631 C CA . GLU A 1 342 ? 13.319 -0.038 14.090 1.00 92.88 342 GLU A CA 1
ATOM 2632 C C . GLU A 1 342 ? 12.570 0.770 15.158 1.00 92.88 342 GLU A C 1
ATOM 2634 O O . GLU A 1 342 ? 12.727 1.992 15.225 1.00 92.88 342 GLU A O 1
ATOM 2639 N N . ALA A 1 343 ? 11.840 0.102 16.058 1.00 95.06 343 ALA A N 1
ATOM 2640 C CA . ALA A 1 343 ? 11.184 0.753 17.189 1.00 95.06 343 ALA A CA 1
ATOM 2641 C C . ALA A 1 343 ? 12.191 1.440 18.125 1.00 95.06 343 ALA A C 1
ATOM 2643 O O . ALA A 1 343 ? 11.984 2.591 18.514 1.00 95.06 343 ALA A O 1
ATOM 2644 N N . VAL A 1 344 ? 13.311 0.781 18.444 1.00 95.94 344 VAL A N 1
ATOM 2645 C CA . VAL A 1 344 ? 14.380 1.379 19.265 1.00 95.94 344 VAL A CA 1
ATOM 2646 C C . VAL A 1 344 ? 15.021 2.572 18.557 1.00 95.94 344 VAL A C 1
ATOM 2648 O O . VAL A 1 344 ? 15.253 3.603 19.189 1.00 95.94 344 VAL A O 1
ATOM 2651 N N . VAL A 1 345 ? 15.252 2.491 17.241 1.00 94.75 345 VAL A N 1
ATOM 2652 C CA . VAL A 1 345 ? 15.755 3.629 16.447 1.00 94.75 345 VAL A CA 1
ATOM 2653 C C . VAL A 1 345 ? 14.778 4.808 16.486 1.00 94.75 345 VAL A C 1
ATOM 2655 O O . VAL A 1 345 ? 15.208 5.949 16.669 1.00 94.75 345 VAL A O 1
ATOM 2658 N N . ALA A 1 346 ? 13.476 4.552 16.353 1.00 93.00 346 ALA A N 1
ATOM 2659 C CA . ALA A 1 346 ? 12.441 5.582 16.412 1.00 93.00 346 ALA A CA 1
ATOM 2660 C C . ALA A 1 346 ? 12.379 6.267 17.788 1.00 93.00 346 ALA A C 1
ATOM 2662 O O . ALA A 1 346 ? 12.341 7.498 17.874 1.00 93.00 346 ALA A O 1
ATOM 2663 N N . ILE A 1 347 ? 12.429 5.488 18.871 1.00 95.44 347 ILE A N 1
ATOM 2664 C CA . ILE A 1 347 ? 12.451 6.010 20.246 1.00 95.44 347 ILE A CA 1
ATOM 2665 C C . ILE A 1 347 ? 13.705 6.851 20.479 1.00 95.44 347 ILE A C 1
ATOM 2667 O O . ILE A 1 347 ? 13.623 7.964 20.995 1.00 95.44 347 ILE A O 1
ATOM 2671 N N . ARG A 1 348 ? 14.861 6.352 20.034 1.00 94.56 348 ARG A N 1
ATOM 2672 C CA . ARG A 1 348 ? 16.144 7.043 20.154 1.00 94.56 348 ARG A CA 1
ATOM 2673 C C . ARG A 1 348 ? 16.138 8.394 19.428 1.00 94.56 348 ARG A C 1
ATOM 2675 O O . ARG A 1 348 ? 16.596 9.378 19.996 1.00 94.56 348 ARG A O 1
ATOM 2682 N N . ARG A 1 349 ? 15.594 8.454 18.205 1.00 92.44 349 ARG A N 1
ATOM 2683 C CA . ARG A 1 349 ? 15.502 9.694 17.406 1.00 92.44 349 ARG A CA 1
ATOM 2684 C C . ARG A 1 349 ? 14.507 10.703 17.969 1.00 92.44 349 ARG A C 1
ATOM 2686 O O . ARG A 1 349 ? 14.766 11.898 17.927 1.00 92.44 349 ARG A O 1
ATOM 2693 N N . SER A 1 350 ? 13.364 10.227 18.451 1.00 92.19 350 SER A N 1
ATOM 2694 C CA . SER A 1 350 ? 12.278 11.092 18.924 1.00 92.19 350 SER A CA 1
ATOM 2695 C C . SER A 1 350 ? 12.416 11.509 20.390 1.00 92.19 350 SER A C 1
ATOM 2697 O O . SER A 1 350 ? 11.703 12.408 20.830 1.00 92.19 350 SER A O 1
ATOM 2699 N N . GLY A 1 351 ? 13.267 10.833 21.170 1.00 93.25 351 GLY A N 1
ATOM 2700 C CA . GLY A 1 351 ? 13.395 11.047 22.614 1.00 93.25 351 GLY A CA 1
ATOM 2701 C C . GLY A 1 351 ? 12.143 10.665 23.414 1.00 93.25 351 GLY A C 1
ATOM 2702 O O . GLY A 1 351 ? 12.049 10.991 24.596 1.00 93.25 351 GLY A O 1
ATOM 2703 N N . SER A 1 352 ? 11.166 9.991 22.797 1.00 92.44 352 SER A N 1
ATOM 2704 C CA . SER A 1 352 ? 9.901 9.621 23.435 1.00 92.44 352 SER A CA 1
ATOM 2705 C C . SER A 1 352 ? 9.441 8.229 23.007 1.00 92.44 352 SER A C 1
ATOM 2707 O O . SER A 1 352 ? 9.618 7.813 21.865 1.00 92.44 352 SER A O 1
ATOM 2709 N N . CYS A 1 353 ? 8.811 7.497 23.927 1.00 92.81 353 CYS A N 1
ATOM 2710 C CA . CYS A 1 353 ? 8.140 6.242 23.610 1.00 92.81 353 CYS A CA 1
ATOM 2711 C C . CYS A 1 353 ? 6.631 6.409 23.783 1.00 92.81 353 CYS A C 1
ATOM 2713 O O . CYS A 1 353 ? 6.101 6.385 24.897 1.00 92.81 353 CYS A O 1
ATOM 2715 N N . SER A 1 354 ? 5.925 6.582 22.669 1.00 92.06 354 SER A N 1
ATOM 2716 C CA . SER A 1 354 ? 4.465 6.599 22.635 1.00 92.06 354 SER A CA 1
ATOM 2717 C C . SER A 1 354 ? 3.945 5.647 21.560 1.00 92.06 354 SER A C 1
ATOM 2719 O O . SER A 1 354 ? 4.648 5.327 20.600 1.00 92.06 354 SER A O 1
ATOM 2721 N N . GLN A 1 355 ? 2.686 5.216 21.695 1.00 90.88 355 GLN A N 1
ATOM 2722 C CA . GLN A 1 355 ? 2.020 4.437 20.646 1.00 90.88 355 GLN A CA 1
ATOM 2723 C C . GLN A 1 355 ? 2.028 5.190 19.309 1.00 90.88 355 GLN A C 1
ATOM 2725 O O . GLN A 1 355 ? 2.179 4.564 18.268 1.00 90.88 355 GLN A O 1
ATOM 2730 N N . LEU A 1 356 ? 1.893 6.520 19.336 1.00 88.81 356 LEU A N 1
ATOM 2731 C CA . LEU A 1 356 ? 1.919 7.351 18.136 1.00 88.81 356 LEU A CA 1
ATOM 2732 C C . LEU A 1 356 ? 3.303 7.331 17.477 1.00 88.81 356 LEU A C 1
ATOM 2734 O O . LEU A 1 356 ? 3.393 7.027 16.294 1.00 88.81 356 LEU A O 1
ATOM 2738 N N . THR A 1 357 ? 4.368 7.532 18.259 1.00 90.31 357 THR A N 1
ATOM 2739 C CA . THR A 1 357 ? 5.760 7.501 17.781 1.00 90.31 357 THR A CA 1
ATOM 2740 C C . THR A 1 357 ? 6.065 6.198 17.043 1.00 90.31 357 THR A C 1
ATOM 2742 O O . THR A 1 357 ? 6.589 6.223 15.931 1.00 90.31 357 THR A O 1
ATOM 2745 N N . ILE A 1 358 ? 5.695 5.060 17.643 1.00 92.31 358 ILE A N 1
ATOM 2746 C CA . ILE A 1 358 ? 5.910 3.727 17.064 1.00 92.31 358 ILE A CA 1
ATOM 2747 C C .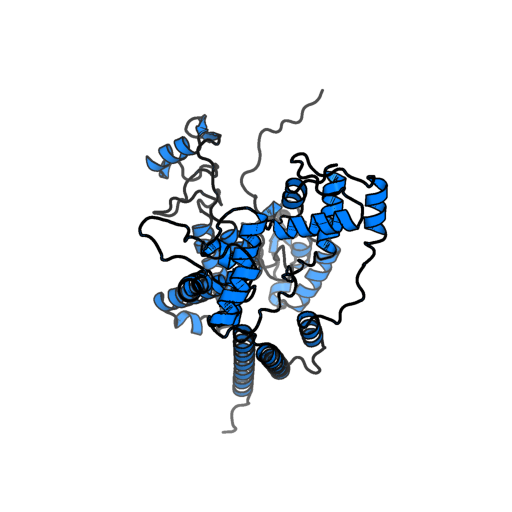 ILE A 1 358 ? 5.081 3.561 15.784 1.00 92.31 358 ILE A C 1
ATOM 2749 O O . ILE A 1 358 ? 5.605 3.119 14.766 1.00 92.31 358 ILE A O 1
ATOM 2753 N N . ARG A 1 359 ? 3.805 3.962 15.789 1.00 92.62 359 ARG A N 1
ATOM 2754 C CA . ARG A 1 359 ? 2.934 3.851 14.606 1.00 92.62 359 ARG A CA 1
ATOM 2755 C C . ARG A 1 359 ? 3.420 4.684 13.427 1.00 92.62 359 ARG A C 1
ATOM 2757 O O . ARG A 1 359 ? 3.416 4.189 12.305 1.00 92.62 359 ARG A O 1
ATOM 2764 N N . GLU A 1 360 ? 3.820 5.926 13.676 1.00 87.12 360 GLU A N 1
ATOM 2765 C CA . GLU A 1 360 ? 4.274 6.848 12.633 1.00 87.12 360 GLU A CA 1
ATOM 2766 C C . GLU A 1 360 ? 5.602 6.403 12.022 1.00 87.12 360 GLU A C 1
ATOM 2768 O O . GLU A 1 360 ? 5.751 6.444 10.804 1.00 87.12 360 GLU A O 1
ATOM 2773 N N . HIS A 1 361 ? 6.545 5.930 12.843 1.00 88.06 361 HIS A N 1
ATOM 2774 C CA . HIS A 1 361 ? 7.874 5.556 12.357 1.00 88.06 361 HIS A CA 1
ATOM 2775 C C . HIS A 1 361 ? 7.921 4.167 11.714 1.00 88.06 361 HIS A C 1
ATOM 2777 O O . HIS A 1 361 ? 8.645 3.991 10.740 1.00 88.06 361 HIS A O 1
ATOM 2783 N N . LEU A 1 362 ? 7.162 3.192 12.228 1.00 85.38 362 LEU A N 1
ATOM 2784 C CA . LEU A 1 362 ? 7.128 1.834 11.665 1.00 85.38 362 LEU A CA 1
ATOM 2785 C C . LEU A 1 362 ? 6.037 1.648 10.599 1.00 85.38 362 LEU A C 1
ATOM 2787 O O . LEU A 1 362 ? 5.941 0.584 9.994 1.00 85.38 362 LEU A O 1
ATOM 2791 N N . GLY A 1 363 ? 5.157 2.635 10.396 1.00 87.19 363 GLY A N 1
ATOM 2792 C CA . GLY A 1 363 ? 4.018 2.506 9.481 1.00 87.19 363 GLY A CA 1
ATOM 2793 C C . GLY A 1 363 ? 3.012 1.421 9.894 1.00 87.19 363 GLY A C 1
ATOM 2794 O O . GLY A 1 363 ? 2.237 0.941 9.066 1.00 87.19 363 GLY A O 1
ATOM 2795 N N . VAL A 1 364 ? 3.013 1.014 11.167 1.00 83.88 364 VAL A N 1
ATOM 2796 C CA . VAL A 1 364 ? 2.149 -0.055 11.682 1.00 83.88 364 VAL A CA 1
ATOM 2797 C C . VAL A 1 364 ? 0.787 0.525 12.063 1.00 83.88 364 VAL A C 1
ATOM 2799 O O . VAL A 1 364 ? 0.663 1.363 12.958 1.00 83.88 364 VAL A O 1
ATOM 2802 N N . SER A 1 365 ? -0.270 0.067 11.393 1.00 78.62 365 SER A N 1
ATOM 2803 C CA . SER A 1 365 ? -1.647 0.496 11.666 1.00 78.62 365 SER A CA 1
ATOM 2804 C C . SER A 1 365 ? -2.328 -0.309 12.780 1.00 78.62 365 SER A C 1
ATOM 2806 O O . SER A 1 365 ? -3.221 0.223 13.444 1.00 78.62 365 SER A O 1
ATOM 2808 N N . ASP A 1 366 ? -1.900 -1.554 13.017 1.00 81.88 366 ASP A N 1
ATOM 2809 C CA . ASP A 1 366 ? -2.489 -2.451 14.016 1.00 81.88 366 ASP A CA 1
ATOM 2810 C C . ASP A 1 366 ? -1.992 -2.135 15.438 1.00 81.88 366 ASP A C 1
ATOM 2812 O O . ASP A 1 366 ? -0.817 -2.295 15.776 1.00 81.88 366 ASP A O 1
ATOM 2816 N N . LEU A 1 367 ? -2.922 -1.729 16.307 1.00 82.12 367 LEU A N 1
ATOM 2817 C CA . LEU A 1 367 ? -2.651 -1.432 17.715 1.00 82.12 367 LEU A CA 1
ATOM 2818 C C . LEU A 1 367 ? -2.155 -2.648 18.508 1.00 82.12 367 LEU A C 1
ATOM 2820 O O . LEU A 1 367 ? -1.456 -2.465 19.502 1.00 82.12 367 LEU A O 1
ATOM 2824 N N . ASN A 1 368 ? -2.495 -3.874 18.107 1.00 83.56 368 ASN A N 1
ATOM 2825 C CA . ASN A 1 368 ? -2.023 -5.076 18.793 1.00 83.56 368 ASN A CA 1
ATOM 2826 C C . ASN A 1 368 ? -0.534 -5.318 18.539 1.00 83.56 368 ASN A C 1
ATOM 2828 O O . ASN A 1 368 ? 0.184 -5.663 19.473 1.00 83.56 368 ASN A O 1
ATOM 2832 N N . VAL A 1 369 ? -0.063 -5.065 17.314 1.00 85.44 369 VAL A N 1
ATOM 2833 C CA . VAL A 1 369 ? 1.365 -5.135 16.966 1.00 85.44 369 VAL A CA 1
ATOM 2834 C C . VAL A 1 369 ? 2.141 -4.066 17.732 1.00 85.44 369 VAL A C 1
ATOM 2836 O O . VAL A 1 369 ? 3.150 -4.365 18.357 1.00 85.44 369 VAL A O 1
ATOM 2839 N N . VAL A 1 370 ? 1.621 -2.836 17.788 1.00 91.31 370 VAL A N 1
ATOM 2840 C CA . VAL A 1 370 ? 2.227 -1.741 18.569 1.00 91.31 370 VAL A CA 1
ATOM 2841 C C . VAL A 1 370 ? 2.315 -2.095 20.055 1.00 91.31 370 VAL A C 1
ATOM 2843 O O . VAL A 1 370 ? 3.332 -1.840 20.694 1.00 91.31 370 VAL A O 1
ATOM 2846 N N . ARG A 1 371 ? 1.264 -2.702 20.621 1.00 89.88 371 ARG A N 1
ATOM 2847 C CA . ARG A 1 371 ? 1.262 -3.166 22.017 1.00 89.88 371 ARG A CA 1
ATOM 2848 C C . ARG A 1 371 ? 2.261 -4.296 22.255 1.00 89.88 371 ARG A C 1
ATOM 2850 O O . ARG A 1 371 ? 2.893 -4.294 23.303 1.00 89.88 371 ARG A O 1
ATOM 2857 N N . ALA A 1 372 ? 2.411 -5.219 21.306 1.00 90.06 372 ALA A N 1
ATOM 2858 C CA . ALA A 1 372 ? 3.410 -6.280 21.384 1.00 90.06 372 ALA A CA 1
ATOM 2859 C C . ALA A 1 372 ? 4.834 -5.703 21.346 1.00 90.06 372 ALA A C 1
ATOM 2861 O O . ALA A 1 372 ? 5.633 -6.023 22.216 1.00 90.06 372 ALA A O 1
ATOM 2862 N N . ILE A 1 373 ? 5.113 -4.760 20.436 1.00 93.31 373 ILE A N 1
ATOM 2863 C CA . ILE A 1 373 ? 6.398 -4.039 20.385 1.00 93.31 373 ILE A CA 1
ATOM 2864 C C . ILE A 1 373 ? 6.673 -3.338 21.720 1.00 93.31 373 ILE A C 1
ATOM 2866 O O . ILE A 1 373 ? 7.764 -3.455 22.265 1.00 93.31 373 ILE A O 1
ATOM 2870 N N . LEU A 1 374 ? 5.685 -2.635 22.281 1.00 93.56 374 LEU A N 1
ATOM 2871 C CA . LEU A 1 374 ? 5.834 -1.966 23.577 1.00 93.56 374 LEU A CA 1
ATOM 2872 C C . LEU A 1 374 ? 6.103 -2.939 24.730 1.00 93.56 374 LEU A C 1
ATOM 2874 O O . LEU A 1 374 ? 6.865 -2.590 25.626 1.00 93.56 374 LEU A O 1
ATOM 2878 N N . ALA A 1 375 ? 5.501 -4.129 24.708 1.00 91.25 375 ALA A N 1
ATOM 2879 C CA . ALA A 1 375 ? 5.739 -5.164 25.709 1.00 91.25 375 ALA A CA 1
ATOM 2880 C C . ALA A 1 375 ? 7.156 -5.754 25.601 1.00 91.25 375 ALA A C 1
ATOM 2882 O O . ALA A 1 375 ? 7.816 -5.922 26.620 1.00 91.25 375 ALA A O 1
ATOM 2883 N N . G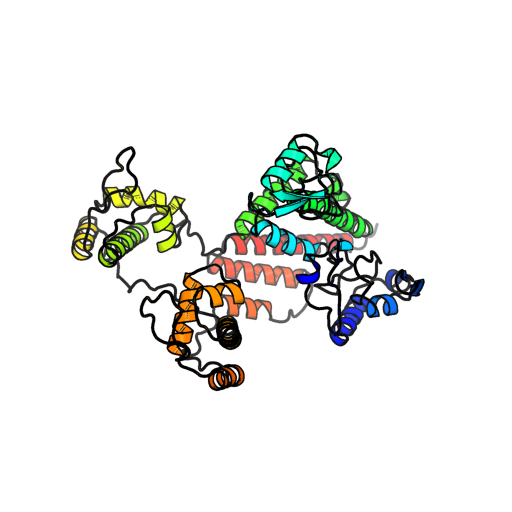LU A 1 376 ? 7.658 -5.991 24.387 1.00 93.88 376 GLU A N 1
ATOM 2884 C CA . GLU A 1 376 ? 9.043 -6.439 24.165 1.00 93.88 376 GLU A CA 1
ATOM 2885 C C . GLU A 1 376 ? 10.061 -5.371 24.593 1.00 93.88 376 GLU A C 1
ATOM 2887 O O . GLU A 1 376 ? 11.042 -5.660 25.273 1.00 93.88 376 GLU A O 1
ATOM 2892 N N . LEU A 1 377 ? 9.807 -4.099 24.269 1.00 94.69 377 LEU A N 1
ATOM 2893 C CA . LEU A 1 377 ? 10.648 -2.985 24.724 1.00 94.69 377 LEU A CA 1
ATOM 2894 C C . LEU A 1 377 ? 10.648 -2.840 26.256 1.00 94.69 377 LEU A C 1
ATOM 2896 O O . LEU A 1 377 ? 11.648 -2.410 26.835 1.00 94.69 377 LEU A O 1
ATOM 2900 N N . GLU A 1 378 ? 9.528 -3.160 26.908 1.00 94.25 378 GLU A N 1
ATOM 2901 C CA . GLU A 1 378 ? 9.397 -3.183 28.368 1.00 94.25 378 GLU A CA 1
ATOM 2902 C C . GLU A 1 378 ? 10.183 -4.356 28.967 1.00 94.25 378 GLU A C 1
ATOM 2904 O O . GLU A 1 378 ? 10.943 -4.154 29.913 1.00 94.25 378 GLU A O 1
ATOM 2909 N N . ALA A 1 379 ? 10.095 -5.547 28.364 1.00 91.06 379 ALA A N 1
ATOM 2910 C CA . ALA A 1 379 ? 10.868 -6.726 28.760 1.00 91.06 379 ALA A CA 1
ATOM 2911 C C . ALA A 1 379 ? 12.386 -6.512 28.617 1.00 91.06 379 ALA A C 1
ATOM 2913 O O . ALA A 1 379 ? 13.162 -6.962 29.458 1.00 91.06 379 ALA A O 1
ATOM 2914 N N . LEU A 1 380 ? 12.813 -5.756 27.602 1.00 92.62 380 LEU A N 1
ATOM 2915 C CA . LEU A 1 380 ? 14.207 -5.335 27.413 1.00 92.62 380 LEU A CA 1
ATOM 2916 C C . LEU A 1 380 ? 14.650 -4.206 28.363 1.00 92.62 380 LEU A C 1
ATOM 2918 O O . LEU A 1 380 ? 15.797 -3.749 28.296 1.00 92.62 380 LEU A O 1
ATOM 2922 N N . GLY A 1 381 ? 13.749 -3.705 29.212 1.00 95.31 381 GLY A N 1
ATOM 2923 C CA . GLY A 1 381 ? 14.021 -2.602 30.129 1.00 95.31 381 GLY A CA 1
ATOM 2924 C C . GLY A 1 381 ? 14.351 -1.290 29.416 1.00 95.31 381 GLY A C 1
ATOM 2925 O O . GLY A 1 381 ? 15.071 -0.464 29.968 1.00 95.31 381 GLY A O 1
ATOM 2926 N N . ILE A 1 382 ? 13.881 -1.091 28.180 1.00 95.00 382 ILE A N 1
ATOM 2927 C CA . ILE A 1 382 ? 14.062 0.164 27.430 1.00 95.00 382 ILE A CA 1
ATOM 2928 C C . ILE A 1 382 ? 13.002 1.179 27.867 1.00 95.00 382 ILE A C 1
ATOM 2930 O O . ILE A 1 382 ? 13.286 2.373 27.996 1.00 95.00 382 ILE A O 1
ATOM 2934 N N . VAL A 1 383 ? 11.780 0.706 28.121 1.00 95.44 383 VAL A N 1
ATOM 2935 C CA . VAL A 1 383 ? 10.625 1.529 28.502 1.00 95.44 383 VAL A CA 1
ATOM 2936 C C . VAL A 1 383 ? 10.029 1.032 29.813 1.00 95.44 383 VAL A C 1
ATOM 2938 O O . VAL A 1 383 ? 10.042 -0.160 30.100 1.00 95.44 383 VAL A O 1
ATOM 2941 N N . GLY A 1 384 ? 9.510 1.952 30.622 1.00 92.31 384 GLY A N 1
ATOM 2942 C CA . GLY A 1 384 ? 8.842 1.617 31.875 1.00 92.31 384 GLY A CA 1
ATOM 2943 C C . GLY A 1 384 ? 7.469 0.967 31.668 1.00 92.31 384 GLY A C 1
ATOM 2944 O O . GLY A 1 384 ? 6.900 1.067 30.574 1.00 92.31 384 GLY A O 1
ATOM 2945 N N . PRO A 1 385 ? 6.910 0.353 32.727 1.00 90.94 385 PRO A N 1
ATOM 2946 C CA . PRO A 1 385 ? 5.631 -0.341 32.660 1.00 90.94 385 PRO A CA 1
ATOM 2947 C C . PRO A 1 385 ? 4.471 0.584 32.306 1.00 90.94 385 PRO A C 1
ATOM 2949 O O . PRO A 1 385 ? 4.495 1.787 32.596 1.00 90.94 385 PRO A O 1
ATOM 2952 N N . ASP A 1 386 ? 3.430 0.014 31.697 1.00 85.00 386 ASP A N 1
ATOM 2953 C CA . ASP A 1 386 ? 2.212 0.756 31.376 1.00 85.00 386 ASP A CA 1
ATOM 2954 C C . ASP A 1 386 ? 1.488 1.203 32.651 1.00 85.00 386 ASP A C 1
ATOM 2956 O O . ASP A 1 386 ? 0.904 0.397 33.372 1.00 85.00 386 ASP A O 1
ATOM 2960 N N . ARG A 1 387 ? 1.506 2.508 32.931 1.00 82.88 387 ARG A N 1
ATOM 2961 C CA . ARG A 1 387 ? 0.756 3.109 34.047 1.00 82.88 387 ARG A CA 1
ATOM 2962 C C . ARG A 1 387 ? -0.561 3.747 33.600 1.00 82.88 387 ARG A C 1
ATOM 2964 O O . ARG A 1 387 ? -1.116 4.560 34.334 1.00 82.88 387 ARG A O 1
ATOM 2971 N N . GLY A 1 388 ? -1.033 3.458 32.382 1.00 75.50 388 GLY A N 1
ATOM 2972 C CA . GLY A 1 388 ? -2.260 4.046 31.835 1.00 75.50 388 GLY A CA 1
ATOM 2973 C C . GLY A 1 388 ? -2.165 5.553 31.573 1.00 75.50 388 GLY A C 1
ATOM 2974 O O . GLY A 1 388 ? -3.186 6.218 31.412 1.00 75.50 388 GLY A O 1
ATOM 2975 N N . GLN A 1 389 ? -0.953 6.117 31.544 1.00 67.81 389 GLN A N 1
ATOM 2976 C CA . GLN A 1 389 ? -0.764 7.544 31.314 1.00 67.81 389 GLN A CA 1
ATOM 2977 C C . GLN A 1 389 ? -0.781 7.869 29.812 1.00 67.81 389 GLN A C 1
ATOM 2979 O O . GLN A 1 389 ? -0.047 7.252 29.039 1.00 67.81 389 GLN A O 1
ATOM 2984 N N . PRO A 1 390 ? -1.544 8.889 29.379 1.00 58.28 390 PRO A N 1
ATOM 2985 C CA . PRO A 1 390 ? -1.613 9.283 27.971 1.00 58.28 390 PRO A CA 1
ATOM 2986 C C . PRO A 1 390 ? -0.331 9.963 27.457 1.00 58.28 390 PRO A C 1
ATOM 2988 O O . PRO A 1 390 ? -0.173 10.131 26.253 1.00 58.28 390 PRO A O 1
ATOM 2991 N N . ARG A 1 391 ? 0.594 10.363 28.344 1.00 61.25 391 ARG A N 1
ATOM 2992 C CA . ARG A 1 391 ? 1.762 11.209 28.024 1.00 61.25 391 ARG A CA 1
ATOM 2993 C C . ARG A 1 391 ? 3.045 10.449 27.636 1.00 61.25 391 ARG A C 1
ATOM 2995 O O . ARG A 1 391 ? 4.130 11.011 27.704 1.00 61.25 391 ARG A O 1
ATOM 3002 N N . GLY A 1 392 ? 2.926 9.209 27.160 1.00 76.00 392 GLY A N 1
ATOM 3003 C CA . GLY A 1 392 ? 4.074 8.380 26.766 1.00 76.00 392 GLY A CA 1
ATOM 3004 C C . GLY A 1 392 ? 4.716 7.645 27.947 1.00 76.00 392 GLY A C 1
ATOM 3005 O O . GLY A 1 392 ? 4.513 7.994 29.110 1.00 76.00 392 GLY A O 1
ATOM 3006 N N . ARG A 1 393 ? 5.454 6.571 27.652 1.00 88.88 393 ARG A N 1
ATOM 3007 C CA . ARG A 1 393 ? 6.137 5.745 28.657 1.00 88.88 393 ARG A CA 1
ATOM 3008 C C . ARG A 1 393 ? 7.513 6.333 28.976 1.00 88.88 393 ARG A C 1
ATOM 3010 O O . ARG A 1 393 ? 8.215 6.791 28.075 1.00 88.88 393 ARG A O 1
ATOM 3017 N N . LYS A 1 394 ? 7.909 6.298 30.255 1.00 92.56 394 LYS A N 1
ATOM 3018 C CA . LYS A 1 394 ? 9.238 6.745 30.705 1.00 92.56 394 LYS A CA 1
ATOM 3019 C C . LYS A 1 394 ? 10.312 5.866 30.058 1.00 92.56 394 LYS A C 1
ATOM 3021 O O . LYS A 1 394 ? 10.215 4.644 30.130 1.00 92.56 394 LYS A O 1
ATOM 3026 N N . LEU A 1 395 ? 11.326 6.483 29.459 1.00 95.19 395 LEU A N 1
ATOM 3027 C CA . LEU A 1 395 ? 12.508 5.768 28.981 1.00 95.19 395 LEU A CA 1
ATOM 3028 C C . LEU A 1 395 ? 13.368 5.371 30.183 1.00 95.19 395 LEU A C 1
ATOM 3030 O O . LEU A 1 395 ? 13.639 6.202 31.052 1.00 95.19 395 LEU A O 1
ATOM 3034 N N . LEU A 1 396 ? 13.736 4.095 30.251 1.00 95.62 396 LEU A N 1
ATOM 3035 C CA . LEU A 1 396 ? 14.586 3.548 31.309 1.00 95.62 396 LEU A CA 1
ATOM 3036 C C . LEU A 1 396 ? 16.054 3.464 30.885 1.00 95.62 396 LEU A C 1
ATOM 3038 O O . LEU A 1 396 ? 16.922 3.504 31.749 1.00 95.62 396 LEU A O 1
ATOM 3042 N N . LYS A 1 397 ? 16.322 3.396 29.576 1.00 95.88 397 LYS A N 1
ATOM 3043 C CA . LYS A 1 397 ? 17.673 3.416 29.005 1.00 95.88 397 LYS A CA 1
ATOM 3044 C C . LYS A 1 397 ? 18.002 4.766 28.385 1.00 95.88 397 LYS A C 1
ATOM 3046 O O . LYS A 1 397 ? 17.157 5.411 27.759 1.00 95.88 397 LYS A O 1
ATOM 3051 N N . THR A 1 398 ? 19.252 5.170 28.545 1.00 95.06 398 THR A N 1
ATOM 3052 C CA . THR A 1 398 ? 19.843 6.352 27.920 1.00 95.06 398 THR A CA 1
ATOM 3053 C C . THR A 1 398 ? 20.033 6.154 26.412 1.00 95.06 398 THR A C 1
ATOM 3055 O O . THR A 1 398 ? 19.952 5.048 25.870 1.00 95.06 398 THR A O 1
ATOM 3058 N N . HIS A 1 399 ? 20.303 7.252 25.703 1.00 92.31 399 HIS A N 1
ATOM 3059 C CA . HIS A 1 399 ? 20.568 7.232 24.263 1.00 92.31 399 HIS A CA 1
ATOM 3060 C C . HIS A 1 399 ? 21.808 6.394 23.893 1.00 92.31 399 HIS A C 1
ATOM 3062 O O . HIS A 1 399 ? 21.844 5.801 22.812 1.00 92.31 399 HIS A O 1
ATOM 3068 N N . GLU A 1 400 ? 22.804 6.330 24.782 1.00 93.06 400 GLU A N 1
ATOM 3069 C CA . GLU A 1 400 ? 24.020 5.526 24.615 1.00 93.06 400 GLU A CA 1
ATOM 3070 C C . GLU A 1 400 ? 23.737 4.035 24.805 1.00 93.06 400 GLU A C 1
ATOM 3072 O O . GLU A 1 400 ? 24.077 3.237 23.933 1.00 93.06 400 GLU A O 1
ATOM 3077 N N . GLU A 1 401 ? 23.013 3.661 25.864 1.00 93.75 401 GLU A N 1
ATOM 3078 C CA . GLU A 1 401 ? 22.631 2.266 26.127 1.00 93.75 401 GLU A CA 1
ATOM 3079 C C . GLU A 1 401 ? 21.734 1.685 25.026 1.00 93.75 401 GLU A C 1
ATOM 3081 O O . GLU A 1 401 ? 21.893 0.530 24.630 1.00 93.75 401 GLU A O 1
ATOM 3086 N N . MET A 1 402 ? 20.806 2.485 24.485 1.00 95.25 402 MET A N 1
ATOM 3087 C CA . MET A 1 402 ? 20.018 2.086 23.313 1.00 95.25 402 MET A CA 1
ATOM 3088 C C . MET A 1 402 ? 20.893 1.932 22.061 1.00 95.25 402 MET A C 1
ATOM 3090 O O . MET A 1 402 ? 20.639 1.056 21.237 1.00 95.25 402 MET A O 1
ATOM 3094 N N . GLY A 1 403 ? 21.925 2.768 21.908 1.00 91.38 403 GLY A N 1
ATOM 3095 C CA . GLY A 1 403 ? 22.914 2.637 20.839 1.00 91.38 403 GLY A CA 1
ATOM 3096 C C . GLY A 1 403 ? 23.705 1.333 20.935 1.00 91.38 403 GLY A C 1
ATOM 3097 O O . GLY A 1 403 ? 23.915 0.683 19.913 1.00 91.38 403 GLY A O 1
ATOM 3098 N N . GLU A 1 404 ? 24.077 0.927 22.148 1.00 91.69 404 GLU A N 1
ATOM 3099 C CA . GLU A 1 404 ? 24.794 -0.324 22.387 1.00 91.69 404 GLU A CA 1
ATOM 3100 C C . GLU A 1 404 ? 23.937 -1.554 22.082 1.00 91.69 404 GLU A C 1
ATOM 3102 O O . GLU A 1 404 ? 24.381 -2.422 21.337 1.00 91.69 404 GLU A O 1
ATOM 3107 N N . LEU A 1 405 ? 22.674 -1.579 22.523 1.00 91.88 405 LEU A N 1
ATOM 3108 C CA . LEU A 1 405 ? 21.725 -2.652 22.179 1.00 91.88 405 LEU A CA 1
ATOM 3109 C C . LEU A 1 405 ? 21.544 -2.824 20.662 1.00 91.88 405 LEU A C 1
ATOM 3111 O O . LEU A 1 405 ? 21.435 -3.938 20.155 1.00 91.88 405 LEU A O 1
ATOM 3115 N N . LEU A 1 406 ? 21.532 -1.719 19.910 1.00 91.94 406 LEU A N 1
ATOM 3116 C CA . LEU A 1 406 ? 21.423 -1.755 18.449 1.00 91.94 406 LEU A CA 1
ATOM 3117 C C . LEU A 1 406 ? 22.681 -2.301 17.751 1.00 91.94 406 LEU A C 1
ATOM 3119 O O . LEU A 1 406 ? 22.577 -2.707 16.583 1.00 91.94 406 LEU A O 1
ATOM 3123 N N . ARG A 1 407 ? 23.839 -2.269 18.429 1.00 92.25 407 ARG A N 1
ATOM 3124 C CA . ARG A 1 407 ? 25.124 -2.808 17.954 1.00 92.25 407 ARG A CA 1
ATOM 3125 C C . ARG A 1 407 ? 25.298 -4.278 18.322 1.00 92.25 407 ARG A C 1
ATOM 3127 O O . ARG A 1 407 ? 25.672 -5.060 17.456 1.00 92.25 407 ARG A O 1
ATOM 3134 N N . THR A 1 408 ? 25.019 -4.642 19.572 1.00 89.94 408 THR A N 1
ATOM 3135 C CA . THR A 1 408 ? 25.245 -5.996 20.107 1.00 89.94 408 THR A CA 1
ATOM 3136 C C . THR A 1 408 ? 24.104 -6.967 19.808 1.00 89.94 408 THR A C 1
ATOM 3138 O O . THR A 1 408 ? 24.300 -8.178 19.871 1.00 89.94 408 THR A O 1
ATOM 3141 N N . GLY A 1 409 ? 22.938 -6.451 19.411 1.00 86.75 409 GLY A N 1
ATOM 3142 C CA . GLY A 1 409 ? 21.741 -7.247 19.158 1.00 86.75 409 GLY A CA 1
ATOM 3143 C C . GLY A 1 409 ? 20.898 -7.441 20.420 1.00 86.75 409 GLY A C 1
ATOM 3144 O O . GLY A 1 409 ? 21.329 -7.181 21.541 1.00 86.75 409 GLY A O 1
ATOM 3145 N N . PHE A 1 410 ? 19.650 -7.873 20.236 1.00 84.19 410 PHE A N 1
ATOM 3146 C CA . PHE A 1 410 ? 18.742 -8.127 21.353 1.00 84.19 410 PHE A CA 1
ATOM 3147 C C . PHE A 1 410 ? 18.993 -9.535 21.908 1.00 84.19 410 PHE A C 1
ATOM 3149 O O . PHE A 1 410 ? 18.975 -10.487 21.123 1.00 84.19 410 PHE A O 1
ATOM 3156 N N . PRO A 1 411 ? 19.210 -9.703 23.224 1.00 71.12 411 PRO A N 1
ATOM 3157 C CA . PRO A 1 411 ? 19.316 -11.030 23.818 1.00 71.12 411 PRO A CA 1
ATOM 3158 C C . PRO A 1 411 ? 17.988 -11.772 23.613 1.00 71.12 411 PRO A C 1
ATOM 3160 O O . PRO A 1 411 ? 16.954 -11.368 24.143 1.00 71.12 411 PRO A O 1
ATOM 3163 N N . SER A 1 412 ? 17.998 -12.830 22.797 1.00 53.12 412 SER A N 1
ATOM 3164 C CA . SER A 1 412 ? 16.813 -13.662 22.565 1.00 53.12 412 SER A CA 1
ATOM 3165 C C . SER A 1 412 ? 16.500 -14.450 23.833 1.00 53.12 412 SER A C 1
ATOM 3167 O O . SER A 1 412 ? 17.261 -15.334 24.217 1.00 53.12 412 SER A O 1
ATOM 3169 N N . ALA A 1 413 ? 15.380 -14.140 24.484 1.00 48.97 413 ALA A N 1
ATOM 3170 C CA . ALA A 1 413 ? 14.952 -14.818 25.708 1.00 48.97 413 ALA A CA 1
ATOM 3171 C C . ALA A 1 413 ? 14.340 -16.216 25.466 1.00 48.97 413 ALA A C 1
ATOM 3173 O O . ALA A 1 413 ? 14.040 -16.919 26.428 1.00 48.97 413 ALA A O 1
ATOM 3174 N N . ALA A 1 414 ? 14.145 -16.639 24.210 1.00 47.31 414 ALA A N 1
ATOM 3175 C CA . ALA A 1 414 ? 13.515 -17.917 23.880 1.00 47.31 414 ALA A CA 1
ATOM 3176 C C . ALA A 1 414 ? 14.516 -18.925 23.275 1.00 47.31 414 ALA A C 1
ATOM 3178 O O . ALA A 1 414 ? 15.328 -18.528 22.429 1.00 47.31 414 ALA A O 1
ATOM 3179 N N . PRO A 1 415 ? 14.455 -20.221 23.659 1.00 42.12 415 PRO A N 1
ATOM 3180 C CA . PRO A 1 415 ? 15.216 -21.280 22.996 1.00 42.12 415 PRO A CA 1
ATOM 3181 C C . PRO A 1 415 ? 14.843 -21.358 21.504 1.00 42.12 415 PRO A C 1
ATOM 3183 O O . PRO A 1 415 ? 13.707 -21.025 21.146 1.00 42.12 415 PRO A O 1
ATOM 3186 N N . PRO A 1 416 ? 15.769 -21.793 20.626 1.00 40.12 416 PRO A N 1
ATOM 3187 C CA . PRO A 1 416 ? 15.519 -21.864 19.192 1.00 40.12 416 PRO A CA 1
ATOM 3188 C C . PRO A 1 416 ? 14.320 -22.774 18.932 1.00 40.12 416 PRO A C 1
ATOM 3190 O O . PRO A 1 416 ? 14.333 -23.969 19.227 1.00 40.12 416 PRO A O 1
ATOM 3193 N N . THR A 1 417 ? 13.252 -22.179 18.417 1.00 47.31 417 THR A N 1
ATOM 3194 C CA . THR A 1 417 ? 12.051 -22.900 18.008 1.00 47.31 417 THR A CA 1
ATOM 3195 C C . THR A 1 417 ? 12.398 -23.699 16.747 1.00 47.31 417 THR A C 1
ATOM 3197 O O . THR A 1 417 ? 13.157 -23.196 15.912 1.00 47.31 417 THR A O 1
ATOM 3200 N N . PRO A 1 418 ? 11.904 -24.942 16.581 1.00 45.69 418 PRO A N 1
ATOM 3201 C CA . PRO A 1 418 ? 12.068 -25.661 15.323 1.00 45.69 418 PRO A CA 1
ATOM 3202 C C . PRO A 1 418 ? 11.579 -24.792 14.155 1.00 45.69 418 PRO A C 1
ATOM 3204 O O . PRO A 1 418 ? 10.615 -24.040 14.334 1.00 45.69 418 PRO A O 1
ATOM 3207 N N . PRO A 1 419 ? 12.227 -24.885 12.976 1.00 48.31 419 PRO A N 1
ATOM 3208 C CA . PRO A 1 419 ? 11.877 -24.062 11.831 1.00 48.31 419 PRO A CA 1
ATOM 3209 C C . PRO A 1 419 ? 10.396 -24.239 11.527 1.00 48.31 419 PRO A C 1
ATOM 3211 O O . PRO A 1 419 ? 9.895 -25.367 11.413 1.00 48.31 419 PRO A O 1
ATOM 3214 N N . SER A 1 420 ? 9.710 -23.111 11.430 1.00 49.94 420 SER A N 1
ATOM 3215 C CA . SER A 1 420 ? 8.300 -23.035 11.103 1.00 49.94 420 SER A CA 1
ATOM 3216 C C . SER A 1 420 ? 8.008 -23.791 9.798 1.00 49.94 420 SER A C 1
ATOM 3218 O O . SER A 1 420 ? 8.877 -23.914 8.930 1.00 49.94 420 SER A O 1
ATOM 3220 N N . PRO A 1 421 ? 6.774 -24.282 9.600 1.00 49.19 421 PRO A N 1
ATOM 3221 C CA . PRO A 1 421 ? 6.381 -24.939 8.352 1.00 49.19 421 PRO A CA 1
ATOM 3222 C C . PRO A 1 421 ? 6.666 -24.094 7.097 1.00 49.19 421 PRO A C 1
ATOM 3224 O O . PRO A 1 421 ? 6.982 -24.636 6.040 1.00 49.19 421 PRO A O 1
ATOM 3227 N N . PHE A 1 422 ? 6.629 -22.765 7.233 1.00 45.34 422 PHE A N 1
ATOM 3228 C CA . PHE A 1 422 ? 7.005 -21.821 6.184 1.00 45.34 422 PHE A CA 1
ATOM 3229 C C . PHE A 1 422 ? 8.513 -21.843 5.891 1.00 45.34 422 PHE A C 1
ATOM 3231 O O . PHE A 1 422 ? 8.900 -21.959 4.734 1.00 45.34 422 PHE A O 1
ATOM 3238 N N . GLU A 1 423 ? 9.366 -21.843 6.919 1.00 47.62 423 GLU A N 1
ATOM 3239 C CA . GLU A 1 423 ? 10.823 -21.983 6.756 1.00 47.62 423 GLU A CA 1
ATOM 3240 C C . GLU A 1 423 ? 11.211 -23.352 6.172 1.00 47.62 423 GLU A C 1
ATOM 3242 O O . GLU A 1 423 ? 12.207 -23.471 5.459 1.00 47.62 423 GLU A O 1
ATOM 3247 N N . GLN A 1 424 ? 10.423 -24.400 6.428 1.00 55.38 424 GLN A N 1
ATOM 3248 C CA . GLN A 1 424 ? 10.612 -25.711 5.795 1.00 55.38 424 GLN A CA 1
ATOM 3249 C C . GLN A 1 424 ? 10.230 -25.685 4.307 1.00 55.38 424 GLN A C 1
ATOM 3251 O O . GLN A 1 424 ? 10.962 -26.238 3.484 1.00 55.38 424 GLN A O 1
ATOM 3256 N N . MET A 1 425 ? 9.145 -24.991 3.941 1.00 50.00 425 MET A N 1
ATOM 3257 C CA . MET A 1 425 ? 8.786 -24.741 2.540 1.00 50.00 425 MET A CA 1
ATOM 3258 C C . MET A 1 425 ? 9.815 -23.859 1.821 1.00 50.00 425 MET A C 1
ATOM 3260 O O . MET A 1 425 ? 10.168 -24.163 0.685 1.00 50.00 425 MET A O 1
ATOM 3264 N N . GLU A 1 426 ? 10.341 -22.815 2.466 1.00 48.88 426 GLU A N 1
ATOM 3265 C CA . GLU A 1 426 ? 11.410 -21.976 1.907 1.00 48.88 426 GLU A CA 1
ATOM 3266 C C . GLU A 1 426 ? 12.692 -22.778 1.682 1.00 48.88 426 GLU A C 1
ATOM 3268 O O . GLU A 1 426 ? 13.297 -22.683 0.617 1.00 48.88 426 GLU A O 1
ATOM 3273 N N . ARG A 1 427 ? 13.078 -23.643 2.628 1.00 55.81 427 ARG A N 1
ATOM 3274 C CA . ARG A 1 427 ? 14.219 -24.556 2.446 1.00 55.81 427 ARG A CA 1
ATOM 3275 C C . ARG A 1 427 ? 13.983 -25.539 1.299 1.00 55.81 427 ARG A C 1
ATOM 3277 O O . ARG A 1 427 ? 14.888 -25.757 0.496 1.00 55.81 427 ARG A O 1
ATOM 3284 N N . ALA A 1 428 ? 12.770 -26.078 1.173 1.00 51.75 428 ALA A N 1
ATOM 3285 C CA . ALA A 1 428 ? 12.390 -26.934 0.050 1.00 51.75 428 ALA A CA 1
ATOM 3286 C C . ALA A 1 428 ? 12.351 -26.173 -1.289 1.00 51.75 428 ALA A C 1
ATOM 3288 O O . ALA A 1 428 ? 12.634 -26.767 -2.327 1.00 51.75 428 ALA A O 1
ATOM 3289 N N . ALA A 1 429 ? 12.059 -24.868 -1.287 1.00 49.59 429 ALA A N 1
ATOM 3290 C CA . ALA A 1 429 ? 12.098 -23.978 -2.453 1.00 49.59 429 ALA A CA 1
ATOM 3291 C C . ALA A 1 429 ? 13.514 -23.460 -2.789 1.00 49.59 429 ALA A C 1
ATOM 3293 O O . ALA A 1 429 ? 13.771 -23.080 -3.931 1.00 49.59 429 ALA A O 1
ATOM 3294 N N . ALA A 1 430 ? 14.444 -23.509 -1.833 1.00 46.28 430 ALA A N 1
ATOM 3295 C CA . ALA A 1 430 ? 15.835 -23.089 -1.997 1.00 46.28 430 ALA A CA 1
ATOM 3296 C C . ALA A 1 430 ? 16.781 -24.215 -2.457 1.00 46.28 430 ALA A C 1
ATOM 3298 O O . ALA A 1 430 ? 17.904 -23.934 -2.868 1.00 46.28 430 ALA A O 1
ATOM 3299 N N . GLN A 1 431 ? 16.356 -25.486 -2.425 1.00 54.06 431 GLN A N 1
ATOM 3300 C CA . GLN A 1 431 ? 17.180 -26.590 -2.935 1.00 54.06 431 GLN A CA 1
ATOM 3301 C C . GLN A 1 431 ? 17.480 -26.424 -4.442 1.00 54.06 431 GLN A C 1
ATOM 3303 O O . GLN A 1 431 ? 16.565 -26.117 -5.218 1.00 54.06 431 GLN A O 1
ATOM 3308 N N . PRO A 1 432 ? 18.736 -26.600 -4.884 1.00 43.84 432 PRO A N 1
ATOM 3309 C CA . PRO A 1 432 ? 19.092 -26.505 -6.294 1.00 43.84 432 PRO A CA 1
ATOM 3310 C C . PRO A 1 432 ? 18.443 -27.646 -7.089 1.00 43.84 432 PRO A C 1
ATOM 3312 O O . PRO A 1 432 ? 18.476 -28.803 -6.675 1.00 43.84 432 PRO A O 1
ATOM 3315 N N . LEU A 1 433 ? 17.837 -27.314 -8.232 1.00 46.03 433 LEU A N 1
ATOM 3316 C CA . LEU A 1 433 ? 17.323 -28.311 -9.172 1.00 46.03 433 LEU A CA 1
ATOM 3317 C C . LEU A 1 433 ? 18.508 -29.012 -9.843 1.00 46.03 433 LEU A C 1
ATOM 3319 O O . LEU A 1 433 ? 19.398 -28.344 -10.365 1.00 46.03 433 LEU A O 1
ATOM 3323 N N . SER A 1 434 ? 18.502 -30.345 -9.864 1.00 45.38 434 SER A N 1
ATOM 3324 C CA . SER A 1 434 ? 19.515 -31.140 -10.569 1.00 45.38 434 SER A CA 1
ATOM 3325 C C . SER A 1 434 ? 19.483 -30.912 -12.087 1.00 45.38 434 SER A C 1
ATOM 3327 O O . SER A 1 434 ? 20.522 -31.035 -12.730 1.00 45.38 434 SER A O 1
ATOM 3329 N N . GLN A 1 435 ? 18.330 -30.511 -12.649 1.00 46.50 435 GLN A N 1
ATOM 3330 C CA . GLN A 1 435 ? 18.176 -29.976 -14.008 1.00 46.50 435 GLN A CA 1
ATOM 3331 C C . GLN A 1 435 ? 17.056 -28.909 -14.039 1.00 46.50 435 GLN A C 1
ATOM 3333 O O . GLN A 1 435 ? 15.935 -29.205 -13.623 1.00 46.50 435 GLN A O 1
ATOM 3338 N N . PRO A 1 436 ? 17.303 -27.668 -14.505 1.00 55.41 436 PRO A N 1
ATOM 3339 C CA . PRO A 1 436 ? 16.301 -26.599 -14.543 1.00 55.41 436 PRO A CA 1
ATOM 3340 C C . PRO A 1 436 ? 15.472 -26.648 -15.840 1.00 55.41 436 PRO A C 1
ATOM 3342 O O . PRO A 1 436 ? 15.350 -25.648 -16.546 1.00 55.41 436 PRO A O 1
ATOM 3345 N N . ASN A 1 437 ? 14.941 -27.817 -16.198 1.00 69.25 437 ASN A N 1
ATOM 3346 C CA . ASN A 1 437 ? 14.005 -27.956 -17.315 1.00 69.25 437 ASN A CA 1
ATOM 3347 C C . ASN A 1 437 ? 12.549 -27.808 -16.832 1.00 69.25 437 ASN A C 1
ATOM 3349 O O . ASN A 1 437 ? 12.265 -27.797 -15.630 1.00 69.25 437 ASN A O 1
ATOM 3353 N N . ALA A 1 438 ? 11.618 -27.639 -17.776 1.00 62.28 438 ALA A N 1
ATOM 3354 C CA . ALA A 1 438 ? 10.205 -27.425 -17.466 1.00 62.28 438 ALA A CA 1
ATOM 3355 C C . ALA A 1 438 ? 9.613 -28.592 -16.653 1.00 62.28 438 ALA A C 1
ATOM 3357 O O . ALA A 1 438 ? 8.844 -28.334 -15.722 1.00 62.28 438 ALA A O 1
ATOM 3358 N N . SER A 1 439 ? 10.050 -29.831 -16.915 1.00 69.50 439 SER A N 1
ATOM 3359 C CA . SER A 1 439 ? 9.649 -31.008 -16.138 1.00 69.50 439 SER A CA 1
ATOM 3360 C C . SER A 1 439 ? 10.089 -30.914 -14.672 1.00 69.50 439 SER A C 1
ATOM 3362 O O . SER A 1 439 ? 9.264 -31.075 -13.773 1.00 69.50 439 SER A O 1
ATOM 3364 N N . GLY A 1 440 ? 11.350 -30.552 -14.405 1.00 69.06 440 GLY A N 1
ATOM 3365 C CA . GLY A 1 440 ? 11.878 -30.417 -13.044 1.00 69.06 440 GLY A CA 1
ATOM 3366 C C . GLY A 1 440 ? 11.185 -29.318 -12.233 1.00 69.06 440 G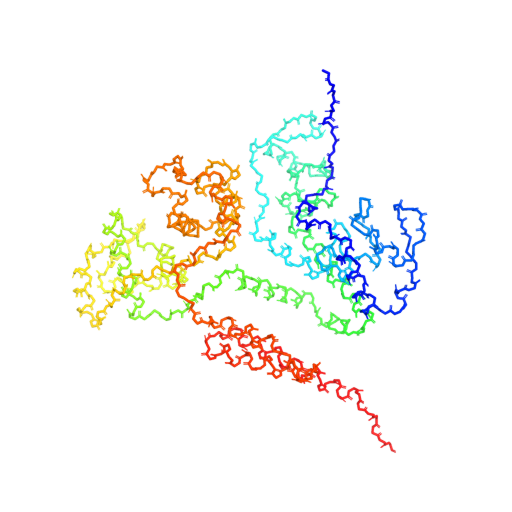LY A C 1
ATOM 3367 O O . GLY A 1 440 ? 10.965 -29.461 -11.028 1.00 69.06 440 GLY A O 1
ATOM 3368 N N . ILE A 1 441 ? 10.772 -28.231 -12.892 1.00 63.34 441 ILE A N 1
ATOM 3369 C CA . ILE A 1 441 ? 9.982 -27.163 -12.260 1.00 63.34 441 ILE A CA 1
ATOM 3370 C C . ILE A 1 441 ? 8.543 -27.636 -11.995 1.00 63.34 441 ILE A C 1
ATOM 3372 O O . ILE A 1 441 ? 8.009 -27.374 -10.914 1.00 63.34 441 ILE A O 1
ATOM 3376 N N . ALA A 1 442 ? 7.919 -28.352 -12.935 1.00 67.62 442 ALA A N 1
ATOM 3377 C CA . ALA A 1 442 ? 6.567 -28.888 -12.770 1.00 67.62 442 ALA A CA 1
ATOM 3378 C C . ALA A 1 442 ? 6.485 -29.906 -11.617 1.00 67.62 442 ALA A C 1
ATOM 3380 O O . ALA A 1 442 ? 5.571 -29.822 -10.791 1.00 67.62 442 ALA A O 1
ATOM 3381 N N . ASP A 1 443 ? 7.468 -30.800 -11.501 1.00 73.06 443 ASP A N 1
ATOM 3382 C CA . ASP A 1 443 ? 7.550 -31.780 -10.414 1.00 73.06 443 ASP A CA 1
ATOM 3383 C C . ASP A 1 443 ? 7.734 -31.105 -9.050 1.00 73.06 443 ASP A C 1
ATOM 3385 O O . ASP A 1 443 ? 7.075 -31.467 -8.070 1.00 73.06 443 ASP A O 1
ATOM 3389 N N . ARG A 1 444 ? 8.551 -30.046 -8.985 1.00 66.62 444 ARG A N 1
ATOM 3390 C CA . ARG A 1 444 ? 8.725 -29.251 -7.763 1.00 66.62 444 ARG A CA 1
ATOM 3391 C C . ARG A 1 444 ? 7.443 -28.528 -7.354 1.00 66.62 444 ARG A C 1
ATOM 3393 O O . ARG A 1 444 ? 7.086 -28.527 -6.176 1.00 66.62 444 ARG A O 1
ATOM 3400 N N . LEU A 1 445 ? 6.735 -27.926 -8.309 1.00 63.09 445 LEU A N 1
ATOM 3401 C CA . LEU A 1 445 ? 5.449 -27.272 -8.053 1.00 63.09 445 LEU A CA 1
ATOM 3402 C C . LEU A 1 445 ? 4.395 -28.274 -7.576 1.00 63.09 445 LEU A C 1
ATOM 3404 O O . LEU A 1 445 ? 3.618 -27.957 -6.676 1.00 63.09 445 LEU A O 1
ATOM 3408 N N . LYS A 1 446 ? 4.402 -29.497 -8.114 1.00 77.31 446 LYS A N 1
ATOM 3409 C CA . LYS A 1 446 ? 3.537 -30.586 -7.654 1.00 77.31 446 LYS A CA 1
ATOM 3410 C C . LYS A 1 446 ? 3.870 -31.013 -6.219 1.00 77.31 446 LYS A C 1
ATOM 3412 O O . LYS A 1 446 ? 2.962 -31.080 -5.396 1.00 77.31 446 LYS A O 1
ATOM 3417 N N . ALA A 1 447 ? 5.150 -31.185 -5.886 1.00 71.00 447 ALA A N 1
ATOM 3418 C CA . ALA A 1 447 ? 5.586 -31.505 -4.523 1.00 71.00 447 ALA A CA 1
ATOM 3419 C C . ALA A 1 447 ? 5.195 -30.410 -3.510 1.00 71.00 447 ALA A C 1
ATOM 3421 O O . ALA A 1 447 ? 4.695 -30.708 -2.424 1.00 71.00 447 ALA A O 1
ATOM 3422 N N . LEU A 1 448 ? 5.342 -29.133 -3.884 1.00 62.34 448 LEU A N 1
ATOM 3423 C CA . LEU A 1 448 ? 4.877 -28.004 -3.070 1.00 62.34 448 LEU A CA 1
ATOM 3424 C C . LEU A 1 448 ? 3.348 -27.990 -2.929 1.00 62.34 448 LEU A C 1
ATOM 3426 O O . LEU A 1 448 ? 2.832 -27.632 -1.870 1.00 62.34 448 LEU A O 1
ATOM 3430 N N . ALA A 1 449 ? 2.611 -28.395 -3.966 1.00 66.31 449 ALA A N 1
ATOM 3431 C CA . ALA A 1 449 ? 1.159 -28.492 -3.911 1.00 66.31 449 ALA A CA 1
ATOM 3432 C C . ALA A 1 449 ? 0.668 -29.592 -2.965 1.00 66.31 449 ALA A C 1
ATOM 3434 O O . ALA A 1 449 ? -0.350 -29.417 -2.291 1.00 66.31 449 ALA A O 1
ATOM 3435 N N . ASP A 1 450 ? 1.371 -30.721 -2.915 1.00 74.00 450 ASP A N 1
ATOM 3436 C CA . ASP A 1 450 ? 1.051 -31.827 -2.015 1.00 74.00 450 ASP A CA 1
ATOM 3437 C C . ASP A 1 450 ? 1.413 -31.484 -0.564 1.00 74.00 450 ASP A C 1
ATOM 3439 O O . ASP A 1 450 ? 0.605 -31.727 0.335 1.00 74.00 450 ASP A O 1
ATOM 3443 N N . ALA A 1 451 ? 2.535 -30.792 -0.337 1.00 65.19 451 ALA A N 1
ATOM 3444 C CA . ALA A 1 451 ? 2.880 -30.236 0.973 1.00 65.19 451 ALA A CA 1
ATOM 3445 C C . ALA A 1 451 ? 1.844 -29.200 1.456 1.00 65.19 451 ALA A C 1
ATOM 3447 O O . ALA A 1 451 ? 1.402 -29.247 2.604 1.00 65.19 451 ALA A O 1
ATOM 3448 N N . ALA A 1 452 ? 1.397 -28.304 0.569 1.00 58.59 452 ALA A N 1
ATOM 3449 C CA . ALA A 1 452 ? 0.345 -27.335 0.872 1.00 58.59 452 ALA A CA 1
ATOM 3450 C C . ALA A 1 452 ? -0.998 -28.021 1.184 1.00 58.59 452 ALA A C 1
ATOM 3452 O O . ALA A 1 452 ? -1.705 -27.607 2.103 1.00 58.59 452 ALA A O 1
ATOM 3453 N N . GLN A 1 453 ? -1.346 -29.089 0.457 1.00 74.12 453 GLN A N 1
ATOM 3454 C CA . GLN A 1 453 ? -2.575 -29.854 0.684 1.00 74.12 453 GLN A CA 1
ATOM 3455 C C . GLN A 1 453 ? -2.549 -30.605 2.021 1.00 74.12 453 GLN A C 1
ATOM 3457 O O . GLN A 1 453 ? -3.555 -30.602 2.728 1.00 74.12 453 GLN A O 1
ATOM 3462 N N . ALA A 1 454 ? -1.413 -31.206 2.387 1.00 66.25 454 ALA A N 1
ATOM 3463 C CA . ALA A 1 454 ? -1.233 -31.887 3.672 1.00 66.25 454 ALA A CA 1
ATOM 3464 C C . ALA A 1 454 ? -1.397 -30.938 4.876 1.00 66.25 454 ALA A C 1
ATOM 3466 O O . ALA A 1 454 ? -1.736 -31.380 5.970 1.00 66.25 454 ALA A O 1
ATOM 3467 N N . GLN A 1 455 ? -1.199 -29.634 4.663 1.00 61.38 455 GLN A N 1
ATOM 3468 C CA . GLN A 1 455 ? -1.393 -28.576 5.660 1.00 61.38 455 GLN A CA 1
ATOM 3469 C C . GLN A 1 455 ? -2.726 -27.818 5.492 1.00 61.38 455 GLN A C 1
ATOM 3471 O O . GLN A 1 455 ? -2.911 -26.742 6.057 1.00 61.38 455 GLN A O 1
ATOM 3476 N N . ASP A 1 456 ? -3.664 -28.378 4.720 1.00 70.19 456 ASP A N 1
ATOM 3477 C CA . ASP A 1 456 ? -5.012 -27.844 4.472 1.00 70.19 456 ASP A CA 1
ATOM 3478 C C . ASP A 1 456 ? -5.041 -26.457 3.777 1.00 70.19 456 ASP A C 1
ATOM 3480 O O . ASP A 1 456 ? -6.063 -25.763 3.753 1.00 70.19 456 ASP A O 1
ATOM 3484 N N . TYR A 1 457 ? -3.949 -26.058 3.110 1.00 61.66 457 TYR A N 1
ATOM 3485 C CA . TYR A 1 457 ? -3.876 -24.855 2.270 1.00 61.66 457 TYR A CA 1
ATOM 3486 C C . TYR A 1 457 ? -4.455 -25.101 0.869 1.00 61.66 457 TYR A C 1
ATOM 3488 O O . TYR A 1 457 ? -3.776 -24.956 -0.150 1.00 61.66 457 TYR A O 1
ATOM 3496 N N . ARG A 1 458 ? -5.742 -25.453 0.800 1.00 59.22 458 ARG A N 1
ATOM 3497 C CA . ARG A 1 458 ? -6.408 -25.931 -0.432 1.00 59.22 458 ARG A CA 1
ATOM 3498 C C . ARG A 1 458 ? -6.295 -24.976 -1.625 1.00 59.22 458 ARG A C 1
ATOM 3500 O O . ARG A 1 458 ? -6.074 -25.421 -2.746 1.00 59.22 458 ARG A O 1
ATOM 3507 N N . ALA A 1 459 ? -6.411 -23.665 -1.399 1.00 49.59 459 ALA A N 1
ATOM 3508 C CA . ALA A 1 459 ? -6.314 -22.667 -2.469 1.00 49.59 459 ALA A CA 1
ATOM 3509 C C . ALA A 1 459 ? -4.897 -22.588 -3.068 1.00 49.59 459 ALA A C 1
ATOM 3511 O O . ALA A 1 459 ? -4.742 -22.522 -4.286 1.00 49.59 459 ALA A O 1
ATOM 3512 N N . LEU A 1 460 ? -3.869 -22.651 -2.216 1.00 55.06 460 LEU A N 1
ATOM 3513 C CA . LEU A 1 460 ? -2.470 -22.662 -2.640 1.00 55.06 460 LEU A CA 1
ATOM 3514 C C . LEU A 1 460 ? -2.117 -23.985 -3.328 1.00 55.06 460 LEU A C 1
ATOM 3516 O O . LEU A 1 460 ? -1.514 -23.974 -4.398 1.00 55.06 460 LEU A O 1
ATOM 3520 N N . ALA A 1 461 ? -2.559 -25.114 -2.769 1.00 56.31 461 ALA A N 1
ATOM 3521 C CA . ALA A 1 461 ? -2.388 -26.431 -3.374 1.00 56.31 461 ALA A CA 1
ATOM 3522 C C . ALA A 1 461 ? -3.006 -26.493 -4.781 1.00 56.31 461 ALA A C 1
ATOM 3524 O O . ALA A 1 461 ? -2.374 -26.980 -5.716 1.00 56.31 461 ALA A O 1
ATOM 3525 N N . GLN A 1 462 ? -4.213 -25.951 -4.964 1.00 62.72 462 GLN A N 1
ATOM 3526 C CA . GLN A 1 462 ? -4.868 -25.903 -6.271 1.00 62.72 462 GLN A CA 1
ATOM 3527 C C . GLN A 1 462 ? -4.115 -25.016 -7.273 1.00 62.72 462 GLN A C 1
ATOM 3529 O O . GLN A 1 462 ? -3.984 -25.374 -8.446 1.00 62.72 462 GLN A O 1
ATOM 3534 N N . LEU A 1 463 ? -3.591 -23.875 -6.823 1.00 55.06 463 LEU A N 1
ATOM 3535 C CA . LEU A 1 463 ? -2.811 -22.954 -7.650 1.00 55.06 463 LEU A CA 1
ATOM 3536 C C . LEU A 1 463 ? -1.505 -23.603 -8.121 1.00 55.06 463 LEU A C 1
ATOM 3538 O O . LEU A 1 463 ? -1.205 -23.586 -9.314 1.00 55.06 463 LEU A O 1
ATOM 3542 N N . LEU A 1 464 ? -0.774 -24.239 -7.204 1.00 57.84 464 LEU A N 1
ATOM 3543 C CA . LEU A 1 464 ? 0.477 -24.934 -7.502 1.00 57.84 464 LEU A CA 1
ATOM 3544 C C . LEU A 1 464 ? 0.259 -26.125 -8.455 1.00 57.84 464 LEU A C 1
ATOM 3546 O O . LEU A 1 464 ? 1.026 -26.287 -9.404 1.00 57.84 464 LEU A O 1
ATOM 3550 N N . ARG A 1 465 ? -0.835 -26.890 -8.297 1.00 72.50 465 ARG A N 1
ATOM 3551 C CA . ARG A 1 465 ? -1.234 -27.947 -9.257 1.00 72.50 465 ARG A CA 1
ATOM 3552 C C . ARG A 1 465 ? -1.536 -27.384 -10.643 1.00 72.50 465 ARG A C 1
ATOM 3554 O O . ARG A 1 465 ? -1.141 -27.974 -11.643 1.00 72.50 465 ARG A O 1
ATOM 3561 N N . THR A 1 466 ? -2.228 -26.249 -10.705 1.00 60.69 466 THR A N 1
ATOM 3562 C CA . THR A 1 466 ? -2.599 -25.606 -11.975 1.00 60.69 466 THR A CA 1
ATOM 3563 C C . THR A 1 466 ? -1.358 -25.092 -12.707 1.00 60.69 466 THR A C 1
ATOM 3565 O O . THR A 1 466 ? -1.215 -25.318 -13.907 1.00 60.69 466 THR A O 1
ATOM 3568 N N . ALA A 1 467 ? -0.420 -24.472 -11.983 1.00 54.72 467 ALA A N 1
ATOM 3569 C CA . ALA A 1 467 ? 0.858 -24.026 -12.533 1.00 54.72 467 ALA A CA 1
ATOM 3570 C C . ALA A 1 467 ? 1.716 -25.204 -13.035 1.00 54.72 467 ALA A C 1
ATOM 3572 O O . ALA A 1 467 ? 2.249 -25.142 -14.144 1.00 54.72 467 ALA A O 1
ATOM 3573 N N . ALA A 1 468 ? 1.784 -26.301 -12.271 1.00 63.22 468 ALA A N 1
ATOM 3574 C CA . ALA A 1 468 ? 2.469 -27.526 -12.689 1.00 63.22 468 ALA A CA 1
ATOM 3575 C C . ALA A 1 468 ? 1.848 -28.129 -13.964 1.00 63.22 468 ALA A C 1
ATOM 3577 O O . ALA A 1 468 ? 2.567 -28.493 -14.895 1.00 63.22 468 ALA A O 1
ATOM 3578 N N . ALA A 1 469 ? 0.513 -28.185 -14.046 1.00 63.12 469 ALA A N 1
ATOM 3579 C CA . ALA A 1 469 ? -0.198 -28.688 -15.221 1.00 63.12 469 ALA A CA 1
ATOM 3580 C C . ALA A 1 469 ? 0.050 -27.827 -16.471 1.00 63.12 469 ALA A C 1
ATOM 3582 O O . ALA A 1 469 ? 0.209 -28.366 -17.566 1.00 63.12 469 ALA A O 1
ATOM 3583 N N . TYR A 1 470 ? 0.125 -26.503 -16.307 1.00 60.94 470 TYR A N 1
ATOM 3584 C CA . TYR A 1 470 ? 0.410 -25.575 -17.401 1.00 60.94 470 TYR A CA 1
ATOM 3585 C C . TYR A 1 470 ? 1.833 -25.753 -17.951 1.00 60.94 470 TYR A C 1
ATOM 3587 O O . TYR A 1 470 ? 2.018 -25.836 -19.164 1.00 60.94 470 TYR A O 1
ATOM 3595 N N . LEU A 1 471 ? 2.830 -25.893 -17.071 1.00 60.66 471 LEU A N 1
ATOM 3596 C CA . LEU A 1 471 ? 4.218 -26.169 -17.463 1.00 60.66 471 LEU A CA 1
ATOM 3597 C C . LEU A 1 471 ? 4.362 -27.519 -18.182 1.00 60.66 471 LEU A C 1
ATOM 3599 O O . LEU A 1 471 ? 5.007 -27.591 -19.225 1.00 60.66 471 LEU A O 1
ATOM 3603 N N . ALA A 1 472 ? 3.690 -28.563 -17.692 1.00 64.56 472 ALA A N 1
ATOM 3604 C CA . ALA A 1 472 ? 3.692 -29.879 -18.334 1.00 64.56 472 ALA A CA 1
ATOM 3605 C C . ALA A 1 472 ? 2.967 -29.896 -19.697 1.00 64.56 472 ALA A C 1
ATOM 3607 O O . ALA A 1 472 ? 3.260 -30.731 -20.557 1.00 64.56 472 ALA A O 1
ATOM 3608 N N . ALA A 1 473 ? 1.986 -29.013 -19.902 1.00 57.06 473 ALA A N 1
ATOM 3609 C CA . ALA A 1 473 ? 1.339 -28.829 -21.200 1.00 57.06 473 ALA A CA 1
ATOM 3610 C C . ALA A 1 473 ? 2.248 -28.060 -22.171 1.00 57.06 473 ALA A C 1
ATOM 3612 O O . ALA A 1 473 ? 2.377 -28.453 -23.329 1.00 57.06 473 ALA A O 1
ATOM 3613 N N . TYR A 1 474 ? 2.919 -27.013 -21.685 1.00 58.03 474 TYR A N 1
ATOM 3614 C CA . TYR A 1 474 ? 3.887 -26.234 -22.456 1.00 58.03 474 TYR A CA 1
ATOM 3615 C C . TYR A 1 474 ? 5.038 -27.102 -22.981 1.00 58.03 474 TYR A C 1
ATOM 3617 O O . TYR A 1 474 ? 5.376 -27.031 -24.160 1.00 58.03 474 TYR A O 1
ATOM 3625 N N . GLU A 1 475 ? 5.590 -27.979 -22.143 1.00 66.88 475 GLU A N 1
ATOM 3626 C CA . GLU A 1 475 ? 6.677 -28.882 -22.535 1.00 66.88 475 GLU A CA 1
ATOM 3627 C C . GLU A 1 475 ? 6.241 -29.905 -23.593 1.00 66.88 475 GLU A C 1
ATOM 3629 O O . GLU A 1 475 ? 6.970 -30.149 -24.551 1.00 66.88 475 GLU A O 1
ATOM 3634 N N . ARG A 1 476 ? 5.013 -30.434 -23.496 1.00 61.16 476 ARG A N 1
ATOM 3635 C CA . ARG A 1 476 ? 4.442 -31.309 -24.534 1.00 61.16 476 ARG A CA 1
ATOM 3636 C C . ARG A 1 476 ? 4.274 -30.593 -25.869 1.00 61.16 476 ARG A C 1
ATOM 3638 O O . ARG A 1 476 ? 4.594 -31.162 -26.907 1.00 61.16 476 ARG A O 1
ATOM 3645 N N . ILE A 1 477 ? 3.808 -29.346 -25.854 1.00 54.91 477 ILE A N 1
ATOM 3646 C CA . ILE A 1 477 ? 3.698 -28.535 -27.074 1.00 54.91 477 ILE A CA 1
ATOM 3647 C C . ILE A 1 477 ? 5.091 -28.271 -27.654 1.00 54.91 477 ILE A C 1
ATOM 3649 O O . ILE A 1 477 ? 5.287 -28.443 -28.853 1.00 54.91 477 ILE A O 1
ATOM 3653 N N . ALA A 1 478 ? 6.073 -27.932 -26.815 1.00 56.47 478 ALA A N 1
ATOM 3654 C CA . ALA A 1 478 ? 7.451 -27.732 -27.252 1.00 56.47 478 ALA A CA 1
ATOM 3655 C C . ALA A 1 478 ? 8.040 -29.003 -27.890 1.00 56.47 478 ALA A C 1
ATOM 3657 O O . ALA A 1 478 ? 8.676 -28.911 -28.937 1.00 56.47 478 ALA A O 1
ATOM 3658 N N . GLN A 1 479 ? 7.779 -30.186 -27.326 1.00 66.62 479 GLN A N 1
ATOM 3659 C CA . GLN A 1 479 ? 8.206 -31.469 -27.900 1.00 66.62 479 GLN A CA 1
ATOM 3660 C C . GLN A 1 479 ? 7.547 -31.754 -29.256 1.00 66.62 479 GLN A C 1
ATOM 3662 O O . GLN A 1 479 ? 8.228 -32.207 -30.170 1.00 66.62 479 GLN A O 1
ATOM 3667 N N . ILE A 1 480 ? 6.255 -31.445 -29.412 1.00 63.38 480 ILE A N 1
ATOM 3668 C CA . ILE A 1 480 ? 5.529 -31.610 -30.683 1.00 63.38 480 ILE A CA 1
ATOM 3669 C C . ILE A 1 480 ? 6.080 -30.661 -31.754 1.00 63.38 480 ILE A C 1
ATOM 3671 O O . ILE A 1 480 ? 6.283 -31.073 -32.890 1.00 63.38 480 ILE A O 1
ATOM 3675 N N . VAL A 1 481 ? 6.352 -29.405 -31.395 1.00 58.69 481 VAL A N 1
ATOM 3676 C CA . VAL A 1 481 ? 6.880 -28.390 -32.325 1.00 58.69 481 VAL A CA 1
ATOM 3677 C C . VAL A 1 481 ? 8.339 -28.662 -32.703 1.00 58.69 481 VAL A C 1
ATOM 3679 O O . VAL A 1 481 ? 8.762 -28.325 -33.804 1.00 58.69 481 VAL A O 1
ATOM 3682 N N . SER A 1 482 ? 9.106 -29.284 -31.808 1.00 60.88 482 SER A N 1
ATOM 3683 C CA . SER A 1 482 ? 10.521 -29.608 -32.034 1.00 60.88 482 SER A CA 1
ATOM 3684 C C . SER A 1 482 ? 10.733 -30.965 -32.711 1.00 60.88 482 SER A C 1
ATOM 3686 O O . SER A 1 482 ? 11.871 -31.306 -33.035 1.00 60.88 482 SER A O 1
ATOM 3688 N N . ALA A 1 483 ? 9.677 -31.764 -32.899 1.00 63.91 483 ALA A N 1
ATOM 3689 C CA . ALA A 1 483 ? 9.783 -33.050 -33.571 1.00 63.91 483 ALA A CA 1
ATOM 3690 C C . ALA A 1 483 ? 10.060 -32.829 -35.071 1.00 63.91 483 ALA A C 1
ATOM 3692 O O . ALA A 1 483 ? 9.334 -32.066 -35.715 1.00 63.91 483 ALA A O 1
ATOM 3693 N N . PRO A 1 484 ? 11.093 -33.471 -35.648 1.00 60.91 484 PRO A N 1
ATOM 3694 C CA . PRO A 1 484 ? 11.332 -33.386 -37.082 1.00 60.91 484 PRO A CA 1
ATOM 3695 C C . PRO A 1 484 ? 10.111 -33.927 -37.846 1.00 60.91 484 PRO A C 1
ATOM 3697 O O . PRO A 1 484 ? 9.470 -34.872 -37.372 1.00 60.91 484 PRO A O 1
ATOM 3700 N N . PRO A 1 485 ? 9.766 -33.341 -39.008 1.00 62.66 485 PRO A N 1
ATOM 3701 C CA . PRO A 1 485 ? 8.641 -33.812 -39.804 1.00 62.66 485 PRO A CA 1
ATOM 3702 C C . PRO A 1 485 ? 8.844 -35.291 -40.141 1.00 62.66 485 PRO A C 1
ATOM 3704 O O . PRO A 1 485 ? 9.952 -35.707 -40.484 1.00 62.66 485 PRO A O 1
ATOM 3707 N N . ALA A 1 486 ? 7.780 -36.084 -39.997 1.00 65.31 486 ALA A N 1
ATOM 3708 C CA . ALA A 1 486 ? 7.831 -37.510 -40.282 1.00 65.31 486 ALA A CA 1
ATOM 3709 C C . ALA A 1 486 ? 8.348 -37.735 -41.715 1.00 65.31 486 ALA A C 1
ATOM 3711 O O . ALA A 1 486 ? 7.922 -37.009 -42.619 1.00 65.31 486 ALA A O 1
ATOM 3712 N N . PRO A 1 487 ? 9.269 -38.695 -41.926 1.00 64.12 487 PRO A N 1
ATOM 3713 C CA . PRO A 1 487 ? 9.786 -38.976 -43.254 1.00 64.12 487 PRO A CA 1
ATOM 3714 C C . PRO A 1 487 ? 8.628 -39.412 -44.154 1.00 64.12 487 PRO A C 1
ATOM 3716 O O . PRO A 1 487 ? 7.873 -40.321 -43.806 1.00 64.12 487 PRO A O 1
ATOM 3719 N N . SER A 1 488 ? 8.485 -38.690 -45.261 1.00 61.22 488 SER A N 1
ATOM 3720 C CA . SER A 1 488 ? 7.499 -38.909 -46.319 1.00 61.22 488 SER A CA 1
ATOM 3721 C C . SER A 1 488 ? 7.776 -40.167 -47.121 1.00 61.22 488 SER A C 1
ATOM 3723 O O . SER A 1 488 ? 8.967 -40.344 -47.475 1.00 61.22 488 SER A O 1
#

Radius of gyration: 29.63 Å; chains: 1; bounding box: 64×77×83 Å

Foldseek 3Di:
DDDDDPDDDDQDDPLVVVQDQQDDLVVLVVLVVLLVVPDDPVLQADWDQDPVVRDTDGLVVLSSCAPPPPNQLDQTQSQAASPPSNHHPLGRNNSHALVVVVVVLLVVVVVPAPDDDQQDWDQWPVVNGTDGLVVVLVVCVVPVVVCQLPSDQSHFAPPPPGRGGCPRSVRSHGSVVCCVVSVVSSVVVVLVVCVVVVDSCVVVVPADPVNVVVVVVVVVVVSVVVVDPPPPQPPPPPDLLLLLVLLVVQLVCCQVPVDRDLQLVVSCVVSVHDSVSSVVSVVVCCVLVQWPDDDPPDPDTDGRQNHPVSSQVSCVVVVNDDPPPPVPVPVLPPQPQVLLLQLLVQCLVVVFADLVSSCVRSVDPDSSNSVSSVVVCVVQQQFPDDPVDRRGTDGRDDSVRSVVCSVVDDPDPDDDDPDDLVSVVVVLVPDDQPDPALLSQLVSLQVSLVSCVVVVVPVSSVVSNVSSVVSVVVVVVVCVVPDDPDDD

Secondary structure (DSSP, 8-state):
----------SS-SSTTTSPPPPPHHHHHHHHHHHHHHS-HHHHH--EEETTTTEEE-HHHHHHHTTSTT-TT---TTPBPTTTSSSB-SBGGGTB-HHHHHHHHHHHHHT-S----TT-EEEETTTTEEEEHHHHHHHHHH-SGGGTT-S-TTSBPSSTT--SBPSBTTTTB-HHHHHHHHHHHHHHHHHHHHHTTTSHHHHHTT--HHHHHHHHHHHHHHHHHHSS--S--------HHHHHHHHHHHHHHHHHHS-----HHHHHHHHT--HHHHHHTHHHHHHTTSB----TT--SPPB---SHHHHHHHHHHTT-----------------HHHHHHHHHHHHHHS-B-HHHHHHHH----HHHHHHHHHHHHHTTSB------TT-BPB-S-HHHHHHHHHH-----S--PPPPHHHHHHHHHHSPPSS-SHHHHHHHHHHHHHHHHHTT-HHHHHHHHHHHHHHHHHHHHHHHHHSPPPP-

pLDDT: mean 70.94, std 20.16, range [23.48, 97.25]

Sequence (488 aa):
MGRIALRELPVLTAWERFLPPPPAAAERESAYRAWLQATPVQRREQRVYCQVTRRQLSPSRCFQLQYQPGCFGCGAATHCCHICLARPVAVPELELCAECLGPLLALELRRGALVLEPDLKVRCPREKRQIRVRDCRRLQAQNRTLCAGCPQSSRYCEQDGCNLPVCYPDDGYCRKHAIAAYGKTALQEVASAAGQFGYLDGVLARLDAGQSARLLSVLGRWERTLAEPTRPARSAAVDADLVARAAAVMVADYQRAGREHTGQIWLSRQLGISQDAAGKLHQPLEQLGVLGPKQPGKRPRKLLVSSPEQLQRVLAANGHVQPVLAPAVKATVVVPPPQLREAVVAIRRSGSCSQLTIREHLGVSDLNVVRAILAELEALGIVGPDRGQPRGRKLLKTHEEMGELLRTGFPSAAPPTPPSPFEQMERAAAQPLSQPNASGIADRLKALADAAQAQDYRALAQLLRTAAAYLAAYERIAQIVSAPPAPS